Protein AF-A0A9F7RH00-F1 (afdb_monomer_lite)

Secondary structure (DSSP, 8-state):
--------------------PPP---EEEEEE-TTS-EEE--B---SS-EEEEETTEEEEEEEEE-SS-EEESSTTEE--HHHHTTTB-PEEESS--GGG-SEEEEEETTEEEEEEEEEEPPEEEEEEE-TTPPEEEE--SSS-EEEEEEETT-SS-EEEEEE-SS-EEE-HHHHTTEEEETTEEEE-S--GGG-EEEEEEETTTTEEEEEEEEEE--------------------PPPPP--EEEEEEE-TT--EEE--B---SS-EEEEETTT--EEEEE-SS-EEESSTTEE--HHHHTTTB--EEESS--GGG-EEEEEEETTEEEEEEEEEEPPEEEEEEE-TTPPEEEE---SS-EEEEEEETT-SS-EEEEEE-SS-EEE-HHHHTTEEEETTEEEE-S--GGG-EEEEEEETTTTEEEEEEEEEE---------------------PPPPPPPEEEEEE-TT--EEE--B---SS-EEEEETTT--EEEEE-SS-EEESSTTEE--HHHHTTTB-PEEESS--GGG-SEEEEEETTEEEEEEEEEEPPEEEEEEE-TTPPEEEE---SS-EEEEEEETT-SS-EEEEEE-SS-EEE-HHHHTTEEEETTEEEE-S--GGG-EEEEEEETTTTEEEEEEEEEE-------PPPP-------

InterPro domains:
  IPR003599 Immunoglobulin domain subtype [SM00409] (27-121)
  IPR003599 Immunoglobulin domain subtype [SM00409] (124-217)
  IPR003599 Immunoglobulin domain subtype [SM00409] (245-338)
  IPR003599 Immunoglobulin domain subtype [SM00409] (341-434)
  IPR003599 Immunoglobulin domain subtype [SM00409] (462-555)
  IPR003599 Immunoglobulin domain subtype [SM00409] (558-651)
  IPR013783 Immunoglobulin-like fold [G3DSA:2.60.40.10] (26-120)
  IPR013783 Immunoglobulin-like fold [G3DSA:2.60.40.10] (121-228)
  IPR013783 Immunoglobulin-like fold [G3DSA:2.60.40.10] (241-336)
  IPR013783 Immunoglobulin-like fold [G3DSA:2.60.40.10] (337-445)
  IPR013783 Immunoglobulin-like fold [G3DSA:2.60.40.10] (458-554)
  IPR013783 Immunoglobulin-like fold [G3DSA:2.60.40.10] (555-659)
  IPR015631 CD2/SLAM family receptor [PTHR12080] (28-326)

Radius of gyration: 33.52 Å; chains: 1; bounding box: 129×108×96 Å

Sequence (668 aa):
MQSCSVHHCVLLLLTLTFTTAPVAAAVCRVQAKLHQRVTLPCEHECPGEAKWTVQRNRDVVFARCDQTSCSSVVKGYEMSHDQYLKGDLSLTITAAEFSMRDTYACECRSIDYAVWRLRIDTVFSAVQKNPGEDLILDLTVPEPVEVIYTSSDSADGERICTVTQHSLQCKAEYTHRASLRYPELTLRDVTHSDSGLYTIRDTENKEDIRVYAVAVTAPVADAVLPVQAKLHQRVTLPAPVAVADCRVQAKLHQRVTLPCEHECSGEAMWTLQSTRSVFARCDETSCSSVVKGYEMSHDQYLKGDLSLTITAAEYSMRNTYVCECRSIDYAVWRLRIDTVISAVQKNPGEDLILDLSVPEPVEVIYTSSDSADGERICNVTQRSLQCKAEYTHRASLRYPELTLRDVTHSDSGLYTIRDTENNEDIRVYAVAVTAPVADAVLPVQAKLHQRVTLPAPVAVADCRVQAKLHQRVTLPCEHECSGEAMWTLKSTRSVFARCDQTSCSSVVKGYEMSHDQYLKGDLSLTITAAEFSMRDTYVCECHSNDYAVWRLRIDTVISAVQKNPGEDLILDLTVPEPVEVIYTSSDSADGERICTVTQHSLQCKAEYTHRASLRYPELTLRDVTHSDSGLYTIRDTENNEDIRVYAVAVTGCKCISSPVAGGDGEVL

Organism: Ictalurus punctatus (NCBI:txid7998)

pLDDT: mean 73.59, std 18.12, range [23.38, 94.25]

Structure (mmCIF, N/CA/C/O backbone):
data_AF-A0A9F7RH00-F1
#
_entry.id   AF-A0A9F7RH00-F1
#
loop_
_atom_site.group_PDB
_atom_site.id
_atom_site.type_symbol
_atom_site.label_atom_id
_atom_site.label_alt_id
_atom_site.label_comp_id
_atom_site.label_asym_id
_atom_site.label_entity_id
_atom_site.label_seq_id
_atom_site.pdbx_PDB_ins_code
_atom_site.Cartn_x
_atom_site.Cartn_y
_atom_site.Cartn_z
_atom_site.occupancy
_atom_site.B_iso_or_equiv
_atom_site.auth_seq_id
_atom_site.auth_comp_id
_atom_site.auth_asym_id
_atom_site.auth_atom_id
_atom_site.pdbx_PDB_model_num
ATOM 1 N N . MET A 1 1 ? 91.698 -31.059 -17.560 1.00 30.88 1 MET A N 1
ATOM 2 C CA . MET A 1 1 ? 91.713 -31.273 -16.099 1.00 30.88 1 MET A CA 1
ATOM 3 C C . MET A 1 1 ? 90.274 -31.495 -15.654 1.00 30.88 1 MET A C 1
ATOM 5 O O . MET A 1 1 ? 89.499 -30.585 -15.882 1.00 30.88 1 MET A O 1
ATOM 9 N N . GLN A 1 2 ? 89.992 -32.704 -15.132 1.00 31.09 2 GLN A N 1
ATOM 10 C CA . GLN A 1 2 ? 88.908 -33.164 -14.220 1.00 31.09 2 GLN A CA 1
ATOM 11 C C . GLN A 1 2 ? 87.432 -32.775 -14.493 1.00 31.09 2 GLN A C 1
ATOM 13 O O . GLN A 1 2 ? 87.163 -31.678 -14.942 1.00 31.09 2 GLN A O 1
ATOM 18 N N . SER A 1 3 ? 86.374 -33.506 -14.115 1.00 29.59 3 SER A N 1
ATOM 19 C CA . SER A 1 3 ? 86.025 -34.909 -13.791 1.00 29.59 3 SER A CA 1
ATOM 20 C C . SER A 1 3 ? 84.616 -34.847 -13.148 1.00 29.59 3 SER A C 1
ATOM 22 O O . SER A 1 3 ? 84.447 -34.008 -12.272 1.00 29.59 3 SER A O 1
ATOM 24 N N . CYS A 1 4 ? 83.690 -35.772 -13.475 1.00 29.91 4 CYS A N 1
ATOM 25 C CA . CYS A 1 4 ? 82.485 -36.174 -12.684 1.00 29.91 4 CYS A CA 1
ATOM 26 C C . CYS A 1 4 ? 81.372 -35.109 -12.429 1.00 29.91 4 CYS A C 1
ATOM 28 O O . CYS A 1 4 ? 81.627 -33.924 -12.531 1.00 29.91 4 CYS A O 1
ATOM 30 N N . SER A 1 5 ? 80.124 -35.366 -11.995 1.00 34.91 5 SER A N 1
ATOM 31 C CA . SER A 1 5 ? 79.148 -36.482 -11.971 1.00 34.91 5 SER A CA 1
ATOM 32 C C . SER A 1 5 ? 78.002 -36.070 -11.004 1.00 34.91 5 SER A C 1
ATOM 34 O O . SER A 1 5 ? 78.296 -35.770 -9.857 1.00 34.91 5 SER A O 1
ATOM 36 N N . VAL A 1 6 ? 76.734 -36.144 -11.448 1.00 35.28 6 VAL A N 1
ATOM 37 C CA . VAL A 1 6 ? 75.505 -36.577 -10.714 1.00 35.28 6 VAL A CA 1
ATOM 38 C C . VAL A 1 6 ? 74.893 -35.757 -9.532 1.00 35.28 6 VAL A C 1
ATOM 40 O O . VAL A 1 6 ? 75.511 -35.535 -8.503 1.00 35.28 6 VAL A O 1
ATOM 43 N N . HIS A 1 7 ? 73.584 -35.459 -9.694 1.00 31.50 7 HIS A N 1
ATOM 44 C CA . HIS A 1 7 ? 72.464 -35.231 -8.741 1.00 31.50 7 HIS A CA 1
ATOM 45 C C . HIS A 1 7 ? 72.616 -34.360 -7.473 1.00 31.50 7 HIS A C 1
ATOM 47 O O . HIS A 1 7 ? 73.174 -34.816 -6.482 1.00 31.50 7 HIS A O 1
ATOM 53 N N . HIS A 1 8 ? 71.824 -33.275 -7.389 1.00 29.86 8 HIS A N 1
ATOM 54 C CA . HIS A 1 8 ? 70.821 -33.119 -6.316 1.00 29.86 8 HIS A CA 1
ATOM 55 C C . HIS A 1 8 ? 69.762 -32.046 -6.625 1.00 29.86 8 HIS A C 1
ATOM 57 O O . HIS A 1 8 ? 70.064 -30.965 -7.123 1.00 29.86 8 HIS A O 1
ATOM 63 N N . CYS A 1 9 ? 68.511 -32.387 -6.317 1.00 40.19 9 CYS A N 1
ATOM 64 C CA . CYS A 1 9 ? 67.333 -31.532 -6.324 1.00 40.19 9 CYS A CA 1
ATOM 65 C C . CYS A 1 9 ? 67.545 -30.221 -5.557 1.00 40.19 9 CYS A C 1
ATOM 67 O O . CYS A 1 9 ? 67.761 -30.256 -4.350 1.00 40.19 9 CYS A O 1
ATOM 69 N N . VAL A 1 10 ? 67.312 -29.082 -6.209 1.00 34.38 10 VAL A N 1
ATOM 70 C CA . VAL A 1 10 ? 66.678 -27.932 -5.553 1.00 34.38 10 VAL A CA 1
ATOM 71 C C . VAL A 1 10 ? 65.591 -27.431 -6.492 1.00 34.38 10 VAL A C 1
ATOM 73 O O . VAL A 1 10 ? 65.837 -26.750 -7.484 1.00 34.38 10 VAL A O 1
ATOM 76 N N . LEU A 1 11 ? 64.375 -27.865 -6.183 1.00 35.69 11 LEU A N 1
ATOM 77 C CA . LEU A 1 11 ? 63.125 -27.364 -6.721 1.00 35.69 11 LEU A CA 1
ATOM 78 C C . LEU A 1 11 ? 63.000 -25.897 -6.275 1.00 35.69 11 LEU A C 1
ATOM 80 O O . LEU A 1 11 ? 62.616 -25.620 -5.141 1.00 35.69 11 LEU A O 1
ATOM 84 N N . LEU A 1 12 ? 63.394 -24.953 -7.127 1.00 35.88 12 LEU A N 1
ATOM 85 C CA . LEU A 1 12 ? 63.223 -23.527 -6.857 1.00 35.88 12 LEU A CA 1
ATOM 86 C C . LEU A 1 12 ? 61.778 -23.154 -7.224 1.00 35.88 12 LEU A C 1
ATOM 88 O O . LEU A 1 12 ? 61.479 -22.739 -8.341 1.00 35.88 12 LEU A O 1
ATOM 92 N N . LEU A 1 13 ? 60.866 -23.409 -6.280 1.00 35.84 13 LEU A N 1
ATOM 93 C CA . LEU A 1 13 ? 59.480 -22.942 -6.289 1.00 35.84 13 LEU A CA 1
ATOM 94 C C . LEU A 1 13 ? 59.476 -21.407 -6.286 1.00 35.84 13 LEU A C 1
ATOM 96 O O . LEU A 1 13 ? 59.604 -20.771 -5.242 1.00 35.84 13 LEU A O 1
ATOM 100 N N . LEU A 1 14 ? 59.326 -20.809 -7.466 1.00 34.53 14 LEU A N 1
ATOM 101 C CA . LEU A 1 14 ? 58.917 -19.416 -7.620 1.00 34.53 14 LEU A CA 1
ATOM 102 C C . LEU A 1 14 ? 57.437 -19.312 -7.219 1.00 34.53 14 LEU A C 1
ATOM 104 O O . LEU A 1 14 ? 56.536 -19.484 -8.037 1.00 34.53 14 LEU A O 1
ATOM 108 N N . THR A 1 15 ? 57.176 -19.066 -5.936 1.00 39.28 15 THR A N 1
ATOM 109 C CA . THR A 1 15 ? 55.853 -18.663 -5.453 1.00 39.28 15 THR A CA 1
ATOM 110 C C . THR A 1 15 ? 55.592 -17.228 -5.904 1.00 39.28 15 THR A C 1
ATOM 112 O O . THR A 1 15 ? 56.045 -16.274 -5.273 1.00 39.28 15 THR A O 1
ATOM 115 N N . LEU A 1 16 ? 54.876 -17.074 -7.018 1.00 36.59 16 LEU A N 1
ATOM 116 C CA . LEU A 1 16 ? 54.217 -15.827 -7.399 1.00 36.59 16 LEU A CA 1
ATOM 117 C C . LEU A 1 16 ? 53.147 -15.516 -6.346 1.00 36.59 16 LEU A C 1
ATOM 119 O O . LEU A 1 16 ? 52.027 -16.018 -6.408 1.00 36.59 16 LEU A O 1
ATOM 123 N N . THR A 1 17 ? 53.495 -14.705 -5.349 1.00 34.75 17 THR A N 1
ATOM 124 C CA . THR A 1 17 ? 52.511 -14.078 -4.468 1.00 34.75 17 THR A CA 1
ATOM 125 C C . THR A 1 17 ? 51.789 -13.011 -5.280 1.00 34.75 17 THR A C 1
ATOM 127 O O . THR A 1 17 ? 52.268 -11.885 -5.409 1.00 34.75 17 THR A O 1
ATOM 130 N N . PHE A 1 18 ? 50.649 -13.373 -5.866 1.00 36.19 18 PHE A N 1
ATOM 131 C CA . PHE A 1 18 ? 49.674 -12.396 -6.328 1.00 36.19 18 PHE A CA 1
ATOM 132 C C . PHE A 1 18 ? 49.145 -11.670 -5.091 1.00 36.19 18 PHE A C 1
ATOM 134 O O . PHE A 1 18 ? 48.304 -12.185 -4.361 1.00 36.19 18 PHE A O 1
ATOM 141 N N . THR A 1 19 ? 49.669 -10.477 -4.824 1.00 35.41 19 THR A N 1
ATOM 142 C CA . THR A 1 19 ? 49.028 -9.526 -3.920 1.00 35.41 19 THR A CA 1
ATOM 143 C C . THR A 1 19 ? 47.763 -9.038 -4.616 1.00 35.41 19 THR A C 1
ATOM 145 O O . THR A 1 19 ? 47.798 -8.083 -5.391 1.00 35.41 19 THR A O 1
ATOM 148 N N . THR A 1 20 ? 46.650 -9.733 -4.400 1.00 38.31 20 THR A N 1
ATOM 149 C CA . THR A 1 20 ? 45.323 -9.217 -4.730 1.00 38.31 20 THR A CA 1
ATOM 150 C C . THR A 1 20 ? 45.078 -8.009 -3.834 1.00 38.31 20 THR A C 1
ATOM 152 O O . THR A 1 20 ? 44.872 -8.154 -2.629 1.00 38.31 20 THR A O 1
ATOM 155 N N . ALA A 1 21 ? 45.166 -6.806 -4.401 1.00 32.75 21 ALA A N 1
ATOM 156 C CA . ALA A 1 21 ? 44.655 -5.615 -3.741 1.00 32.75 21 ALA A CA 1
ATOM 157 C C . ALA A 1 21 ? 43.157 -5.832 -3.443 1.00 32.75 21 ALA A C 1
ATOM 159 O O . ALA A 1 21 ? 42.456 -6.364 -4.310 1.00 32.75 21 ALA A O 1
ATOM 160 N N . PRO A 1 22 ? 42.655 -5.470 -2.249 1.00 38.00 22 PRO A N 1
ATOM 161 C CA . PRO A 1 22 ? 41.238 -5.596 -1.949 1.00 38.00 22 PRO A CA 1
ATOM 162 C C . PRO A 1 22 ? 40.465 -4.674 -2.895 1.00 38.00 22 PRO A C 1
ATOM 164 O O . PRO A 1 22 ? 40.673 -3.460 -2.914 1.00 38.00 22 PRO A O 1
ATOM 167 N N . VAL A 1 23 ? 39.603 -5.267 -3.717 1.00 39.16 23 VAL A N 1
ATOM 168 C CA . VAL A 1 23 ? 38.625 -4.531 -4.517 1.00 39.16 23 VAL A CA 1
ATOM 169 C C . VAL A 1 23 ? 37.698 -3.843 -3.520 1.00 39.16 23 VAL A C 1
ATOM 171 O O . VAL A 1 23 ? 37.047 -4.514 -2.723 1.00 39.16 23 VAL A O 1
ATOM 174 N N . ALA A 1 24 ? 37.679 -2.511 -3.506 1.00 43.06 24 ALA A N 1
ATOM 175 C CA . ALA A 1 24 ? 36.720 -1.769 -2.700 1.00 43.06 24 ALA A CA 1
ATOM 176 C C . ALA A 1 24 ? 35.308 -2.175 -3.149 1.00 43.06 24 ALA A C 1
ATOM 178 O O . ALA A 1 24 ? 34.948 -1.953 -4.307 1.00 43.06 24 ALA A O 1
ATOM 179 N N . ALA A 1 25 ? 34.538 -2.806 -2.258 1.00 52.09 25 ALA A N 1
ATOM 180 C CA . ALA A 1 25 ? 33.157 -3.178 -2.532 1.00 52.09 25 ALA A CA 1
ATOM 181 C C . ALA A 1 25 ? 32.374 -1.923 -2.948 1.00 52.09 25 ALA A C 1
ATOM 183 O O . ALA A 1 25 ? 32.409 -0.898 -2.259 1.00 52.09 25 ALA A O 1
ATOM 184 N N . ALA A 1 26 ? 31.714 -1.975 -4.105 1.00 58.25 26 ALA A N 1
ATOM 185 C CA . ALA A 1 26 ? 30.892 -0.872 -4.576 1.00 58.25 26 ALA A CA 1
ATOM 186 C C . ALA A 1 26 ? 29.752 -0.625 -3.575 1.00 58.25 26 ALA A C 1
ATOM 188 O O . ALA A 1 26 ? 29.063 -1.560 -3.172 1.00 58.25 26 ALA A O 1
ATOM 189 N N . VAL A 1 27 ? 29.558 0.633 -3.167 1.00 73.81 27 VAL A N 1
ATOM 190 C CA . VAL A 1 27 ? 28.436 1.008 -2.297 1.00 73.81 27 VAL A CA 1
ATOM 191 C C . VAL A 1 27 ? 27.184 1.128 -3.157 1.00 73.81 27 VAL A C 1
ATOM 193 O O . VAL A 1 27 ? 26.999 2.115 -3.874 1.00 73.81 27 VAL A O 1
ATOM 196 N N . CYS A 1 28 ? 26.321 0.124 -3.085 1.00 77.50 28 CYS A N 1
ATOM 197 C CA . CYS A 1 28 ? 25.025 0.121 -3.742 1.00 77.50 28 CYS A CA 1
ATOM 198 C C . CYS A 1 28 ? 24.027 0.977 -2.949 1.00 77.50 28 CYS A C 1
ATOM 200 O O . CYS A 1 28 ? 24.174 1.180 -1.744 1.00 77.50 28 CYS A O 1
ATOM 202 N N . ARG A 1 29 ? 23.018 1.534 -3.621 1.00 79.44 29 ARG A N 1
ATOM 203 C CA . ARG A 1 29 ? 21.982 2.364 -2.987 1.00 79.44 29 ARG A CA 1
ATOM 204 C C . ARG A 1 29 ? 20.632 1.695 -3.145 1.00 79.44 29 ARG A C 1
ATOM 206 O O . ARG A 1 29 ? 20.314 1.223 -4.231 1.00 79.44 29 ARG A O 1
ATOM 213 N N . VAL A 1 30 ? 19.836 1.727 -2.087 1.00 82.62 30 VAL A N 1
ATOM 214 C CA . VAL A 1 30 ? 18.436 1.308 -2.115 1.00 82.62 30 VAL A CA 1
ATOM 215 C C . VAL A 1 30 ? 17.572 2.417 -1.524 1.00 82.62 30 VAL A C 1
ATOM 217 O O . VAL A 1 30 ? 17.964 3.081 -0.562 1.00 82.62 30 VAL A O 1
ATOM 220 N N . GLN A 1 31 ? 16.419 2.645 -2.142 1.00 80.62 31 GLN A N 1
ATOM 221 C CA . GLN A 1 31 ? 15.394 3.562 -1.658 1.00 80.62 31 GLN A CA 1
ATOM 222 C C . GLN A 1 31 ? 14.204 2.750 -1.166 1.00 80.62 31 GLN A C 1
ATOM 224 O O . GLN A 1 31 ? 13.751 1.840 -1.860 1.00 80.62 31 GLN A O 1
ATOM 229 N N . ALA A 1 32 ? 13.728 3.074 0.029 1.00 79.94 32 ALA A N 1
ATOM 230 C CA . ALA A 1 32 ? 12.561 2.458 0.632 1.00 79.94 32 ALA A CA 1
ATOM 231 C C . ALA A 1 32 ? 11.502 3.518 0.933 1.00 79.94 32 ALA A C 1
ATOM 233 O O . ALA A 1 32 ? 11.815 4.621 1.382 1.00 79.94 32 ALA A O 1
ATOM 234 N N . LYS A 1 33 ? 10.233 3.160 0.749 1.00 77.56 33 LYS A N 1
ATOM 235 C CA . LYS A 1 33 ? 9.121 3.969 1.247 1.00 77.56 33 LYS A CA 1
ATOM 236 C C . LYS A 1 33 ? 9.030 3.818 2.770 1.00 77.56 33 LYS A C 1
ATOM 238 O O . LYS A 1 33 ? 9.250 2.730 3.305 1.00 77.56 33 LYS A O 1
ATOM 243 N N . LEU A 1 34 ? 8.698 4.905 3.465 1.00 79.00 34 LEU A N 1
ATOM 244 C CA . LEU A 1 34 ? 8.541 4.909 4.922 1.00 79.00 34 LEU A CA 1
ATOM 245 C C . LEU A 1 34 ? 7.524 3.839 5.370 1.00 79.00 34 LEU A C 1
ATOM 247 O O . LEU A 1 34 ? 6.466 3.692 4.763 1.00 79.00 34 LEU A O 1
ATOM 251 N N . HIS A 1 35 ? 7.859 3.103 6.429 1.00 80.94 35 HIS A N 1
ATOM 252 C CA . HIS A 1 35 ? 7.117 1.980 7.015 1.00 80.94 35 HIS A CA 1
ATOM 253 C C . HIS A 1 35 ? 6.935 0.745 6.119 1.00 80.94 35 HIS A C 1
ATOM 255 O O . HIS A 1 35 ? 6.274 -0.206 6.533 1.00 80.94 35 HIS A O 1
ATOM 261 N N . GLN A 1 36 ? 7.530 0.706 4.925 1.00 80.06 36 GLN A N 1
ATOM 262 C CA . GLN A 1 36 ? 7.487 -0.483 4.074 1.00 80.06 36 GLN A CA 1
ATOM 263 C C . GLN A 1 36 ? 8.644 -1.436 4.371 1.00 80.06 36 GLN A C 1
ATOM 265 O O . GLN A 1 36 ? 9.708 -1.031 4.840 1.00 80.06 36 GLN A O 1
ATOM 270 N N . ARG A 1 37 ? 8.436 -2.722 4.082 1.00 88.56 37 ARG A N 1
ATOM 271 C CA . ARG A 1 37 ? 9.492 -3.735 4.143 1.00 88.56 37 ARG A CA 1
ATOM 272 C C . ARG A 1 37 ? 10.514 -3.479 3.032 1.00 88.56 37 ARG A C 1
ATOM 274 O O . ARG A 1 37 ? 10.129 -3.245 1.890 1.00 88.56 37 ARG A O 1
ATOM 281 N N . VAL A 1 38 ? 11.804 -3.581 3.348 1.00 91.62 38 VAL A N 1
ATOM 282 C CA . VAL A 1 38 ? 12.895 -3.488 2.364 1.00 91.62 38 VAL A CA 1
ATOM 283 C C . VAL A 1 38 ? 13.900 -4.613 2.574 1.00 91.62 38 VAL A C 1
ATOM 285 O O . VAL A 1 38 ? 14.230 -4.952 3.708 1.00 91.62 38 VAL A O 1
ATOM 288 N N . THR A 1 39 ? 14.400 -5.185 1.481 1.00 92.50 39 THR A N 1
ATOM 289 C CA . THR A 1 39 ? 15.437 -6.221 1.512 1.00 92.50 39 THR A CA 1
ATOM 290 C C . THR A 1 39 ? 16.729 -5.671 0.914 1.00 92.50 39 THR A C 1
ATOM 292 O O . THR A 1 39 ? 16.721 -5.128 -0.190 1.00 92.50 39 THR A O 1
ATOM 295 N N . LEU A 1 40 ? 17.834 -5.793 1.650 1.00 91.50 40 LEU A N 1
ATOM 296 C CA . LEU A 1 40 ? 19.188 -5.487 1.196 1.00 91.50 40 LEU A CA 1
ATOM 297 C C . LEU A 1 40 ? 19.812 -6.783 0.666 1.00 91.50 40 LEU A C 1
ATOM 299 O O . LEU A 1 40 ? 20.098 -7.677 1.471 1.00 91.50 40 LEU A O 1
ATOM 303 N N . PRO A 1 41 ? 20.001 -6.925 -0.655 1.00 89.44 41 PRO A N 1
ATOM 304 C CA . PRO A 1 41 ? 20.409 -8.200 -1.216 1.00 89.44 41 PRO A CA 1
ATOM 305 C C . PRO A 1 41 ? 21.890 -8.494 -0.953 1.00 89.44 41 PRO A C 1
ATOM 307 O O . PRO A 1 41 ? 22.748 -7.615 -1.072 1.00 89.44 41 PRO A O 1
ATOM 310 N N . CYS A 1 42 ? 22.205 -9.740 -0.608 1.00 89.62 42 CYS A N 1
ATOM 311 C CA . CYS A 1 42 ? 23.581 -10.220 -0.477 1.00 89.62 42 CYS A CA 1
ATOM 312 C C . CYS A 1 42 ? 23.662 -11.698 -0.875 1.00 89.62 42 CYS A C 1
ATOM 314 O O . CYS A 1 42 ? 23.498 -12.585 -0.044 1.00 89.62 42 CYS A O 1
ATOM 316 N N . GLU A 1 43 ? 23.909 -11.964 -2.155 1.00 87.38 43 GLU A N 1
ATOM 317 C CA . GLU A 1 43 ? 24.046 -13.327 -2.677 1.00 87.38 43 GLU A CA 1
ATOM 318 C C . GLU A 1 43 ? 25.506 -13.782 -2.571 1.00 87.38 43 GLU A C 1
ATOM 320 O O . GLU A 1 43 ? 26.358 -13.394 -3.374 1.00 87.38 43 GLU A O 1
ATOM 325 N N . HIS A 1 44 ? 25.813 -14.576 -1.545 1.00 82.81 44 HIS A N 1
ATOM 326 C CA . HIS A 1 44 ? 27.116 -15.207 -1.384 1.00 82.81 44 HIS A CA 1
ATOM 327 C C . HIS A 1 44 ? 27.038 -16.451 -0.491 1.00 82.81 44 HIS A C 1
ATOM 329 O O . HIS A 1 44 ? 26.442 -16.442 0.584 1.00 82.81 44 HIS A O 1
ATOM 335 N N . GLU A 1 45 ? 27.741 -17.519 -0.866 1.00 84.25 45 GLU A N 1
ATOM 336 C CA . GLU A 1 45 ? 27.909 -18.669 0.022 1.00 84.25 45 GLU A CA 1
ATOM 337 C C . GLU A 1 45 ? 28.846 -18.303 1.183 1.00 84.25 45 GLU A C 1
ATOM 339 O O . GLU A 1 45 ? 30.023 -17.994 0.976 1.00 84.25 45 GLU A O 1
ATOM 344 N N . CYS A 1 46 ? 28.338 -18.324 2.418 1.00 85.12 46 CYS A N 1
ATOM 345 C CA . CYS A 1 46 ? 29.150 -18.099 3.610 1.00 85.12 46 CYS A CA 1
ATOM 346 C C . CYS A 1 46 ? 29.429 -19.426 4.337 1.00 85.12 46 CYS A C 1
ATOM 348 O O . CYS A 1 46 ? 28.536 -20.012 4.946 1.00 85.12 46 CYS A O 1
ATOM 350 N N . PRO A 1 47 ? 30.680 -19.918 4.354 1.00 79.12 47 PRO A N 1
ATOM 351 C CA . PRO A 1 47 ? 31.032 -21.139 5.080 1.00 79.12 47 PRO A CA 1
ATOM 352 C C . PRO A 1 47 ? 31.177 -20.922 6.603 1.00 79.12 47 PRO A C 1
ATOM 354 O O . PRO A 1 47 ? 31.790 -21.739 7.289 1.00 79.12 47 PRO A O 1
ATOM 357 N N . GLY A 1 48 ? 30.720 -19.795 7.154 1.00 83.81 48 GLY A N 1
ATOM 358 C CA . GLY A 1 48 ? 30.865 -19.415 8.565 1.00 83.81 48 GLY A CA 1
ATOM 359 C C . GLY A 1 48 ? 29.767 -18.445 8.997 1.00 83.81 48 GLY A C 1
ATOM 360 O O . GLY A 1 48 ? 28.735 -18.393 8.359 1.00 83.81 48 GLY A O 1
ATOM 361 N N . GLU A 1 49 ? 29.969 -17.667 10.058 1.00 89.50 49 GLU A N 1
ATOM 362 C CA . GLU A 1 49 ? 28.974 -16.662 10.463 1.00 89.50 49 GLU A CA 1
ATOM 363 C C . GLU A 1 49 ? 28.911 -15.515 9.435 1.00 89.50 49 GLU A C 1
ATOM 365 O O . GLU A 1 49 ? 29.932 -14.880 9.132 1.00 89.50 49 GLU A O 1
ATOM 370 N N . ALA A 1 50 ? 27.710 -15.258 8.916 1.00 92.00 50 ALA A N 1
ATOM 371 C CA . ALA A 1 50 ? 27.361 -14.051 8.182 1.00 92.00 50 ALA A CA 1
ATOM 372 C C . ALA A 1 50 ? 26.702 -13.058 9.138 1.00 92.00 50 ALA A C 1
ATOM 374 O O . ALA A 1 50 ? 25.845 -13.433 9.937 1.00 92.00 50 ALA A O 1
ATOM 375 N N . LYS A 1 51 ? 27.069 -11.784 9.059 1.00 93.50 51 LYS A N 1
ATOM 376 C CA . LYS A 1 51 ? 26.495 -10.731 9.894 1.00 93.50 51 LYS A CA 1
ATOM 377 C C . LYS A 1 51 ? 26.293 -9.451 9.102 1.00 93.50 51 LYS A C 1
ATOM 379 O O . LYS A 1 51 ? 27.095 -9.100 8.241 1.00 93.50 51 LYS A O 1
ATOM 384 N N . TRP A 1 52 ? 25.237 -8.733 9.452 1.00 94.25 52 TRP A N 1
ATOM 385 C CA . TRP A 1 52 ? 24.980 -7.389 8.963 1.00 94.25 52 TRP A CA 1
ATOM 386 C C . TRP A 1 52 ? 25.361 -6.368 10.018 1.00 94.25 52 TRP A C 1
ATOM 388 O O . TRP A 1 52 ? 24.887 -6.420 11.156 1.00 94.25 52 TRP A O 1
ATOM 398 N N . THR A 1 53 ? 26.220 -5.437 9.622 1.00 90.81 53 THR A N 1
ATOM 399 C CA . THR A 1 53 ? 26.724 -4.363 10.482 1.00 90.81 53 THR A CA 1
ATOM 400 C C . THR A 1 53 ? 26.533 -3.010 9.814 1.00 90.81 53 THR A C 1
ATOM 402 O O . THR A 1 53 ? 26.297 -2.934 8.608 1.00 90.81 53 THR A O 1
ATOM 405 N N . VAL A 1 54 ? 26.638 -1.930 10.585 1.00 87.50 54 VAL A N 1
ATOM 406 C CA . VAL A 1 54 ? 26.759 -0.583 10.017 1.00 87.50 54 VAL A CA 1
ATOM 407 C C . VAL A 1 54 ? 28.221 -0.298 9.693 1.00 87.50 54 VAL A C 1
ATOM 409 O O . VAL A 1 54 ? 29.119 -0.536 10.498 1.00 87.50 54 VAL A O 1
ATOM 412 N N . GLN A 1 55 ? 28.474 0.266 8.513 1.00 81.38 55 GLN A N 1
ATOM 413 C CA . GLN A 1 55 ? 29.822 0.479 7.991 1.00 81.38 55 GLN A CA 1
ATOM 414 C C . GLN A 1 55 ? 30.673 1.381 8.899 1.00 81.38 55 GLN A C 1
ATOM 416 O O . GLN A 1 55 ? 31.881 1.173 9.021 1.00 81.38 55 GLN A O 1
ATOM 421 N N . ARG A 1 56 ? 30.051 2.379 9.541 1.00 78.75 56 ARG A N 1
ATOM 422 C CA . ARG A 1 56 ? 30.728 3.326 10.445 1.00 78.75 56 ARG A CA 1
ATOM 423 C C . ARG A 1 56 ? 31.051 2.725 11.816 1.00 78.75 56 ARG A C 1
ATOM 425 O O . ARG A 1 56 ? 31.939 3.233 12.493 1.00 78.75 56 ARG A O 1
ATOM 432 N N . ASN A 1 57 ? 30.341 1.674 12.223 1.00 81.44 57 ASN A N 1
ATOM 433 C CA . ASN A 1 57 ? 30.499 1.023 13.517 1.00 81.44 57 ASN A CA 1
ATOM 434 C C . ASN A 1 57 ? 30.217 -0.481 13.397 1.00 81.44 57 ASN A C 1
ATOM 436 O O . ASN A 1 57 ? 29.085 -0.942 13.560 1.00 81.44 57 ASN A O 1
ATOM 440 N N . ARG A 1 58 ? 31.282 -1.242 13.129 1.00 80.56 58 ARG A N 1
ATOM 441 C CA . ARG A 1 58 ? 31.216 -2.692 12.899 1.00 80.56 58 ARG A CA 1
ATOM 442 C C . ARG A 1 58 ? 30.911 -3.511 14.154 1.00 80.56 58 ARG A C 1
ATOM 444 O O . ARG A 1 58 ? 30.620 -4.699 14.037 1.00 80.56 58 ARG A O 1
ATOM 451 N N . ASP A 1 59 ? 30.961 -2.893 15.331 1.00 81.12 59 ASP A N 1
ATOM 452 C CA . ASP A 1 59 ? 30.632 -3.558 16.593 1.00 81.12 59 ASP A CA 1
ATOM 453 C C . ASP A 1 59 ? 29.113 -3.730 16.761 1.00 81.12 59 ASP A C 1
ATOM 455 O O . ASP A 1 59 ? 28.656 -4.586 17.522 1.00 81.12 59 ASP A O 1
ATOM 459 N N . VAL A 1 60 ? 28.313 -2.948 16.023 1.00 84.50 60 VAL A N 1
ATOM 460 C CA . VAL A 1 60 ? 26.850 -3.038 16.033 1.00 84.50 60 VAL A CA 1
ATOM 461 C C . VAL A 1 60 ? 26.393 -4.047 14.984 1.00 84.50 60 VAL A C 1
ATOM 463 O O . VAL A 1 60 ? 26.375 -3.768 13.785 1.00 84.50 60 VAL A O 1
ATOM 466 N N . VAL A 1 61 ? 26.006 -5.231 15.459 1.00 88.75 61 VAL A N 1
ATOM 467 C CA . VAL A 1 61 ? 25.432 -6.305 14.641 1.00 88.75 61 VAL A CA 1
ATOM 468 C C . VAL A 1 61 ? 23.909 -6.230 14.703 1.00 88.75 61 VAL A C 1
ATOM 470 O O . VAL A 1 61 ? 23.338 -6.299 15.788 1.00 88.75 61 VAL A O 1
ATOM 473 N N . PHE A 1 62 ? 23.254 -6.126 13.547 1.00 90.38 62 PHE A N 1
ATOM 474 C CA . PHE A 1 62 ? 21.790 -6.043 13.445 1.00 90.38 62 PHE A CA 1
ATOM 475 C C . PHE A 1 62 ? 21.143 -7.415 13.296 1.00 90.38 62 PHE A C 1
ATOM 477 O O . PHE A 1 62 ? 20.171 -7.737 13.979 1.00 90.38 62 PHE A O 1
ATOM 484 N N . ALA A 1 63 ? 21.725 -8.244 12.438 1.00 91.56 63 ALA A N 1
ATOM 485 C CA . ALA A 1 63 ? 21.333 -9.627 12.245 1.00 91.56 63 ALA A CA 1
ATOM 486 C C . ALA A 1 63 ? 22.576 -10.464 11.959 1.00 91.56 63 ALA A C 1
ATOM 488 O O . ALA A 1 63 ? 23.558 -9.967 11.399 1.00 91.56 63 ALA A O 1
ATOM 489 N N . ARG A 1 64 ? 22.539 -11.730 12.362 1.00 92.81 64 ARG A N 1
ATOM 490 C CA . ARG A 1 64 ? 23.584 -12.699 12.036 1.00 92.81 64 ARG A CA 1
ATOM 491 C C . ARG A 1 64 ? 22.987 -14.061 11.771 1.00 92.81 64 ARG A C 1
ATOM 493 O O . ARG A 1 64 ? 21.953 -14.407 12.342 1.00 92.81 64 ARG A O 1
ATOM 500 N N . CYS A 1 65 ? 23.663 -14.835 10.946 1.00 91.88 65 CYS A N 1
ATOM 501 C CA . CYS A 1 65 ? 23.261 -16.181 10.624 1.00 91.88 65 CYS A CA 1
ATOM 502 C C . CYS A 1 65 ? 24.464 -17.103 10.473 1.00 91.88 65 CYS A C 1
ATOM 504 O O . CYS A 1 65 ? 25.514 -16.699 9.975 1.00 91.88 65 CYS A O 1
ATOM 506 N N . ASP A 1 66 ? 24.298 -18.342 10.916 1.00 90.94 66 ASP A N 1
ATOM 507 C CA . ASP A 1 66 ? 25.273 -19.407 10.759 1.00 90.94 66 ASP A CA 1
ATOM 508 C C . ASP A 1 66 ? 24.602 -20.696 10.261 1.00 90.94 66 ASP A C 1
ATOM 510 O O . ASP A 1 66 ? 23.415 -20.744 9.940 1.00 90.94 66 ASP A O 1
ATOM 514 N N . GLN A 1 67 ? 25.381 -21.775 10.184 1.00 86.56 67 GLN A N 1
ATOM 515 C CA . GLN A 1 67 ? 24.912 -23.077 9.698 1.00 86.56 67 GLN A CA 1
ATOM 516 C C . GLN A 1 67 ? 23.770 -23.678 10.535 1.00 86.56 67 GLN A C 1
ATOM 518 O O . GLN A 1 67 ? 23.063 -24.560 10.057 1.00 86.56 67 GLN A O 1
ATOM 523 N N . THR A 1 68 ? 23.569 -23.218 11.768 1.00 87.25 68 THR A N 1
ATOM 524 C CA . THR A 1 68 ? 22.585 -23.772 12.703 1.00 87.25 68 THR A CA 1
ATOM 525 C C . THR A 1 68 ? 21.346 -22.902 12.858 1.00 87.25 68 THR A C 1
ATOM 527 O O . THR A 1 68 ? 20.254 -23.449 12.991 1.00 87.25 68 THR A O 1
ATOM 530 N N . SER A 1 69 ? 21.490 -21.574 12.852 1.00 89.56 69 SER A N 1
ATOM 531 C CA . SER A 1 69 ? 20.368 -20.653 13.053 1.00 89.56 69 SER A CA 1
ATOM 532 C C . SER A 1 69 ? 20.672 -19.228 12.579 1.00 89.56 69 SER A C 1
ATOM 534 O O . SER A 1 69 ? 21.830 -18.832 12.445 1.00 89.56 69 SER A O 1
ATOM 536 N N . CYS A 1 70 ? 19.618 -18.429 12.382 1.00 90.50 70 CYS A N 1
ATOM 537 C CA . CYS A 1 70 ? 19.729 -16.973 12.293 1.00 90.50 70 CYS A CA 1
ATOM 538 C C . CYS A 1 70 ? 19.206 -16.312 13.571 1.00 90.50 70 CYS A C 1
ATOM 540 O O . CYS A 1 70 ? 18.242 -16.774 14.180 1.00 90.50 70 CYS A O 1
ATOM 542 N N . SER A 1 71 ? 19.800 -15.180 13.942 1.00 87.62 71 SER A N 1
ATOM 543 C CA . SER A 1 71 ? 19.324 -14.331 15.032 1.00 87.62 71 SER A CA 1
ATOM 544 C C . SER A 1 71 ? 19.170 -12.878 14.582 1.00 87.62 71 SER A C 1
ATOM 546 O O . SER A 1 71 ? 20.078 -12.277 14.002 1.00 87.62 71 SER A O 1
ATOM 548 N N . SER A 1 72 ? 18.000 -12.313 14.884 1.00 88.06 72 SER A N 1
ATOM 549 C CA . SER A 1 72 ? 17.726 -10.878 14.818 1.00 88.06 72 SER A CA 1
ATOM 550 C C . SER A 1 72 ? 18.239 -10.252 16.113 1.00 88.06 72 SER A C 1
ATOM 552 O O . SER A 1 72 ? 17.637 -10.409 17.174 1.00 88.06 72 SER A O 1
ATOM 554 N N . VAL A 1 73 ? 19.415 -9.626 16.057 1.00 84.94 73 VAL A N 1
ATOM 555 C CA . VAL A 1 73 ? 20.061 -9.036 17.243 1.00 84.94 73 VAL A CA 1
ATOM 556 C C . VAL A 1 73 ? 19.388 -7.712 17.605 1.00 84.94 73 VAL A C 1
ATOM 558 O O . VAL A 1 73 ? 19.235 -7.393 18.784 1.00 84.94 73 VAL A O 1
ATOM 561 N N . VAL A 1 74 ? 18.941 -6.965 16.595 1.00 84.19 74 VAL A N 1
ATOM 562 C CA . VAL A 1 74 ? 18.182 -5.724 16.741 1.00 84.19 74 VAL A CA 1
ATOM 563 C C . VAL A 1 74 ? 16.803 -5.925 16.125 1.00 84.19 74 VAL A C 1
ATOM 565 O O . VAL A 1 74 ? 16.678 -6.369 14.986 1.00 84.19 74 VAL A O 1
ATOM 568 N N . LYS A 1 75 ? 15.754 -5.574 16.876 1.00 84.00 75 LYS A N 1
ATOM 569 C CA . LYS A 1 75 ? 14.367 -5.694 16.413 1.00 84.00 75 LYS A CA 1
ATOM 570 C C . LYS A 1 75 ? 14.168 -4.943 15.091 1.00 84.00 75 LYS A C 1
ATOM 572 O O . LYS A 1 75 ? 14.596 -3.800 14.964 1.00 84.00 75 LYS A O 1
ATOM 577 N N . GLY A 1 76 ? 13.465 -5.575 14.154 1.00 85.50 76 GLY A N 1
ATOM 578 C CA . GLY A 1 76 ? 13.160 -5.001 12.841 1.00 85.50 76 GLY A CA 1
ATOM 579 C C . GLY A 1 76 ? 14.151 -5.380 11.741 1.00 85.50 76 GLY A C 1
ATOM 580 O O . GLY A 1 76 ? 13.943 -4.986 10.599 1.00 85.50 76 GLY A O 1
ATOM 581 N N . TYR A 1 77 ? 15.185 -6.161 12.070 1.00 91.94 77 TYR A N 1
ATOM 582 C CA . TYR A 1 77 ? 16.204 -6.646 11.140 1.00 91.94 77 TYR A CA 1
ATOM 583 C C . TYR A 1 77 ? 16.229 -8.173 11.130 1.00 91.94 77 TYR A C 1
ATOM 585 O O . TYR A 1 77 ? 16.544 -8.794 12.143 1.00 91.94 77 TYR A O 1
ATOM 593 N N . GLU A 1 78 ? 15.919 -8.796 10.003 1.00 92.94 78 GLU A N 1
ATOM 594 C CA . GLU A 1 78 ? 15.725 -10.238 9.900 1.00 92.94 78 GLU A CA 1
ATOM 595 C C . GLU A 1 78 ? 16.574 -10.837 8.779 1.00 92.94 78 GLU A C 1
ATOM 597 O O . GLU A 1 78 ? 16.750 -10.248 7.715 1.00 92.94 78 GLU A O 1
ATOM 602 N N . MET A 1 79 ? 17.086 -12.040 9.023 1.00 91.75 79 MET A N 1
ATOM 603 C CA . MET A 1 79 ? 17.707 -12.901 8.019 1.00 91.75 79 MET A CA 1
ATOM 604 C C . MET A 1 79 ? 16.998 -14.251 8.059 1.00 91.75 79 MET A C 1
ATOM 606 O O . MET A 1 79 ? 16.656 -14.735 9.141 1.00 91.75 79 MET A O 1
ATOM 610 N N . SER A 1 80 ? 16.797 -14.867 6.898 1.00 91.31 80 SER A N 1
ATOM 611 C CA . SER A 1 80 ? 16.188 -16.192 6.801 1.00 91.31 80 SER A CA 1
ATOM 612 C C . SER A 1 80 ? 17.259 -17.278 6.814 1.00 91.31 80 SER A C 1
ATOM 614 O O . SER A 1 80 ? 18.190 -17.251 6.010 1.00 91.31 80 SER A O 1
ATOM 616 N N . HIS A 1 81 ? 17.113 -18.258 7.709 1.00 91.69 81 HIS A N 1
ATOM 617 C CA . HIS A 1 81 ? 18.047 -19.387 7.799 1.00 91.69 81 HIS A CA 1
ATOM 618 C C . HIS A 1 81 ? 17.970 -20.270 6.554 1.00 91.69 81 HIS A C 1
ATOM 620 O O . HIS A 1 81 ? 18.999 -20.657 6.004 1.00 91.69 81 HIS A O 1
ATOM 626 N N . ASP A 1 82 ? 16.762 -20.467 6.024 1.00 89.81 82 ASP A N 1
ATOM 627 C CA . ASP A 1 82 ? 16.537 -21.205 4.781 1.00 89.81 82 ASP A CA 1
ATOM 628 C C . ASP A 1 82 ? 17.174 -20.521 3.563 1.00 89.81 82 ASP A C 1
ATOM 630 O O . ASP A 1 82 ? 17.610 -21.206 2.635 1.00 89.81 82 ASP A O 1
ATOM 634 N N . GLN A 1 83 ? 17.216 -19.183 3.538 1.00 89.06 83 GLN A N 1
ATOM 635 C CA . GLN A 1 83 ? 17.897 -18.423 2.480 1.00 89.06 83 GLN A CA 1
ATOM 636 C C . GLN A 1 83 ? 19.413 -18.465 2.662 1.00 89.06 83 GLN A C 1
ATOM 638 O O . GLN A 1 83 ? 20.133 -18.753 1.707 1.00 89.06 83 GLN A O 1
ATOM 643 N N . TYR A 1 84 ? 19.891 -18.306 3.896 1.00 88.75 84 TYR A N 1
ATOM 644 C CA . TYR A 1 84 ? 21.310 -18.399 4.226 1.00 88.75 84 TYR A CA 1
ATOM 645 C C . TYR A 1 84 ? 21.914 -19.741 3.772 1.00 88.75 84 TYR A C 1
ATOM 647 O O . TYR A 1 84 ? 22.966 -19.764 3.132 1.00 88.75 84 TYR A O 1
ATOM 655 N N . LEU A 1 85 ? 21.218 -20.861 4.014 1.00 86.62 85 LEU A N 1
ATOM 656 C CA . LEU A 1 85 ? 21.652 -22.197 3.577 1.00 86.62 85 LEU A CA 1
ATOM 657 C C . LEU A 1 85 ? 21.702 -22.360 2.046 1.00 86.62 85 LEU A C 1
ATOM 659 O O . LEU A 1 85 ? 22.372 -23.264 1.552 1.00 86.62 85 LEU A O 1
ATOM 663 N N . LYS A 1 86 ? 21.014 -21.491 1.296 1.00 89.81 86 LYS A N 1
ATOM 664 C CA . LYS A 1 86 ? 21.020 -21.438 -0.175 1.00 89.81 86 LYS A CA 1
ATOM 665 C C . LYS A 1 86 ? 22.017 -20.412 -0.734 1.00 89.81 86 LYS A C 1
ATOM 667 O O . LYS A 1 86 ? 22.030 -20.196 -1.940 1.00 89.81 86 LYS A O 1
ATOM 672 N N . GLY A 1 87 ? 22.836 -19.792 0.121 1.00 86.31 87 GLY A N 1
ATOM 673 C CA . GLY A 1 87 ? 23.792 -18.752 -0.272 1.00 86.31 87 GLY A CA 1
ATOM 674 C C . GLY A 1 87 ? 23.181 -17.353 -0.403 1.00 86.31 87 GLY A C 1
ATOM 675 O O . GLY A 1 87 ? 23.804 -16.471 -0.986 1.00 86.31 87 GLY A O 1
ATOM 676 N N . ASP A 1 88 ? 21.980 -17.134 0.130 1.00 89.81 88 ASP A N 1
ATOM 677 C CA . ASP A 1 88 ? 21.325 -15.828 0.168 1.00 89.81 88 ASP A CA 1
ATOM 678 C C . ASP A 1 88 ? 21.384 -15.257 1.593 1.00 89.81 88 ASP A C 1
ATOM 680 O O . ASP A 1 88 ? 20.660 -15.666 2.502 1.00 89.81 88 ASP A O 1
ATOM 684 N N . LEU A 1 89 ? 22.292 -14.304 1.789 1.00 90.19 89 LEU A N 1
ATOM 685 C CA . LEU A 1 89 ? 22.575 -13.638 3.058 1.00 90.19 89 LEU A CA 1
ATOM 686 C C . LEU A 1 89 ? 21.790 -12.328 3.200 1.00 90.19 89 LEU A C 1
ATOM 688 O O . LEU A 1 89 ? 22.191 -11.465 3.982 1.00 90.19 89 LEU A O 1
ATOM 692 N N . SER A 1 90 ? 20.727 -12.122 2.423 1.00 92.88 90 SER A N 1
ATOM 693 C CA . SER A 1 90 ? 20.012 -10.847 2.375 1.00 92.88 90 SER A CA 1
ATOM 694 C C . SER A 1 90 ? 19.435 -10.427 3.731 1.00 92.88 90 SER A C 1
ATOM 696 O O . SER A 1 90 ? 18.918 -11.243 4.498 1.00 92.88 90 SER A O 1
ATOM 698 N N . LEU A 1 91 ? 19.498 -9.124 4.019 1.00 93.94 91 LEU A N 1
ATOM 699 C CA . LEU A 1 91 ? 18.891 -8.529 5.210 1.00 93.94 91 LEU A CA 1
ATOM 700 C C . LEU A 1 91 ? 17.504 -8.009 4.879 1.00 93.94 91 LEU A C 1
ATOM 702 O O . LEU A 1 91 ? 17.356 -7.170 3.998 1.00 93.94 91 LEU A O 1
ATOM 706 N N . THR A 1 92 ? 16.498 -8.434 5.626 1.00 93.88 92 THR A N 1
ATOM 707 C CA . THR A 1 92 ? 15.151 -7.872 5.552 1.00 93.88 92 THR A CA 1
ATOM 708 C C . THR A 1 92 ? 14.939 -6.899 6.701 1.00 93.88 92 THR A C 1
ATOM 710 O O . THR A 1 92 ? 15.000 -7.275 7.866 1.00 93.88 92 THR A O 1
ATOM 713 N N . ILE A 1 93 ? 14.662 -5.643 6.375 1.00 92.75 93 ILE A N 1
ATOM 714 C CA . ILE A 1 93 ? 14.203 -4.633 7.325 1.00 92.75 93 ILE A CA 1
ATOM 715 C C . ILE A 1 93 ? 12.676 -4.623 7.264 1.00 92.75 93 ILE A C 1
ATOM 717 O O . ILE A 1 93 ? 12.087 -4.357 6.214 1.00 92.75 93 ILE A O 1
ATOM 721 N N . THR A 1 94 ? 12.020 -4.964 8.372 1.00 88.25 94 THR A N 1
ATOM 722 C CA . THR A 1 94 ? 10.582 -5.287 8.384 1.00 88.25 94 THR A CA 1
ATOM 723 C C . THR A 1 94 ? 9.680 -4.071 8.189 1.00 88.25 94 THR A C 1
ATOM 725 O O . THR A 1 94 ? 8.582 -4.217 7.658 1.00 88.25 94 THR A O 1
ATOM 728 N N . ALA A 1 95 ? 10.134 -2.894 8.623 1.00 86.44 95 ALA A N 1
ATOM 729 C CA . ALA A 1 95 ? 9.455 -1.613 8.455 1.00 86.44 95 ALA A CA 1
ATOM 730 C C . ALA A 1 95 ? 10.508 -0.501 8.406 1.00 86.44 95 ALA A C 1
ATOM 732 O O . ALA A 1 95 ? 11.155 -0.217 9.409 1.00 86.44 95 ALA A O 1
ATOM 733 N N . ALA A 1 96 ? 10.715 0.093 7.234 1.00 86.56 96 ALA A N 1
ATOM 734 C CA . ALA A 1 96 ? 11.781 1.056 7.017 1.00 86.56 96 ALA A CA 1
ATOM 735 C C . ALA A 1 96 ? 11.451 2.410 7.668 1.00 86.56 96 ALA A C 1
ATOM 737 O O . ALA A 1 96 ? 10.469 3.058 7.312 1.00 86.56 96 ALA A O 1
ATOM 738 N N . GLU A 1 97 ? 12.281 2.858 8.604 1.00 84.12 97 GLU A N 1
ATOM 739 C CA . GLU A 1 97 ? 12.125 4.137 9.308 1.00 84.12 97 GLU A CA 1
ATOM 740 C C . GLU A 1 97 ? 13.319 5.066 9.050 1.00 84.12 97 GLU A C 1
ATOM 742 O O . GLU A 1 97 ? 14.394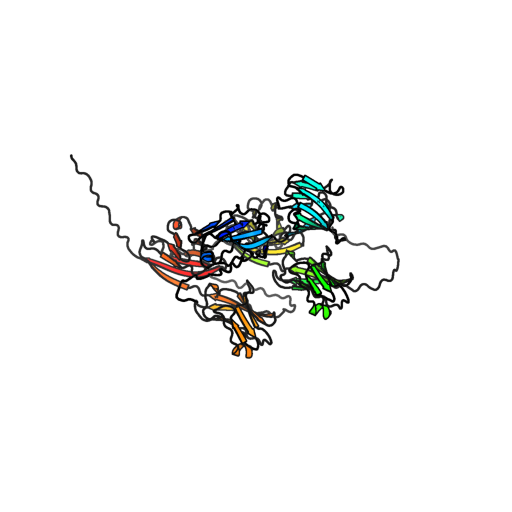 4.623 8.648 1.00 84.12 97 GLU A O 1
ATOM 747 N N . PHE A 1 98 ? 13.157 6.369 9.309 1.00 81.00 98 PHE A N 1
ATOM 748 C CA . PHE A 1 98 ? 14.253 7.343 9.192 1.00 81.00 98 PHE A CA 1
ATOM 749 C C . PHE A 1 98 ? 15.462 6.985 10.068 1.00 81.00 98 PHE A C 1
ATOM 751 O O . PHE A 1 98 ? 16.595 7.143 9.631 1.00 81.00 98 PHE A O 1
ATOM 758 N N . SER A 1 99 ? 15.213 6.425 11.254 1.00 82.25 99 SER A N 1
ATOM 759 C CA . SER A 1 99 ? 16.230 5.931 12.192 1.00 82.25 99 SER A CA 1
ATOM 760 C C . SER A 1 99 ? 17.029 4.729 11.670 1.00 82.25 99 SER A C 1
ATOM 762 O O . SER A 1 99 ? 18.086 4.412 12.205 1.00 82.25 99 SER A O 1
ATOM 764 N N . MET A 1 100 ? 16.525 4.048 10.636 1.00 86.56 100 MET A N 1
ATOM 765 C CA . MET A 1 100 ? 17.171 2.907 9.984 1.00 86.56 100 MET A CA 1
ATOM 766 C C . MET A 1 100 ? 17.934 3.332 8.721 1.00 86.56 100 MET A C 1
ATOM 768 O O . MET A 1 100 ? 18.385 2.496 7.946 1.00 86.56 100 MET A O 1
ATOM 772 N N . ARG A 1 101 ? 18.073 4.634 8.451 1.00 85.56 101 ARG A N 1
ATOM 773 C CA . ARG A 1 101 ? 18.916 5.119 7.354 1.00 85.56 101 ARG A CA 1
ATOM 774 C C . ARG A 1 101 ? 20.377 4.966 7.748 1.00 85.56 101 ARG A C 1
ATOM 776 O O . ARG A 1 101 ? 20.866 5.694 8.602 1.00 85.56 101 ARG A O 1
ATOM 783 N N . ASP A 1 102 ? 21.096 4.073 7.084 1.00 87.75 102 ASP A N 1
ATOM 784 C CA . ASP A 1 102 ? 22.549 4.003 7.216 1.00 87.75 102 ASP A CA 1
ATOM 785 C C . ASP A 1 102 ? 23.171 3.271 6.018 1.00 87.75 102 ASP A C 1
ATOM 787 O O . ASP A 1 102 ? 22.505 2.891 5.048 1.00 87.75 102 ASP A O 1
ATOM 791 N N . THR A 1 103 ? 24.487 3.098 6.066 1.00 88.94 103 THR A N 1
ATOM 792 C CA . THR A 1 103 ? 25.242 2.232 5.177 1.00 88.94 103 THR A CA 1
ATOM 793 C C . THR A 1 103 ? 25.528 0.915 5.880 1.00 88.94 103 THR A C 1
ATOM 795 O O . THR A 1 103 ? 26.315 0.848 6.821 1.00 88.94 103 THR A O 1
ATOM 798 N N . TYR A 1 104 ? 24.882 -0.135 5.401 1.00 91.00 104 TYR A N 1
ATOM 799 C CA . TYR A 1 104 ? 24.958 -1.489 5.912 1.00 91.00 104 TYR A CA 1
ATOM 800 C C . TYR A 1 104 ? 26.004 -2.296 5.148 1.00 91.00 104 TYR A C 1
ATOM 802 O O . TYR A 1 104 ? 26.122 -2.169 3.931 1.00 91.00 104 TYR A O 1
ATOM 810 N N . ALA A 1 105 ? 26.743 -3.146 5.850 1.00 91.00 105 ALA A N 1
ATOM 811 C CA . ALA A 1 105 ? 27.708 -4.067 5.274 1.00 91.00 105 ALA A CA 1
ATOM 812 C C . ALA A 1 105 ? 27.303 -5.512 5.581 1.00 91.00 105 ALA A C 1
ATOM 814 O O . ALA A 1 105 ? 27.093 -5.873 6.742 1.00 91.00 105 ALA A O 1
ATOM 815 N N . CYS A 1 106 ? 27.217 -6.320 4.526 1.00 91.00 106 CYS A N 1
ATOM 816 C CA . CYS A 1 106 ? 27.103 -7.769 4.596 1.00 91.00 106 CYS A CA 1
ATOM 817 C C . CYS A 1 106 ? 28.510 -8.346 4.778 1.00 91.00 106 CYS A C 1
ATOM 819 O O . CYS A 1 106 ? 29.320 -8.320 3.847 1.00 91.00 106 CYS A O 1
ATOM 821 N N . GLU A 1 107 ? 28.815 -8.831 5.979 1.00 89.88 107 GLU A N 1
ATOM 822 C CA . GLU A 1 107 ? 30.122 -9.376 6.340 1.00 89.88 107 GLU A CA 1
ATOM 823 C C . GLU A 1 107 ? 30.028 -10.894 6.507 1.00 89.88 107 GLU A C 1
ATOM 825 O O . GLU A 1 107 ? 29.164 -11.402 7.218 1.00 89.88 107 GLU A O 1
ATOM 830 N N . CYS A 1 108 ? 30.966 -11.629 5.917 1.00 88.50 108 CYS A N 1
ATOM 831 C CA . CYS A 1 108 ? 31.173 -13.042 6.220 1.00 88.50 108 CYS A CA 1
ATOM 832 C C . CYS A 1 108 ? 32.666 -13.289 6.472 1.00 88.50 108 CYS A C 1
ATOM 834 O O . CYS A 1 108 ? 33.518 -12.942 5.654 1.00 88.50 108 CYS A O 1
ATOM 836 N N . ARG A 1 109 ? 33.003 -13.860 7.639 1.00 81.50 109 ARG A N 1
ATOM 837 C CA . ARG A 1 109 ? 34.399 -14.067 8.095 1.00 81.50 109 ARG A CA 1
ATOM 838 C C . ARG A 1 109 ? 35.292 -12.817 7.974 1.00 81.50 109 ARG A C 1
ATOM 840 O O . ARG A 1 109 ? 36.457 -12.924 7.596 1.00 81.50 109 ARG A O 1
ATOM 847 N N . SER A 1 110 ? 34.754 -11.638 8.287 1.00 74.56 110 SER A N 1
ATOM 848 C CA . SER A 1 110 ? 35.497 -10.366 8.220 1.00 74.56 110 SER A CA 1
ATOM 849 C C . SER A 1 110 ? 35.885 -9.885 6.829 1.00 74.56 110 SER A C 1
ATOM 851 O O . SER A 1 110 ? 36.776 -9.050 6.687 1.00 74.56 110 SER A O 1
ATOM 853 N N . ILE A 1 111 ? 35.161 -10.359 5.816 1.00 81.81 111 ILE A N 1
ATOM 854 C CA . ILE A 1 111 ? 35.187 -9.829 4.456 1.00 81.81 111 ILE A CA 1
ATOM 855 C C . ILE A 1 111 ? 33.809 -9.232 4.154 1.00 81.81 111 ILE A C 1
ATOM 857 O O . ILE A 1 111 ? 32.792 -9.892 4.377 1.00 81.81 111 ILE A O 1
ATOM 861 N N . ASP A 1 112 ? 33.789 -7.997 3.650 1.00 81.06 112 ASP A N 1
ATOM 862 C CA . ASP A 1 112 ? 32.567 -7.321 3.206 1.00 81.06 112 ASP A CA 1
ATOM 863 C C . ASP A 1 112 ? 32.240 -7.772 1.775 1.00 81.06 112 ASP A C 1
ATOM 865 O O . ASP A 1 112 ? 33.022 -7.529 0.853 1.00 81.06 112 ASP A O 1
ATOM 869 N N . TYR A 1 113 ? 31.090 -8.413 1.582 1.00 81.25 113 TYR A N 1
ATOM 870 C CA . TYR A 1 113 ? 30.651 -8.908 0.270 1.00 81.25 113 TYR A CA 1
ATOM 871 C C . TYR A 1 113 ? 29.715 -7.934 -0.442 1.00 81.25 113 TYR A C 1
ATOM 873 O O . TYR A 1 113 ? 29.742 -7.825 -1.665 1.00 81.25 113 TYR A O 1
ATOM 881 N N . ALA A 1 114 ? 28.917 -7.192 0.324 1.00 84.06 114 ALA A N 1
ATOM 882 C CA . ALA A 1 114 ? 28.037 -6.159 -0.196 1.00 84.06 114 ALA A CA 1
ATOM 883 C C . ALA A 1 114 ? 27.955 -4.993 0.788 1.00 84.06 114 ALA A C 1
ATOM 885 O O . ALA A 1 114 ? 27.904 -5.196 2.002 1.00 84.06 114 ALA A O 1
ATOM 886 N N . VAL A 1 115 ? 27.916 -3.770 0.259 1.00 84.25 115 VAL A N 1
ATOM 887 C CA . VAL A 1 115 ? 27.717 -2.554 1.050 1.00 84.25 115 VAL A CA 1
ATOM 888 C C . VAL A 1 115 ? 26.533 -1.791 0.467 1.00 84.25 115 VAL A C 1
ATOM 890 O O . VAL A 1 115 ? 26.551 -1.413 -0.702 1.00 84.25 115 VAL A O 1
ATOM 893 N N . TRP A 1 116 ? 25.506 -1.561 1.281 1.00 87.62 116 TRP A N 1
ATOM 894 C CA . TRP A 1 116 ? 24.238 -0.957 0.882 1.00 87.62 116 TRP A CA 1
ATOM 895 C C . TRP A 1 116 ? 23.950 0.300 1.681 1.00 87.62 116 TRP A C 1
ATOM 897 O O . TRP A 1 116 ? 23.809 0.250 2.897 1.00 87.62 116 TRP A O 1
ATOM 907 N N . ARG A 1 117 ? 23.789 1.432 1.001 1.00 86.75 117 ARG A N 1
ATOM 908 C CA . ARG A 1 117 ? 23.254 2.655 1.596 1.00 86.75 117 ARG A CA 1
ATOM 909 C C . ARG A 1 117 ? 21.735 2.670 1.459 1.00 86.75 117 ARG A C 1
ATOM 911 O O . ARG A 1 117 ? 21.224 2.814 0.344 1.00 86.75 117 ARG A O 1
ATOM 918 N N . LEU A 1 118 ? 21.041 2.557 2.587 1.00 87.06 118 LEU A N 1
ATOM 919 C CA . LEU A 1 118 ? 19.591 2.687 2.669 1.00 87.06 118 LEU A CA 1
ATOM 920 C C . LEU A 1 118 ? 19.203 4.163 2.775 1.00 87.06 118 LEU A C 1
ATOM 922 O O . LEU A 1 118 ? 19.724 4.905 3.606 1.00 87.06 118 LEU A O 1
ATOM 926 N N . ARG A 1 119 ? 18.269 4.579 1.923 1.00 84.12 119 ARG A N 1
ATOM 927 C CA . ARG A 1 119 ? 17.599 5.880 1.974 1.00 84.12 119 ARG A CA 1
ATOM 928 C C . ARG A 1 119 ? 16.103 5.666 2.109 1.00 84.12 119 ARG A C 1
ATOM 930 O O . ARG A 1 119 ? 15.569 4.756 1.480 1.00 84.12 119 ARG A O 1
ATOM 937 N N . ILE A 1 120 ? 15.434 6.518 2.879 1.00 83.31 120 ILE A N 1
ATOM 938 C CA . ILE A 1 120 ? 13.968 6.543 2.901 1.00 83.31 120 ILE A CA 1
ATOM 939 C C . ILE A 1 120 ? 13.479 7.680 2.001 1.00 83.31 120 ILE A C 1
ATOM 941 O O . ILE A 1 120 ? 14.068 8.766 1.993 1.00 83.31 120 ILE A O 1
ATOM 945 N N . ASP A 1 121 ? 12.427 7.418 1.233 1.00 79.50 121 ASP A N 1
ATOM 946 C CA . ASP A 1 121 ? 11.817 8.397 0.337 1.00 79.50 121 ASP A CA 1
ATOM 947 C C . ASP A 1 121 ? 11.286 9.615 1.109 1.00 79.50 121 ASP A C 1
ATOM 949 O O . ASP A 1 121 ? 10.818 9.507 2.247 1.00 79.50 121 ASP A O 1
ATOM 953 N N . THR A 1 122 ? 11.376 10.789 0.483 1.00 75.69 122 THR A N 1
ATOM 954 C CA . THR A 1 122 ? 10.849 12.044 1.028 1.00 75.69 122 THR A CA 1
ATOM 955 C C . THR A 1 122 ? 9.328 11.983 1.096 1.00 75.69 122 THR A C 1
ATOM 957 O O . THR A 1 122 ? 8.667 11.602 0.130 1.00 75.69 122 THR A O 1
ATOM 960 N N . VAL A 1 123 ? 8.760 12.383 2.232 1.00 73.81 123 VAL A N 1
ATOM 961 C CA . VAL A 1 123 ? 7.305 12.396 2.420 1.00 73.81 123 VAL A CA 1
ATOM 962 C C . VAL A 1 123 ? 6.731 13.726 1.940 1.00 73.81 123 VAL A C 1
ATOM 964 O O . VAL A 1 123 ? 7.226 14.782 2.318 1.00 73.81 123 VAL A O 1
ATOM 967 N N . PHE A 1 124 ? 5.664 13.698 1.149 1.00 65.62 124 PHE A N 1
ATOM 968 C CA . PHE A 1 124 ? 4.956 14.906 0.718 1.00 65.62 124 PHE A CA 1
ATOM 969 C C . PHE A 1 124 ? 3.641 15.046 1.484 1.00 65.62 124 PHE A C 1
ATOM 971 O O . PHE A 1 124 ? 2.987 14.054 1.810 1.00 65.62 124 PHE A O 1
ATOM 978 N N . SER A 1 125 ? 3.274 16.270 1.844 1.00 66.25 125 SER A N 1
ATOM 979 C CA . SER A 1 125 ? 2.034 16.557 2.567 1.00 66.25 125 SER A CA 1
ATOM 980 C C . SER A 1 125 ? 1.458 17.875 2.066 1.00 66.25 125 SER A C 1
ATOM 982 O O . SER A 1 125 ? 2.140 18.894 2.132 1.00 66.25 125 SER A O 1
ATOM 984 N N . ALA A 1 126 ? 0.234 17.866 1.549 1.00 60.78 126 ALA A N 1
ATOM 985 C CA . ALA A 1 126 ? -0.503 19.093 1.272 1.00 60.78 126 ALA A CA 1
ATOM 986 C C . ALA A 1 126 ? -1.180 19.582 2.565 1.00 60.78 126 ALA A C 1
ATOM 988 O O . ALA A 1 126 ? -1.514 18.773 3.437 1.00 60.78 126 ALA A O 1
ATOM 989 N N . VAL A 1 127 ? -1.235 20.900 2.758 1.00 68.94 127 VAL A N 1
ATOM 990 C CA . VAL A 1 127 ? -1.876 21.527 3.914 1.00 68.94 127 VAL A CA 1
ATOM 991 C C . VAL A 1 127 ? -2.589 22.801 3.473 1.00 68.94 127 VAL A C 1
ATOM 993 O O . VAL A 1 127 ? -1.943 23.799 3.141 1.00 68.94 127 VAL A O 1
ATOM 996 N N . GLN A 1 128 ? -3.914 22.825 3.598 1.00 70.88 128 GLN A N 1
ATOM 997 C CA . GLN A 1 128 ? -4.687 24.064 3.514 1.00 70.88 128 GLN A CA 1
ATOM 998 C C . GLN A 1 128 ? -4.882 24.716 4.880 1.00 70.88 128 GLN A C 1
ATOM 1000 O O . GLN A 1 128 ? -5.149 24.053 5.888 1.00 70.88 128 GLN A O 1
ATOM 1005 N N . LYS A 1 129 ? -4.749 26.044 4.905 1.00 78.69 129 LYS A N 1
ATOM 1006 C CA . LYS A 1 129 ? -4.966 26.877 6.089 1.00 78.69 129 LYS A CA 1
ATOM 1007 C C . LYS A 1 129 ? -5.797 28.101 5.759 1.00 78.69 129 LYS A C 1
ATOM 1009 O O . LYS A 1 129 ? -5.656 28.702 4.695 1.00 78.69 129 LYS A O 1
ATOM 1014 N N . ASN A 1 130 ? -6.621 28.513 6.711 1.00 79.38 130 ASN A N 1
ATOM 1015 C CA . ASN A 1 130 ? -7.219 29.838 6.656 1.00 79.38 130 ASN A CA 1
ATOM 1016 C C . ASN A 1 130 ? -6.208 30.886 7.151 1.00 79.38 130 ASN A C 1
ATOM 1018 O O . ASN A 1 130 ? -5.382 30.585 8.020 1.00 79.38 130 ASN A O 1
ATOM 1022 N N . PRO A 1 131 ? -6.274 32.135 6.653 1.00 85.44 131 PRO A N 1
ATOM 1023 C CA . PRO A 1 131 ? -5.490 33.223 7.219 1.00 85.44 131 PRO A CA 1
ATOM 1024 C C . PRO A 1 131 ? -5.733 33.359 8.731 1.00 85.44 131 PRO A C 1
ATOM 1026 O O . PRO A 1 131 ? -6.879 33.410 9.176 1.00 85.44 131 PRO A O 1
ATOM 1029 N N . GLY A 1 132 ? -4.656 33.441 9.510 1.00 82.56 132 GLY A N 1
ATOM 1030 C CA . GLY A 1 132 ? -4.676 33.515 10.972 1.00 82.56 132 GLY A CA 1
ATOM 1031 C C . GLY A 1 132 ? -4.641 32.163 11.694 1.00 82.56 132 GLY A C 1
ATOM 1032 O O . GLY A 1 132 ? -4.615 32.149 12.918 1.00 82.56 132 GLY A O 1
ATOM 1033 N N . GLU A 1 133 ? -4.625 31.031 10.984 1.00 86.62 133 GLU A N 1
ATOM 1034 C CA . GLU A 1 133 ? -4.435 29.714 11.607 1.00 86.62 133 GLU A CA 1
ATOM 1035 C C . GLU A 1 133 ? -2.954 29.380 11.843 1.00 86.62 133 GLU A C 1
ATOM 1037 O O . GLU A 1 133 ? -2.051 29.971 11.254 1.00 86.62 133 GLU A O 1
ATOM 1042 N N . ASP A 1 134 ? -2.693 28.377 12.680 1.00 90.69 134 ASP A N 1
ATOM 1043 C CA . ASP A 1 134 ? -1.342 27.870 12.912 1.00 90.69 134 ASP A CA 1
ATOM 1044 C C . ASP A 1 134 ? -1.008 26.727 11.934 1.00 90.69 134 ASP A C 1
ATOM 1046 O O . ASP A 1 134 ? -1.771 25.761 11.772 1.00 90.69 134 ASP A O 1
ATOM 1050 N N . LEU A 1 135 ? 0.167 26.808 11.310 1.00 88.62 135 LEU A N 1
ATOM 1051 C CA . LEU A 1 135 ? 0.779 25.743 10.516 1.00 88.62 135 LEU A CA 1
ATOM 1052 C C . LEU A 1 135 ? 1.703 24.910 11.406 1.00 88.62 135 LEU A C 1
ATOM 1054 O O . LEU A 1 135 ? 2.552 25.452 12.107 1.00 88.62 135 LEU A O 1
ATOM 1058 N N . ILE A 1 136 ? 1.563 23.586 11.360 1.00 89.38 136 ILE A N 1
ATOM 1059 C CA . ILE A 1 136 ? 2.378 22.655 12.148 1.00 89.38 136 ILE A CA 1
ATOM 1060 C C . ILE A 1 136 ? 3.216 21.813 11.189 1.00 89.38 136 ILE A C 1
ATOM 1062 O O . ILE A 1 136 ? 2.673 21.081 10.367 1.00 89.38 136 ILE A O 1
ATOM 1066 N N . LEU A 1 137 ? 4.536 21.916 11.317 1.00 88.44 137 LEU A N 1
ATOM 1067 C CA . LEU A 1 137 ? 5.527 21.165 10.559 1.00 88.44 137 LEU A CA 1
ATOM 1068 C C . LEU A 1 137 ? 6.126 20.084 11.466 1.00 88.44 137 LEU A C 1
ATOM 1070 O O . LEU A 1 137 ? 6.874 20.375 12.399 1.00 88.44 137 LEU A O 1
ATOM 1074 N N . ASP A 1 138 ? 5.787 18.828 11.206 1.00 85.31 138 ASP A N 1
ATOM 1075 C CA . ASP A 1 138 ? 6.432 17.669 11.819 1.00 85.31 138 ASP A CA 1
ATOM 1076 C C . ASP A 1 138 ? 7.834 17.455 11.246 1.00 85.31 138 ASP A C 1
ATOM 1078 O O . ASP A 1 138 ? 8.003 17.354 10.025 1.00 85.31 138 ASP A O 1
ATOM 1082 N N . LEU A 1 139 ? 8.814 17.377 12.145 1.00 82.44 139 LEU A N 1
ATOM 1083 C CA . LEU A 1 139 ? 10.224 17.194 11.822 1.00 82.44 139 LEU A CA 1
ATOM 1084 C C . LEU A 1 139 ? 10.620 15.708 11.773 1.00 82.44 139 LEU A C 1
ATOM 1086 O O . LEU A 1 139 ? 11.596 15.380 11.112 1.00 82.44 139 LEU A O 1
ATOM 1090 N N . THR A 1 140 ? 9.853 14.831 12.440 1.00 72.94 140 THR A N 1
ATOM 1091 C CA . THR A 1 140 ? 9.908 13.346 12.454 1.00 72.94 140 THR A CA 1
ATOM 1092 C C . THR A 1 140 ? 11.280 12.665 12.679 1.00 72.94 140 THR A C 1
ATOM 1094 O O . THR A 1 140 ? 11.320 11.441 12.778 1.00 72.94 140 THR A O 1
ATOM 1097 N N . VAL A 1 141 ? 12.395 13.391 12.818 1.00 79.00 141 VAL A N 1
ATOM 1098 C CA . VAL A 1 141 ? 13.744 12.813 12.955 1.00 79.00 141 VAL A CA 1
ATOM 1099 C C . VAL A 1 141 ? 14.543 13.464 14.096 1.00 79.00 141 VAL A C 1
ATOM 1101 O O . VAL A 1 141 ? 14.406 14.672 14.294 1.00 79.00 141 VAL A O 1
ATOM 1104 N N . PRO A 1 142 ? 15.347 12.691 14.859 1.00 70.94 142 PRO A N 1
ATOM 1105 C CA . PRO A 1 142 ? 16.175 13.186 15.969 1.00 70.94 142 PRO A CA 1
ATOM 1106 C C . PRO A 1 142 ? 17.350 14.080 15.551 1.00 70.94 142 PRO A C 1
ATOM 1108 O O . PRO A 1 142 ? 17.872 14.824 16.386 1.00 70.94 142 PRO A O 1
ATOM 1111 N N . GLU A 1 143 ? 17.780 14.007 14.295 1.00 83.75 143 GLU A N 1
ATOM 1112 C CA . GLU A 1 143 ? 18.896 14.771 13.751 1.00 83.75 143 GLU A CA 1
ATOM 1113 C C . GLU A 1 143 ? 18.568 16.273 13.636 1.00 83.75 143 GLU A C 1
ATOM 1115 O O . GLU A 1 143 ? 17.405 16.671 13.520 1.00 83.75 143 GLU A O 1
ATOM 1120 N N . PRO A 1 144 ? 19.582 17.158 13.646 1.00 88.56 144 PRO A N 1
ATOM 1121 C CA . PRO A 1 144 ? 19.380 18.573 13.361 1.00 88.56 144 PRO A CA 1
ATOM 1122 C C . PRO A 1 144 ? 18.829 18.797 11.946 1.00 88.56 144 PRO A C 1
ATOM 1124 O O . PRO A 1 144 ? 19.427 18.368 10.954 1.00 88.56 144 PRO A O 1
ATOM 1127 N N . VAL A 1 145 ? 17.736 19.551 11.839 1.00 92.81 145 VAL A N 1
ATOM 1128 C CA . VAL A 1 145 ? 17.059 19.833 10.568 1.00 92.81 145 VAL A CA 1
ATOM 1129 C C . VAL A 1 145 ? 17.083 21.315 10.221 1.00 92.81 145 VAL A C 1
ATOM 1131 O O . VAL A 1 145 ? 17.126 22.196 11.082 1.00 92.81 145 VAL A O 1
ATOM 1134 N N . GLU A 1 146 ? 17.030 21.612 8.932 1.00 93.44 146 GLU A N 1
ATOM 1135 C CA . GLU A 1 146 ? 16.750 22.943 8.419 1.00 93.44 146 GLU A CA 1
ATOM 1136 C C . GLU A 1 146 ? 15.391 22.962 7.727 1.00 93.44 146 GLU A C 1
ATOM 1138 O O . GLU A 1 146 ? 14.997 22.009 7.059 1.00 93.44 146 GLU A O 1
ATOM 1143 N N . VAL A 1 147 ? 14.670 24.062 7.917 1.00 91.75 147 VAL A N 1
ATOM 1144 C CA . VAL A 1 147 ? 13.403 24.334 7.246 1.00 91.75 147 VAL A CA 1
ATOM 1145 C C . VAL A 1 147 ? 13.690 25.320 6.133 1.00 91.75 147 VAL A C 1
ATOM 1147 O O . VAL A 1 147 ? 14.148 26.441 6.380 1.00 91.75 147 VAL A O 1
ATOM 1150 N N . ILE A 1 148 ? 13.454 24.874 4.909 1.00 86.12 148 ILE A N 1
ATOM 1151 C CA . ILE A 1 148 ? 13.663 25.635 3.686 1.00 86.12 148 ILE A CA 1
ATOM 1152 C C . ILE A 1 148 ? 12.290 25.991 3.139 1.00 86.12 148 ILE A C 1
ATOM 1154 O O . ILE A 1 148 ? 11.487 25.105 2.866 1.00 86.12 148 ILE A O 1
ATOM 1158 N N . TYR A 1 149 ? 12.027 27.282 3.004 1.00 87.00 149 TYR A N 1
ATOM 1159 C CA . TYR A 1 149 ? 10.823 27.806 2.389 1.00 87.00 149 TYR A CA 1
ATOM 1160 C C . TYR A 1 149 ? 11.096 28.153 0.930 1.00 87.00 149 TYR A C 1
ATOM 1162 O O . TYR A 1 149 ? 12.023 28.901 0.628 1.00 87.00 149 TYR A O 1
ATOM 1170 N N . THR A 1 150 ? 10.274 27.635 0.031 1.00 79.19 150 THR A N 1
ATOM 1171 C CA . THR A 1 150 ? 10.297 27.977 -1.389 1.00 79.19 150 THR A CA 1
ATOM 1172 C C . THR A 1 150 ? 8.951 28.594 -1.739 1.00 79.19 150 THR A C 1
ATOM 1174 O O . THR A 1 150 ? 7.924 27.913 -1.728 1.00 79.19 150 THR A O 1
ATOM 1177 N N . SER A 1 151 ? 8.960 29.898 -2.012 1.00 71.06 151 SER A N 1
ATOM 1178 C CA . SER A 1 151 ? 7.780 30.634 -2.471 1.00 71.06 151 SER A CA 1
ATOM 1179 C C . SER A 1 151 ? 7.390 30.202 -3.890 1.00 71.06 151 SER A C 1
ATOM 1181 O O . SER A 1 151 ? 8.251 29.818 -4.677 1.00 71.06 151 SER A O 1
ATOM 1183 N N . SER A 1 152 ? 6.108 30.319 -4.247 1.00 55.34 152 SER A N 1
ATOM 1184 C CA . SER A 1 152 ? 5.605 30.093 -5.614 1.00 55.34 152 SER A CA 1
ATOM 1185 C C . SER A 1 152 ? 6.305 30.941 -6.681 1.00 55.34 152 SER A C 1
ATOM 1187 O O . SER A 1 152 ? 6.347 30.555 -7.847 1.00 55.34 152 SER A O 1
ATOM 1189 N N . ASP A 1 153 ? 6.860 32.086 -6.277 1.00 51.41 153 ASP A N 1
ATOM 1190 C CA . ASP A 1 153 ? 7.420 33.094 -7.178 1.00 51.41 153 ASP A CA 1
ATOM 1191 C C . ASP A 1 153 ? 8.953 32.981 -7.312 1.00 51.41 153 ASP A C 1
ATOM 1193 O O . ASP A 1 153 ? 9.577 33.760 -8.034 1.00 51.41 153 ASP A O 1
ATOM 1197 N N . SER A 1 154 ? 9.580 32.023 -6.614 1.00 55.62 154 SER A N 1
ATOM 1198 C CA . SER A 1 154 ? 11.033 31.820 -6.593 1.00 55.62 154 SER A CA 1
ATOM 1199 C C . SER A 1 154 ? 11.389 30.336 -6.632 1.00 55.62 154 SER A C 1
ATOM 1201 O O . SER A 1 154 ? 10.973 29.566 -5.773 1.00 55.62 154 SER A O 1
ATOM 1203 N N . ALA A 1 155 ? 12.235 29.936 -7.584 1.00 53.81 155 ALA A N 1
ATOM 1204 C CA . ALA A 1 155 ? 12.801 28.584 -7.621 1.00 53.81 155 ALA A CA 1
ATOM 1205 C C . ALA A 1 155 ? 13.904 28.371 -6.564 1.00 53.81 155 ALA A C 1
ATOM 1207 O O . ALA A 1 155 ? 14.231 27.230 -6.227 1.00 53.81 155 ALA A O 1
ATOM 1208 N N . ASP A 1 156 ? 14.463 29.457 -6.023 1.00 67.50 156 ASP A N 1
ATOM 1209 C CA . ASP A 1 156 ? 15.497 29.399 -4.998 1.00 67.50 156 ASP A CA 1
ATOM 1210 C C . ASP A 1 156 ? 14.843 29.255 -3.621 1.00 67.50 156 ASP A C 1
ATOM 1212 O O . ASP A 1 156 ? 14.175 30.166 -3.126 1.00 67.50 156 ASP A O 1
ATOM 1216 N N . GLY A 1 157 ? 15.026 28.079 -3.015 1.00 75.50 157 GLY A N 1
ATOM 1217 C CA . GLY A 1 157 ? 14.581 27.794 -1.656 1.00 75.50 157 GLY A CA 1
ATOM 1218 C C . GLY A 1 157 ? 15.419 28.544 -0.626 1.00 75.50 157 GLY A C 1
ATOM 1219 O O . GLY A 1 157 ? 16.648 28.455 -0.597 1.00 75.50 157 GLY A O 1
ATOM 1220 N N . GLU A 1 158 ? 14.748 29.261 0.263 1.00 86.31 158 GLU A N 1
ATOM 1221 C CA . GLU A 1 158 ? 15.364 30.044 1.314 1.00 86.31 158 GLU A CA 1
ATOM 1222 C C . GLU A 1 158 ? 15.315 29.290 2.643 1.00 86.31 158 GLU A C 1
ATOM 1224 O O . GLU A 1 158 ? 14.257 28.934 3.151 1.00 86.31 158 GLU A O 1
ATOM 1229 N N . ARG A 1 159 ? 16.471 29.073 3.276 1.00 91.19 159 ARG A N 1
ATOM 1230 C CA . ARG A 1 159 ? 16.497 28.534 4.640 1.00 91.19 159 ARG A CA 1
ATOM 1231 C C . ARG A 1 159 ? 15.916 29.558 5.616 1.00 91.19 159 ARG A C 1
ATOM 1233 O O . ARG A 1 159 ? 16.528 30.609 5.832 1.00 91.19 159 ARG A O 1
ATOM 1240 N N . ILE A 1 160 ? 14.780 29.228 6.225 1.00 92.38 160 ILE A N 1
ATOM 1241 C CA . ILE A 1 160 ? 14.047 30.109 7.145 1.00 92.38 160 ILE A CA 1
ATOM 1242 C C . ILE A 1 160 ? 14.307 29.782 8.610 1.00 92.38 160 ILE A C 1
ATOM 1244 O O . ILE A 1 160 ? 14.383 30.700 9.426 1.00 92.38 160 ILE A O 1
ATOM 1248 N N . CYS A 1 161 ? 14.513 28.505 8.941 1.00 91.75 161 CYS A N 1
ATOM 1249 C CA . CYS A 1 161 ? 14.817 28.063 10.296 1.00 91.75 161 CYS A CA 1
ATOM 1250 C C . CYS A 1 161 ? 15.855 26.937 10.302 1.00 91.75 161 CYS A C 1
ATOM 1252 O O . CYS A 1 161 ? 15.924 26.117 9.391 1.00 91.75 161 CYS A O 1
ATOM 1254 N N . THR A 1 162 ? 16.644 26.883 11.366 1.00 92.00 162 THR A N 1
ATOM 1255 C CA . THR A 1 162 ? 17.473 25.742 11.748 1.00 92.00 162 THR A CA 1
ATOM 1256 C C . THR A 1 162 ? 16.987 25.260 13.104 1.00 92.00 162 THR A C 1
ATOM 1258 O O . THR A 1 162 ? 16.803 26.060 14.027 1.00 92.00 162 THR A O 1
ATOM 1261 N N . VAL A 1 163 ? 16.736 23.962 13.205 1.00 89.88 163 VAL A N 1
ATOM 1262 C CA . VAL A 1 163 ? 16.062 23.342 14.338 1.00 89.88 163 VAL A CA 1
ATOM 1263 C C . VAL A 1 163 ? 16.909 22.191 14.857 1.00 89.88 163 VAL A C 1
ATOM 1265 O O . VAL A 1 163 ? 17.357 21.331 14.106 1.00 89.88 163 VAL A O 1
ATOM 1268 N N . THR A 1 164 ? 17.116 22.170 16.164 1.00 87.38 164 THR A N 1
ATOM 1269 C CA . THR A 1 164 ? 17.638 21.010 16.890 1.00 87.38 164 THR A CA 1
ATOM 1270 C C . THR A 1 164 ? 16.613 20.592 17.937 1.00 87.38 164 THR A C 1
ATOM 1272 O O . THR A 1 164 ? 15.650 21.316 18.188 1.00 87.38 164 THR A O 1
ATOM 1275 N N . GLN A 1 165 ? 16.840 19.472 18.622 1.00 80.44 165 GLN A N 1
ATOM 1276 C CA . GLN A 1 165 ? 15.972 19.022 19.714 1.00 80.44 165 GLN A CA 1
ATOM 1277 C C . GLN A 1 165 ? 15.725 20.098 20.796 1.00 80.44 165 GLN A C 1
ATOM 1279 O O . GLN A 1 165 ? 14.694 20.080 21.470 1.00 80.44 165 GLN A O 1
ATOM 1284 N N . HIS A 1 166 ? 16.656 21.043 20.970 1.00 80.31 166 HIS A N 1
ATOM 1285 C CA . HIS A 1 166 ? 16.616 22.040 22.045 1.00 80.31 166 HIS A CA 1
ATOM 1286 C C . HIS A 1 166 ? 16.700 23.492 21.572 1.00 80.31 166 HIS A C 1
ATOM 1288 O O . HIS A 1 166 ? 16.644 24.402 22.399 1.00 80.31 166 HIS A O 1
ATOM 1294 N N . SER A 1 167 ? 16.860 23.742 20.273 1.00 87.44 167 SER A N 1
ATOM 1295 C CA . SER A 1 167 ? 17.030 25.098 19.756 1.00 87.44 167 SER A CA 1
ATOM 1296 C C . SER A 1 167 ? 16.252 25.323 18.469 1.00 87.44 167 SER A C 1
ATOM 1298 O O . SER A 1 167 ? 16.189 24.463 17.595 1.00 87.44 167 SER A O 1
ATOM 1300 N N . LEU A 1 168 ? 15.681 26.520 18.361 1.00 90.75 168 LEU A N 1
ATOM 1301 C CA . LEU A 1 168 ? 15.035 27.031 17.163 1.00 90.75 168 LEU A CA 1
ATOM 1302 C C . LEU A 1 168 ? 15.704 28.352 16.796 1.00 90.75 168 LEU A C 1
ATOM 1304 O O . LEU A 1 168 ? 15.643 29.316 17.558 1.00 90.75 168 LEU A O 1
ATOM 1308 N N . GLN A 1 169 ? 16.356 28.390 15.641 1.00 91.62 169 GLN A N 1
ATOM 1309 C CA . GLN A 1 169 ? 16.986 29.590 15.103 1.00 91.62 169 GLN A CA 1
ATOM 1310 C C . GLN A 1 169 ? 16.346 29.927 13.766 1.00 91.62 169 GLN A C 1
ATOM 1312 O O . GLN A 1 169 ? 16.654 29.302 12.755 1.00 91.62 169 GLN A O 1
ATOM 1317 N N . CYS A 1 170 ? 15.459 30.915 13.762 1.00 91.44 170 CYS A N 1
ATOM 1318 C CA . CYS A 1 170 ? 14.786 31.380 12.555 1.00 91.44 170 CYS A CA 1
ATOM 1319 C C . CYS A 1 170 ? 15.281 32.759 12.126 1.00 91.44 170 CYS A C 1
ATOM 1321 O O . CYS A 1 170 ? 15.769 33.536 12.951 1.00 91.44 170 CYS A O 1
ATOM 1323 N N . LYS A 1 171 ? 15.105 33.079 10.842 1.00 88.62 171 LYS A N 1
ATOM 1324 C CA . LYS A 1 171 ? 15.245 34.446 10.327 1.00 88.62 171 LYS A CA 1
ATOM 1325 C C . LYS A 1 171 ? 14.294 35.394 11.051 1.00 88.62 171 LYS A C 1
ATOM 1327 O O . LYS A 1 171 ? 13.231 34.975 11.502 1.00 88.62 171 LYS A O 1
ATOM 1332 N N . ALA A 1 172 ? 14.679 36.669 11.136 1.00 82.50 172 ALA A N 1
ATOM 1333 C CA . ALA A 1 172 ? 13.991 37.685 11.939 1.00 82.50 172 ALA A CA 1
ATOM 1334 C C . ALA A 1 172 ? 12.480 37.782 11.648 1.00 82.50 172 ALA A C 1
ATOM 1336 O O . ALA A 1 172 ? 11.674 37.974 12.561 1.00 82.50 172 ALA A O 1
ATOM 1337 N N . GLU A 1 173 ? 12.097 37.594 10.386 1.00 81.31 173 GLU A N 1
ATOM 1338 C CA . GLU A 1 173 ? 10.704 37.605 9.926 1.00 81.31 173 GLU A CA 1
ATOM 1339 C C . GLU A 1 173 ? 9.870 36.412 10.433 1.00 81.31 173 GLU A C 1
ATOM 1341 O O . GLU A 1 173 ? 8.658 36.530 10.560 1.00 81.31 173 GLU A O 1
ATOM 1346 N N . TYR A 1 174 ? 10.505 35.300 10.814 1.00 85.44 174 TYR A N 1
ATOM 1347 C CA . TYR A 1 174 ? 9.846 34.110 11.364 1.00 85.44 174 TYR A CA 1
ATOM 1348 C C . TYR A 1 174 ? 10.054 33.964 12.877 1.00 85.44 174 TYR A C 1
ATOM 1350 O O . TYR A 1 174 ? 9.257 33.308 13.542 1.00 85.44 174 TYR A O 1
ATOM 1358 N N . THR A 1 175 ? 11.080 34.594 13.466 1.00 85.12 175 THR A N 1
ATOM 1359 C CA . THR A 1 175 ? 11.442 34.435 14.892 1.00 85.12 175 THR A CA 1
ATOM 1360 C C . THR A 1 175 ? 10.287 34.713 15.859 1.00 85.12 175 THR A C 1
ATOM 1362 O O . THR A 1 175 ? 10.215 34.097 16.916 1.00 85.12 175 THR A O 1
ATOM 1365 N N . HIS A 1 176 ? 9.388 35.637 15.519 1.00 84.81 176 HIS A N 1
ATOM 1366 C CA . HIS A 1 176 ? 8.294 36.063 16.395 1.00 84.81 176 HIS A CA 1
ATOM 1367 C C . HIS A 1 176 ? 7.016 35.218 16.253 1.00 84.81 176 HIS A C 1
ATOM 1369 O O . HIS A 1 176 ? 6.139 35.302 17.109 1.00 84.81 176 HIS A O 1
ATOM 1375 N N . ARG A 1 177 ? 6.915 34.399 15.197 1.00 89.06 177 ARG A N 1
ATOM 1376 C CA . ARG A 1 177 ? 5.749 33.549 14.893 1.00 89.06 177 ARG A CA 1
ATOM 1377 C C . ARG A 1 177 ? 6.077 32.056 14.902 1.00 89.06 177 ARG A C 1
ATOM 1379 O O . ARG A 1 177 ? 5.163 31.244 14.950 1.00 89.06 177 ARG A O 1
ATOM 1386 N N . ALA A 1 178 ? 7.352 31.678 14.893 1.00 90.81 178 ALA A N 1
ATOM 1387 C CA . ALA A 1 178 ? 7.786 30.289 14.963 1.00 90.81 178 ALA A CA 1
ATOM 1388 C C . ALA A 1 178 ? 7.994 29.837 16.420 1.00 90.81 178 ALA A C 1
ATOM 1390 O O . ALA A 1 178 ? 8.682 30.494 17.200 1.00 90.81 178 ALA A O 1
ATOM 1391 N N . SER A 1 179 ? 7.440 28.682 16.788 1.00 90.50 179 SER A N 1
ATOM 1392 C CA . SER A 1 179 ? 7.650 28.057 18.097 1.00 90.50 179 SER A CA 1
ATOM 1393 C C . SER A 1 179 ? 7.917 26.564 17.963 1.00 90.50 179 SER A C 1
ATOM 1395 O O . SER A 1 179 ? 7.199 25.870 17.251 1.00 90.50 179 SER A O 1
ATOM 1397 N N . LEU A 1 180 ? 8.930 26.067 18.674 1.00 89.44 180 LEU A N 1
ATOM 1398 C CA . LEU A 1 180 ? 9.308 24.656 18.664 1.00 89.44 180 LEU A CA 1
ATOM 1399 C C . LEU A 1 180 ? 8.717 23.934 19.874 1.00 89.44 180 LEU A C 1
ATOM 1401 O O . LEU A 1 180 ? 9.046 24.248 21.019 1.00 89.44 180 LEU A O 1
ATOM 1405 N N . ARG A 1 181 ? 7.911 22.910 19.604 1.00 86.69 181 ARG A N 1
ATOM 1406 C CA . ARG A 1 181 ? 7.523 21.872 20.558 1.00 86.69 181 ARG A CA 1
ATOM 1407 C C . ARG A 1 181 ? 7.924 20.531 19.960 1.00 86.69 181 ARG A C 1
ATOM 1409 O O . ARG A 1 181 ? 7.104 19.822 19.391 1.00 86.69 181 ARG A O 1
ATOM 1416 N N . TYR A 1 182 ? 9.213 20.222 20.059 1.00 78.31 182 TYR A N 1
ATOM 1417 C CA . TYR A 1 182 ? 9.818 19.074 19.392 1.00 78.31 182 TYR A CA 1
ATOM 1418 C C . TYR A 1 182 ? 8.990 17.776 19.578 1.00 78.31 182 TYR A C 1
ATOM 1420 O O . TYR A 1 182 ? 8.633 17.462 20.720 1.00 78.31 182 TYR A O 1
ATOM 1428 N N . PRO A 1 183 ? 8.683 17.023 18.497 1.00 84.00 183 PRO A N 1
ATOM 1429 C CA . PRO A 1 183 ? 9.207 17.147 17.126 1.00 84.00 183 PRO A CA 1
ATOM 1430 C C . PRO A 1 183 ? 8.410 18.088 16.199 1.00 84.00 183 PRO A C 1
ATOM 1432 O O . PRO A 1 183 ? 8.580 18.031 14.988 1.00 84.00 183 PRO A O 1
ATOM 1435 N N . GLU A 1 184 ? 7.532 18.941 16.725 1.00 88.81 184 GLU A N 1
ATOM 1436 C CA . GLU A 1 184 ? 6.700 19.856 15.933 1.00 88.81 184 GLU A CA 1
ATOM 1437 C C . GLU A 1 184 ? 7.260 21.283 15.942 1.00 88.81 184 GLU A C 1
ATOM 1439 O O . GLU A 1 184 ? 7.520 21.867 16.999 1.00 88.81 184 GLU A O 1
ATOM 1444 N N . LEU A 1 185 ? 7.390 21.876 14.758 1.00 89.88 185 LEU A N 1
ATOM 1445 C CA . LEU A 1 185 ? 7.594 23.307 14.582 1.00 89.88 185 LEU A CA 1
ATOM 1446 C C . LEU A 1 185 ? 6.267 23.955 14.185 1.00 89.88 185 LEU A C 1
ATOM 1448 O O . LEU A 1 185 ? 5.713 23.650 13.135 1.00 89.88 185 LEU A O 1
ATOM 1452 N N . THR A 1 186 ? 5.772 24.879 14.998 1.00 92.00 186 THR A N 1
ATOM 1453 C CA . THR A 1 186 ? 4.555 25.640 14.699 1.00 92.00 186 THR A CA 1
ATOM 1454 C C . THR A 1 186 ? 4.916 27.014 14.153 1.00 92.00 186 THR A C 1
ATOM 1456 O O . THR A 1 186 ? 5.666 27.742 14.803 1.00 92.00 186 THR A O 1
ATOM 1459 N N . LEU A 1 187 ? 4.357 27.385 13.004 1.00 92.12 187 LEU A N 1
ATOM 1460 C CA . LEU A 1 187 ? 4.346 28.746 12.479 1.00 92.12 187 LEU A CA 1
ATOM 1461 C C . LEU A 1 187 ? 2.956 29.348 12.706 1.00 92.12 187 LEU A C 1
ATOM 1463 O O . LEU A 1 187 ? 1.967 28.847 12.174 1.00 92.12 187 LEU A O 1
ATOM 1467 N N . ARG A 1 188 ? 2.887 30.394 13.528 1.00 91.44 188 ARG A N 1
ATOM 1468 C CA . ARG A 1 188 ? 1.630 30.987 13.988 1.00 91.44 188 ARG A CA 1
ATOM 1469 C C . ARG A 1 188 ? 1.075 32.034 13.045 1.00 91.44 188 ARG A C 1
ATOM 1471 O O . ARG A 1 188 ? 1.835 32.754 12.387 1.00 91.44 188 ARG A O 1
ATOM 1478 N N . ASP A 1 189 ? -0.246 32.166 13.085 1.00 87.56 189 ASP A N 1
ATOM 1479 C CA . ASP A 1 189 ? -0.994 33.223 12.409 1.00 87.56 189 ASP A CA 1
ATOM 1480 C C . ASP A 1 189 ? -0.644 33.312 10.913 1.00 87.56 189 ASP A C 1
ATOM 1482 O O . ASP A 1 189 ? -0.228 34.369 10.435 1.00 87.56 189 ASP A O 1
ATOM 1486 N N . VAL A 1 190 ? -0.698 32.200 10.171 1.00 88.19 190 VAL A N 1
ATOM 1487 C CA . VAL A 1 190 ? -0.270 32.165 8.761 1.00 88.19 190 VAL A CA 1
ATOM 1488 C C . VAL A 1 190 ? -1.074 33.126 7.891 1.00 88.19 190 VAL A C 1
ATOM 1490 O O . VAL A 1 190 ? -2.262 33.358 8.093 1.00 88.19 190 VAL A O 1
ATOM 1493 N N . THR A 1 191 ? -0.415 33.703 6.898 1.00 85.06 191 THR A N 1
ATOM 1494 C CA . THR A 1 191 ? -0.973 34.691 5.974 1.00 85.06 191 THR A CA 1
ATOM 1495 C C . THR A 1 191 ? -0.870 34.190 4.537 1.00 85.06 191 THR A C 1
ATOM 1497 O O . THR A 1 191 ? -0.195 33.202 4.266 1.00 85.06 191 THR A O 1
ATOM 1500 N N . HIS A 1 192 ? -1.499 34.879 3.582 1.00 78.38 192 HIS A N 1
ATOM 1501 C CA . HIS A 1 192 ? -1.425 34.481 2.172 1.00 78.38 192 HIS A CA 1
ATOM 1502 C C . HIS A 1 192 ? 0.013 34.356 1.638 1.00 78.38 192 HIS A C 1
ATOM 1504 O O . HIS A 1 192 ? 0.265 33.484 0.810 1.00 78.38 192 HIS A O 1
ATOM 1510 N N . SER A 1 193 ? 0.957 35.167 2.138 1.00 80.38 193 SER A N 1
ATOM 1511 C CA . SER A 1 193 ? 2.368 35.119 1.727 1.00 80.38 193 SER A CA 1
ATOM 1512 C C . SER A 1 193 ? 3.144 33.923 2.279 1.00 80.38 193 SER A C 1
ATOM 1514 O O . SER A 1 193 ? 4.267 33.692 1.841 1.00 80.38 193 SER A O 1
ATOM 1516 N N . ASP A 1 194 ? 2.568 33.189 3.234 1.00 84.06 194 ASP A N 1
ATOM 1517 C CA . ASP A 1 194 ? 3.126 31.950 3.784 1.00 84.06 194 ASP A CA 1
ATOM 1518 C C . ASP A 1 194 ? 2.721 30.721 2.931 1.00 84.06 194 ASP A C 1
ATOM 1520 O O . ASP A 1 194 ? 3.027 29.584 3.281 1.00 84.06 194 ASP A O 1
ATOM 1524 N N . SER A 1 195 ? 2.023 30.926 1.803 1.00 78.31 195 SER A N 1
ATOM 1525 C CA . SER A 1 195 ? 1.728 29.855 0.841 1.00 78.31 195 SER A CA 1
ATOM 1526 C C . SER A 1 195 ? 2.978 29.499 0.036 1.00 78.31 195 SER A C 1
ATOM 1528 O O . SER A 1 195 ? 3.563 30.354 -0.626 1.00 78.31 195 SER A O 1
ATOM 1530 N N . GLY A 1 196 ? 3.367 28.229 0.046 1.00 75.38 196 GLY A N 1
ATOM 1531 C CA . GLY A 1 196 ? 4.581 27.760 -0.615 1.00 75.38 196 GLY A CA 1
ATOM 1532 C C . GLY A 1 196 ? 5.009 26.384 -0.121 1.00 75.38 196 GLY A C 1
ATOM 1533 O O . GLY A 1 196 ? 4.254 25.682 0.555 1.00 75.38 196 GLY A O 1
ATOM 1534 N N . LEU A 1 197 ? 6.227 25.980 -0.472 1.00 77.56 197 LEU A N 1
ATOM 1535 C CA . LEU A 1 197 ? 6.787 24.699 -0.053 1.00 77.56 197 LEU A CA 1
ATOM 1536 C C . LEU A 1 197 ? 7.674 24.873 1.176 1.00 77.56 197 LEU A C 1
ATOM 1538 O O . LEU A 1 197 ? 8.630 25.642 1.146 1.00 77.56 197 LEU A O 1
ATOM 1542 N N . TYR A 1 198 ? 7.416 24.100 2.227 1.00 84.50 198 TYR A N 1
ATOM 1543 C CA . TYR A 1 198 ? 8.300 23.986 3.385 1.00 84.50 198 TYR A CA 1
ATOM 1544 C C . TYR A 1 198 ? 8.986 22.625 3.353 1.00 84.50 198 TYR A C 1
ATOM 1546 O O . TYR A 1 198 ? 8.378 21.597 3.650 1.00 84.50 198 TYR A O 1
ATOM 1554 N N . THR A 1 199 ? 10.263 22.615 2.990 1.00 84.38 199 THR A N 1
ATOM 1555 C CA . THR A 1 199 ? 11.102 21.417 2.979 1.00 84.38 199 THR A CA 1
ATOM 1556 C C . THR A 1 199 ? 11.829 21.290 4.309 1.00 84.38 199 THR A C 1
ATOM 1558 O O . THR A 1 199 ? 12.598 22.170 4.695 1.00 84.38 199 THR A O 1
ATOM 1561 N N . ILE A 1 200 ? 11.599 20.181 5.001 1.00 90.06 200 ILE A N 1
ATOM 1562 C CA . ILE A 1 200 ? 12.358 19.764 6.174 1.00 90.06 200 ILE A CA 1
ATOM 1563 C C . ILE A 1 200 ? 13.515 18.908 5.680 1.00 90.06 200 ILE A C 1
ATOM 1565 O O . ILE A 1 200 ? 13.307 17.812 5.156 1.00 90.06 200 ILE A O 1
ATOM 1569 N N . ARG A 1 201 ? 14.733 19.417 5.833 1.00 87.69 201 ARG A N 1
ATOM 1570 C CA . ARG A 1 201 ? 15.955 18.764 5.371 1.00 87.69 201 ARG A CA 1
ATOM 1571 C C . ARG A 1 201 ? 16.839 18.404 6.549 1.00 87.69 201 ARG A C 1
ATOM 1573 O O . ARG A 1 201 ? 17.143 19.251 7.385 1.00 87.69 201 ARG A O 1
ATOM 1580 N N . ASP A 1 202 ? 17.300 17.163 6.572 1.00 85.25 202 ASP A N 1
ATOM 1581 C CA . ASP A 1 202 ? 18.348 16.721 7.483 1.00 85.25 202 ASP A CA 1
ATOM 1582 C C . ASP A 1 202 ? 19.660 17.438 7.136 1.00 85.25 202 ASP A C 1
ATOM 1584 O O . ASP A 1 202 ? 20.167 17.353 6.009 1.00 85.25 202 ASP A O 1
ATOM 1588 N N . THR A 1 203 ? 20.230 18.151 8.105 1.00 85.44 203 THR A N 1
ATOM 1589 C CA . THR A 1 203 ? 21.475 18.892 7.890 1.00 85.44 203 THR A CA 1
ATOM 1590 C C . THR A 1 203 ? 22.719 18.011 7.908 1.00 85.44 203 THR A C 1
ATOM 1592 O O . THR A 1 203 ? 23.708 18.394 7.271 1.00 85.44 203 THR A O 1
ATOM 1595 N N . GLU A 1 204 ? 22.677 16.863 8.583 1.00 83.94 204 GLU A N 1
ATOM 1596 C CA . GLU A 1 204 ? 23.773 15.902 8.682 1.00 83.94 204 GLU A CA 1
ATOM 1597 C C . GLU A 1 204 ? 23.853 15.053 7.412 1.00 83.94 204 GLU A C 1
ATOM 1599 O O . GLU A 1 204 ? 24.899 15.006 6.760 1.00 83.94 204 GLU A O 1
ATOM 1604 N N . ASN A 1 205 ? 22.735 14.447 7.002 1.00 77.31 205 ASN A N 1
ATOM 1605 C CA . ASN A 1 205 ? 22.716 13.553 5.840 1.00 77.31 205 ASN A CA 1
ATOM 1606 C C . ASN A 1 205 ? 22.463 14.264 4.503 1.00 77.31 205 ASN A C 1
ATOM 1608 O O . ASN A 1 205 ? 22.706 13.664 3.451 1.00 77.31 205 ASN A O 1
ATOM 1612 N N . LYS A 1 206 ? 22.041 15.539 4.530 1.00 81.06 206 LYS A N 1
ATOM 1613 C CA . LYS A 1 206 ? 21.650 16.332 3.347 1.00 81.06 206 LYS A CA 1
ATOM 1614 C C . LYS A 1 206 ? 20.524 15.672 2.550 1.00 81.06 206 LYS A C 1
ATOM 1616 O O . LYS A 1 206 ? 20.567 15.623 1.322 1.00 81.06 206 LYS A O 1
ATOM 1621 N N . GLU A 1 207 ? 19.534 15.144 3.260 1.00 78.75 207 GLU A N 1
ATOM 1622 C CA . GLU A 1 207 ? 18.386 14.448 2.681 1.00 78.75 207 GLU A CA 1
ATOM 1623 C C . GLU A 1 207 ? 17.085 15.165 3.055 1.00 78.75 207 GLU A C 1
ATOM 1625 O O . GLU A 1 207 ? 16.909 15.604 4.192 1.00 78.75 207 GLU A O 1
ATOM 1630 N N . ASP A 1 208 ? 16.174 15.284 2.089 1.00 82.25 208 ASP A N 1
ATOM 1631 C CA . ASP A 1 208 ? 14.851 15.859 2.321 1.00 82.25 208 ASP A CA 1
ATOM 1632 C C . ASP A 1 208 ? 13.978 14.825 3.025 1.00 82.25 208 ASP A C 1
ATOM 1634 O O . ASP A 1 208 ? 13.738 13.726 2.516 1.00 82.25 208 ASP A O 1
ATOM 1638 N N . ILE A 1 209 ? 13.534 15.171 4.228 1.00 81.25 209 ILE A N 1
ATOM 1639 C CA . ILE A 1 209 ? 12.738 14.300 5.089 1.00 81.25 209 ILE A CA 1
ATOM 1640 C C . ILE A 1 209 ? 11.281 14.396 4.677 1.00 81.25 209 ILE A C 1
ATOM 1642 O O . ILE A 1 209 ? 10.613 13.388 4.433 1.00 81.25 209 ILE A O 1
ATOM 1646 N N . ARG A 1 210 ? 10.796 15.634 4.593 1.00 81.31 210 ARG A N 1
ATOM 1647 C CA . ARG A 1 210 ? 9.401 15.928 4.316 1.00 81.31 210 ARG A CA 1
ATOM 1648 C C . ARG A 1 210 ? 9.253 17.267 3.620 1.00 81.31 210 ARG A C 1
ATOM 1650 O O . ARG A 1 210 ? 9.983 18.204 3.925 1.00 81.31 210 ARG A O 1
ATOM 1657 N N . VAL A 1 211 ? 8.278 17.362 2.731 1.00 76.69 211 VAL A N 1
ATOM 1658 C CA . VAL A 1 211 ? 7.893 18.599 2.057 1.00 76.69 211 VAL A CA 1
ATOM 1659 C C . VAL A 1 211 ? 6.421 18.865 2.334 1.00 76.69 211 VAL A C 1
ATOM 1661 O O . VAL A 1 211 ? 5.572 18.020 2.052 1.00 76.69 211 VAL A O 1
ATOM 1664 N N . TYR A 1 212 ? 6.128 20.045 2.872 1.00 77.06 212 TYR A N 1
ATOM 1665 C CA . TYR A 1 212 ? 4.769 20.540 3.043 1.00 77.06 212 TYR A CA 1
ATOM 1666 C C . TYR A 1 212 ? 4.426 21.508 1.921 1.00 77.06 212 TYR A C 1
ATOM 1668 O O . TYR A 1 212 ? 5.097 22.527 1.778 1.00 77.06 212 TYR A O 1
ATOM 1676 N N . ALA A 1 213 ? 3.384 21.211 1.155 1.00 72.19 213 ALA A N 1
ATOM 1677 C CA . ALA A 1 213 ? 2.784 22.144 0.215 1.00 72.19 213 ALA A CA 1
ATOM 1678 C C . ALA A 1 213 ? 1.665 22.904 0.927 1.00 72.19 213 ALA A C 1
ATOM 1680 O O . ALA A 1 213 ? 0.590 22.359 1.155 1.00 72.19 213 ALA A O 1
ATOM 1681 N N . VAL A 1 214 ? 1.942 24.144 1.326 1.00 76.31 214 VAL A N 1
ATOM 1682 C CA . VAL A 1 214 ? 1.029 24.949 2.141 1.00 76.31 214 VAL A CA 1
ATOM 1683 C C . VAL A 1 214 ? 0.266 25.922 1.255 1.00 76.31 214 VAL A C 1
ATOM 1685 O O . VAL A 1 214 ? 0.875 26.721 0.543 1.00 76.31 214 VAL A O 1
ATOM 1688 N N . ALA A 1 215 ? -1.062 25.890 1.330 1.00 73.50 215 ALA A N 1
ATOM 1689 C CA . ALA A 1 215 ? -1.946 26.837 0.661 1.00 73.50 215 ALA A CA 1
ATOM 1690 C C . ALA A 1 215 ? -2.779 27.606 1.693 1.00 73.50 215 ALA A C 1
ATOM 1692 O O . ALA A 1 215 ? -3.554 27.014 2.444 1.00 73.50 215 ALA A O 1
ATOM 1693 N N . VAL A 1 216 ? -2.636 28.934 1.728 1.00 78.38 216 VAL A N 1
ATOM 1694 C CA . VAL A 1 216 ? -3.406 29.795 2.632 1.00 78.38 216 VAL A CA 1
ATOM 1695 C C . VAL A 1 216 ? -4.495 30.526 1.845 1.00 78.38 216 VAL A C 1
ATOM 1697 O O . VAL A 1 216 ? -4.214 31.492 1.131 1.00 78.38 216 VAL A O 1
ATOM 1700 N N . THR A 1 217 ? -5.752 30.088 1.961 1.00 73.75 217 THR A N 1
ATOM 1701 C CA . THR A 1 217 ? -6.900 30.634 1.205 1.00 73.75 217 THR A CA 1
ATOM 1702 C C . THR A 1 217 ? -8.034 31.066 2.128 1.00 73.75 217 THR A C 1
ATOM 1704 O O . THR A 1 217 ? -8.321 30.400 3.115 1.00 73.75 217 THR A O 1
ATOM 1707 N N . ALA A 1 218 ? -8.699 32.182 1.814 1.00 48.97 218 ALA A N 1
ATOM 1708 C CA . ALA A 1 218 ? -9.875 32.625 2.561 1.00 48.97 218 ALA A CA 1
ATOM 1709 C C . ALA A 1 218 ? -11.136 31.865 2.097 1.00 48.97 218 ALA A C 1
ATOM 1711 O O . ALA A 1 218 ? -11.267 31.606 0.897 1.00 48.97 218 ALA A O 1
ATOM 1712 N N . PRO A 1 219 ? -12.093 31.555 2.992 1.00 40.94 219 PRO A N 1
ATOM 1713 C CA . PRO A 1 219 ? -13.365 30.970 2.590 1.00 40.94 219 PRO A CA 1
ATOM 1714 C C . PRO A 1 219 ? -14.159 31.978 1.749 1.00 40.94 219 PRO A C 1
ATOM 1716 O O . PRO A 1 219 ? -14.444 33.095 2.187 1.00 40.94 219 PRO A O 1
ATOM 1719 N N . VAL A 1 220 ? -14.518 31.588 0.526 1.00 36.72 220 VAL A N 1
ATOM 1720 C CA . VAL A 1 220 ? -15.385 32.388 -0.346 1.00 36.72 220 VAL A CA 1
ATOM 1721 C C . VAL A 1 220 ? -16.806 32.317 0.211 1.00 36.72 220 VAL A C 1
ATOM 1723 O O . VAL A 1 220 ? -17.499 31.318 0.043 1.00 36.72 220 VAL A O 1
ATOM 1726 N N . ALA A 1 221 ? -17.238 33.374 0.897 1.00 35.84 221 ALA A N 1
ATOM 1727 C CA . ALA A 1 221 ? -18.649 33.594 1.185 1.00 35.84 221 ALA A CA 1
ATOM 1728 C C . ALA A 1 221 ? -19.368 33.994 -0.113 1.00 35.84 221 ALA A C 1
ATOM 1730 O O . ALA A 1 221 ? -18.904 34.891 -0.822 1.00 35.84 221 ALA A O 1
ATOM 1731 N N . ASP A 1 222 ? -20.493 33.335 -0.404 1.00 35.94 222 ASP A N 1
ATOM 1732 C CA . ASP A 1 222 ? -21.423 33.670 -1.485 1.00 35.94 222 ASP A CA 1
ATOM 1733 C C . ASP A 1 222 ? -21.655 35.185 -1.577 1.00 35.94 222 ASP A C 1
ATOM 1735 O O . ASP A 1 222 ? -22.298 35.793 -0.717 1.00 35.94 222 ASP A O 1
ATOM 1739 N N . ALA A 1 223 ? -21.150 35.807 -2.643 1.00 29.28 223 ALA A N 1
ATOM 1740 C CA . ALA A 1 223 ? -21.379 37.215 -2.922 1.00 29.28 223 ALA A CA 1
ATOM 1741 C C . ALA A 1 223 ? -21.714 37.423 -4.401 1.00 29.28 223 ALA A C 1
ATOM 1743 O O . ALA A 1 223 ? -20.869 37.416 -5.295 1.00 29.28 223 ALA A O 1
ATOM 1744 N N . VAL A 1 224 ? -23.012 37.628 -4.604 1.00 31.95 224 VAL A N 1
ATOM 1745 C CA . VAL A 1 224 ? -23.667 38.272 -5.741 1.00 31.95 224 VAL A CA 1
ATOM 1746 C C . VAL A 1 224 ? -22.832 39.444 -6.277 1.00 31.95 224 VAL A C 1
ATOM 1748 O O . VAL A 1 224 ? -22.506 40.378 -5.546 1.00 31.95 224 VAL A O 1
ATOM 1751 N N . LEU A 1 225 ? -22.539 39.421 -7.578 1.00 29.67 225 LEU A N 1
ATOM 1752 C CA . LEU A 1 225 ? -21.950 40.547 -8.308 1.00 29.67 225 LEU A CA 1
ATOM 1753 C C . LEU A 1 225 ? -22.898 41.757 -8.355 1.00 29.67 225 LEU A C 1
ATOM 1755 O O . LEU A 1 225 ? -24.073 41.606 -8.703 1.00 29.67 225 LEU A O 1
ATOM 1759 N N . PRO A 1 226 ? -22.343 42.974 -8.218 1.00 29.38 226 PRO A N 1
ATOM 1760 C CA . PRO A 1 226 ? -22.717 44.052 -9.130 1.00 29.38 226 PRO A CA 1
ATOM 1761 C C . PRO A 1 226 ? -21.493 44.789 -9.727 1.00 29.38 226 PRO A C 1
ATOM 1763 O O . PRO A 1 226 ? -20.685 45.384 -9.026 1.00 29.38 226 PRO A O 1
ATOM 1766 N N . VAL A 1 227 ? -21.355 44.725 -11.061 1.00 29.56 227 VAL A N 1
ATOM 1767 C CA . VAL A 1 227 ? -21.366 45.846 -12.047 1.00 29.56 227 VAL A CA 1
ATOM 1768 C C . VAL A 1 227 ? -21.223 47.259 -11.401 1.00 29.56 227 VAL A C 1
ATOM 1770 O O . VAL A 1 227 ? -22.078 47.602 -10.598 1.00 29.56 227 VAL A O 1
ATOM 1773 N N . GLN A 1 228 ? -20.283 48.195 -11.663 1.00 32.31 228 GLN A N 1
ATOM 1774 C CA . GLN A 1 228 ? -19.271 48.518 -12.700 1.00 32.31 228 GLN A CA 1
ATOM 1775 C C . GLN A 1 228 ? -18.139 49.386 -12.091 1.00 32.31 228 GLN A C 1
ATOM 1777 O O . GLN A 1 228 ? -18.401 50.097 -11.127 1.00 32.31 228 GLN A O 1
ATOM 1782 N N . ALA A 1 229 ? -16.982 49.513 -12.766 1.00 25.86 229 ALA A N 1
ATOM 1783 C CA . ALA A 1 229 ? -16.522 50.794 -13.352 1.00 25.86 229 ALA A CA 1
ATOM 1784 C C . ALA A 1 229 ? -15.193 50.661 -14.132 1.00 25.86 229 ALA A C 1
ATOM 1786 O O . ALA A 1 229 ? -14.264 49.973 -13.729 1.00 25.86 229 ALA A O 1
ATOM 1787 N N . LYS A 1 230 ? -15.141 51.362 -15.271 1.00 31.64 230 LYS A N 1
ATOM 1788 C CA . LYS A 1 230 ? -14.035 51.509 -16.234 1.00 31.64 230 LYS A CA 1
ATOM 1789 C C . LYS A 1 230 ? -12.805 52.225 -15.653 1.00 31.64 230 LYS A C 1
ATOM 1791 O O . LYS A 1 230 ? -12.962 53.308 -15.102 1.00 31.64 230 LYS A O 1
ATOM 1796 N N . LEU A 1 231 ? -11.608 51.802 -16.077 1.00 26.16 231 LEU A N 1
ATOM 1797 C CA . LEU A 1 231 ? -10.621 52.734 -16.642 1.00 26.16 231 LEU A CA 1
ATOM 1798 C C . LEU A 1 231 ? -9.775 52.053 -17.731 1.00 26.16 231 LEU A C 1
ATOM 1800 O O . LEU A 1 231 ? -9.304 50.934 -17.577 1.00 26.16 231 LEU A O 1
ATOM 1804 N N . HIS A 1 232 ? -9.661 52.732 -18.872 1.00 28.36 232 HIS A N 1
ATOM 1805 C CA . HIS A 1 232 ? -8.863 52.341 -20.030 1.00 28.36 232 HIS A CA 1
ATOM 1806 C C . HIS A 1 232 ? -7.361 52.438 -19.747 1.00 28.36 232 HIS A C 1
ATOM 1808 O O . HIS A 1 232 ? -6.902 53.510 -19.371 1.00 28.36 232 HIS A O 1
ATOM 1814 N N . GLN A 1 233 ? -6.597 51.430 -20.173 1.00 26.83 233 GLN A N 1
ATOM 1815 C CA . GLN A 1 233 ? -5.430 51.684 -21.020 1.00 26.83 233 GLN A CA 1
ATOM 1816 C C . GLN A 1 233 ? -5.175 50.482 -21.936 1.00 26.83 233 GLN A C 1
ATOM 1818 O O . GLN A 1 233 ? -4.917 49.370 -21.487 1.00 26.83 233 GLN A O 1
ATOM 1823 N N . ARG A 1 234 ? -5.313 50.709 -23.247 1.00 29.23 234 ARG A N 1
ATOM 1824 C CA . ARG A 1 234 ? -4.969 49.743 -24.294 1.00 29.23 234 ARG A CA 1
ATOM 1825 C C . ARG A 1 234 ? -3.450 49.600 -24.341 1.00 29.23 234 ARG A C 1
ATOM 1827 O O . ARG A 1 234 ? -2.776 50.485 -24.859 1.00 29.23 234 ARG A O 1
ATOM 1834 N N . VAL A 1 235 ? -2.947 48.470 -23.863 1.00 26.27 235 VAL A N 1
ATOM 1835 C CA . VAL A 1 235 ? -1.740 47.851 -24.413 1.00 26.27 235 VAL A CA 1
ATOM 1836 C C . VAL A 1 235 ? -2.237 46.695 -25.267 1.00 26.27 235 VAL A C 1
ATOM 1838 O O . VAL A 1 235 ? -2.882 45.777 -24.766 1.00 26.27 235 VAL A O 1
ATOM 1841 N N . THR A 1 236 ? -2.030 46.784 -26.577 1.00 29.05 236 THR A N 1
ATOM 1842 C CA . THR A 1 236 ? -2.349 45.710 -27.518 1.00 29.05 236 THR A CA 1
ATOM 1843 C C . THR A 1 236 ? -1.319 44.597 -27.322 1.00 29.05 236 THR A C 1
ATOM 1845 O O . THR A 1 236 ? -0.288 44.573 -27.986 1.00 29.05 236 THR A O 1
ATOM 1848 N N . LEU A 1 237 ? -1.560 43.717 -26.351 1.00 28.47 237 LEU A N 1
ATOM 1849 C CA . LEU A 1 237 ? -0.919 42.407 -26.286 1.00 28.47 237 LEU A CA 1
ATOM 1850 C C . LEU A 1 237 ? -1.615 41.477 -27.296 1.00 28.47 237 LEU A C 1
ATOM 1852 O O . LEU A 1 237 ? -2.816 41.649 -27.540 1.00 28.47 237 LEU A O 1
ATOM 1856 N N . PRO A 1 238 ? -0.891 40.527 -27.918 1.00 27.17 238 PRO A N 1
ATOM 1857 C CA . PRO A 1 238 ? -1.516 39.506 -28.749 1.00 27.17 238 PRO A CA 1
ATOM 1858 C C . PRO A 1 238 ? -2.587 38.779 -27.927 1.00 27.17 238 PRO A C 1
ATOM 1860 O O . PRO A 1 238 ? -2.423 38.580 -26.724 1.00 27.17 238 PRO A O 1
ATOM 1863 N N . ALA A 1 239 ? -3.711 38.463 -28.572 1.00 26.14 239 ALA A N 1
ATOM 1864 C CA . ALA A 1 239 ? -4.847 37.812 -27.932 1.00 26.14 239 ALA A CA 1
ATOM 1865 C C . ALA A 1 239 ? -4.374 36.589 -27.120 1.00 26.14 239 ALA A C 1
ATOM 1867 O O . ALA A 1 239 ? -3.600 35.795 -27.661 1.00 26.14 239 ALA A O 1
ATOM 1868 N N . PRO A 1 240 ? -4.803 36.431 -25.852 1.00 32.44 240 PRO A N 1
ATOM 1869 C CA . PRO A 1 240 ? -4.477 35.239 -25.088 1.00 32.44 240 PRO A CA 1
ATOM 1870 C C . PRO A 1 240 ? -5.036 34.033 -25.839 1.00 32.44 240 PRO A C 1
ATOM 1872 O O . PRO A 1 240 ? -6.224 33.990 -26.170 1.00 32.44 240 PRO A O 1
ATOM 1875 N N . VAL A 1 241 ? -4.156 33.081 -26.146 1.00 37.50 241 VAL A N 1
ATOM 1876 C CA . VAL A 1 241 ? -4.559 31.740 -26.563 1.00 37.50 241 VAL A CA 1
ATOM 1877 C C . VAL A 1 241 ? -5.508 31.236 -25.480 1.00 37.50 241 VAL A C 1
ATOM 1879 O O . VAL A 1 241 ? -5.194 31.316 -24.293 1.00 37.50 241 VAL A O 1
ATOM 1882 N N . ALA A 1 242 ? -6.713 30.829 -25.869 1.00 36.16 242 ALA A N 1
ATOM 1883 C CA . ALA A 1 242 ? -7.674 30.269 -24.935 1.00 36.16 242 ALA A CA 1
ATOM 1884 C C . ALA A 1 242 ? -7.090 28.959 -24.392 1.00 36.16 242 ALA A C 1
ATOM 1886 O O . ALA A 1 242 ? -7.106 27.945 -25.083 1.00 36.16 242 ALA A O 1
ATOM 1887 N N . VAL A 1 243 ? -6.526 29.005 -23.187 1.00 45.81 243 VAL A N 1
ATOM 1888 C CA . VAL A 1 243 ? -6.001 27.826 -22.501 1.00 45.81 243 VAL A CA 1
ATOM 1889 C C . VAL A 1 243 ? -7.192 26.945 -22.141 1.00 45.81 243 VAL A C 1
ATOM 1891 O O . VAL A 1 243 ? -8.098 27.378 -21.427 1.00 45.81 243 VAL A O 1
ATOM 1894 N N . ALA A 1 244 ? -7.237 25.736 -22.693 1.00 43.69 244 ALA A N 1
ATOM 1895 C CA . ALA A 1 244 ? -8.297 24.785 -22.394 1.00 43.69 244 ALA A CA 1
ATOM 1896 C C . ALA A 1 244 ? -8.153 24.305 -20.936 1.00 43.69 244 ALA A C 1
ATOM 1898 O O . ALA A 1 244 ? -7.115 23.757 -20.569 1.00 43.69 244 ALA A O 1
ATOM 1899 N N . ASP A 1 245 ? -9.181 24.547 -20.111 1.00 49.22 245 ASP A N 1
ATOM 1900 C CA . ASP A 1 245 ? -9.332 23.966 -18.769 1.00 49.22 245 ASP A CA 1
ATOM 1901 C C . ASP A 1 245 ? -9.980 22.586 -18.920 1.00 49.22 245 ASP A C 1
ATOM 1903 O O . ASP A 1 245 ? -11.195 22.453 -19.107 1.00 49.22 245 ASP A O 1
ATOM 1907 N N . CYS A 1 246 ? -9.140 21.559 -18.924 1.00 55.47 246 CYS A N 1
ATOM 1908 C CA . CYS A 1 246 ? -9.527 20.184 -19.172 1.00 55.47 246 CYS A CA 1
ATOM 1909 C C . CYS A 1 246 ? -9.500 19.369 -17.874 1.00 55.47 246 CYS A C 1
ATOM 1911 O O . CYS A 1 246 ? -8.684 19.582 -16.978 1.00 55.47 246 CYS A O 1
ATOM 1913 N N . ARG A 1 247 ? -10.405 18.394 -17.758 1.00 64.62 247 ARG A N 1
ATOM 1914 C CA . ARG A 1 247 ? -10.475 17.486 -16.605 1.00 64.62 247 ARG A CA 1
ATOM 1915 C C . ARG A 1 247 ? -10.219 16.067 -17.066 1.00 64.62 247 ARG A C 1
ATOM 1917 O O . ARG A 1 247 ? -10.792 15.640 -18.066 1.00 64.62 247 ARG A O 1
ATOM 1924 N N . VAL A 1 248 ? -9.419 15.336 -16.304 1.00 68.19 248 VAL A N 1
ATOM 1925 C CA . VAL A 1 248 ? -9.194 13.909 -16.517 1.00 68.19 248 VAL A CA 1
ATOM 1926 C C . VAL A 1 248 ? -9.499 13.155 -15.228 1.00 68.19 248 VAL A C 1
ATOM 1928 O O . VAL A 1 248 ? -9.146 13.595 -14.134 1.00 68.19 248 VAL A O 1
ATOM 1931 N N . GLN A 1 249 ? -10.206 12.039 -15.363 1.00 68.62 249 GLN A N 1
ATOM 1932 C CA . GLN A 1 249 ? -10.467 11.102 -14.277 1.00 68.62 249 GLN A CA 1
ATOM 1933 C C . GLN A 1 249 ? -9.615 9.858 -14.499 1.00 68.62 249 GLN A C 1
ATOM 1935 O O . GLN A 1 249 ? -9.573 9.330 -15.610 1.00 68.62 249 GLN A O 1
ATOM 1940 N N . ALA A 1 250 ? -8.929 9.412 -13.453 1.00 67.75 250 ALA A N 1
ATOM 1941 C CA . ALA A 1 250 ? -8.119 8.205 -13.467 1.00 67.75 250 ALA A CA 1
ATOM 1942 C C . ALA A 1 250 ? -8.527 7.281 -12.321 1.00 67.75 250 ALA A C 1
ATOM 1944 O O . ALA A 1 250 ? -8.926 7.732 -11.248 1.00 67.75 250 ALA A O 1
ATOM 1945 N N . LYS A 1 251 ? -8.388 5.972 -12.521 1.00 68.25 251 LYS A N 1
ATOM 1946 C CA . LYS A 1 251 ? -8.535 5.015 -11.423 1.00 68.25 251 LYS A CA 1
ATOM 1947 C C . LYS A 1 251 ? -7.232 4.937 -10.637 1.00 68.25 251 LYS A C 1
ATOM 1949 O O . LYS A 1 251 ? -6.148 5.068 -11.205 1.00 68.25 251 LYS A O 1
ATOM 1954 N N . LEU A 1 252 ? -7.345 4.707 -9.332 1.00 59.78 252 LEU A N 1
ATOM 1955 C CA . LEU A 1 252 ? -6.194 4.577 -8.440 1.00 59.78 252 LEU A CA 1
ATOM 1956 C C . LEU A 1 252 ? -5.200 3.517 -8.964 1.00 59.78 252 LEU A C 1
ATOM 1958 O O . LEU A 1 252 ? -5.607 2.424 -9.357 1.00 59.78 252 LEU A O 1
ATOM 1962 N N . HIS A 1 253 ? -3.908 3.855 -8.962 1.00 63.41 253 HIS A N 1
ATOM 1963 C CA . HIS A 1 253 ? -2.768 3.090 -9.493 1.00 63.41 253 HIS A CA 1
ATOM 1964 C C . HIS A 1 253 ? -2.764 2.843 -11.013 1.00 63.41 253 HIS A C 1
ATOM 1966 O O . HIS A 1 253 ? -1.930 2.088 -11.510 1.00 63.41 253 HIS A O 1
ATOM 1972 N N . GLN A 1 254 ? -3.657 3.476 -11.776 1.00 66.88 254 GLN A N 1
ATOM 1973 C CA . GLN A 1 254 ? -3.668 3.378 -13.236 1.00 66.88 254 GLN A CA 1
ATOM 1974 C C . GLN A 1 254 ? -2.722 4.413 -13.861 1.00 66.88 254 GLN A C 1
ATOM 1976 O O . GLN A 1 254 ? -2.580 5.519 -13.347 1.00 66.88 254 GLN A O 1
ATOM 1981 N N . ARG A 1 255 ? -2.099 4.091 -14.998 1.00 73.06 255 ARG A N 1
ATOM 1982 C CA . ARG A 1 255 ? -1.374 5.086 -15.799 1.00 73.06 255 ARG A CA 1
ATOM 1983 C C . ARG A 1 255 ? -2.369 6.081 -16.409 1.00 73.06 255 ARG A C 1
ATOM 1985 O O . ARG A 1 255 ? -3.382 5.663 -16.967 1.00 73.06 255 ARG A O 1
ATOM 1992 N N . VAL A 1 256 ? -2.072 7.376 -16.334 1.00 82.69 256 VAL A N 1
ATOM 1993 C CA . VAL A 1 256 ? -2.872 8.443 -16.955 1.00 82.69 256 VAL A CA 1
ATOM 1994 C C . VAL A 1 256 ? -1.971 9.371 -17.757 1.00 82.69 256 VAL A C 1
ATOM 1996 O O . VAL A 1 256 ? -0.891 9.738 -17.304 1.00 82.69 256 VAL A O 1
ATOM 1999 N N . THR A 1 257 ? -2.412 9.754 -18.952 1.00 83.19 257 THR A N 1
ATOM 2000 C CA . THR A 1 257 ? -1.695 10.707 -19.802 1.00 83.19 257 THR A CA 1
ATOM 2001 C C . THR A 1 257 ? -2.487 12.007 -19.873 1.00 83.19 257 THR A C 1
ATOM 2003 O O . THR A 1 257 ? -3.684 11.989 -20.155 1.00 83.19 257 THR A O 1
ATOM 2006 N N . LEU A 1 258 ? -1.824 13.128 -19.593 1.00 83.44 258 LEU A N 1
ATOM 2007 C CA . LEU A 1 258 ? -2.350 14.481 -19.736 1.00 83.44 258 LEU A CA 1
ATOM 2008 C C . LEU A 1 258 ? -1.910 15.008 -21.106 1.00 83.44 258 LEU A C 1
ATOM 2010 O O . LEU A 1 258 ? -0.714 15.260 -21.291 1.00 83.44 258 LEU A O 1
ATOM 2014 N N . PRO A 1 259 ? -2.822 15.136 -22.083 1.00 80.38 259 PRO A N 1
ATOM 2015 C CA . PRO A 1 259 ? -2.413 15.471 -23.432 1.00 80.38 259 PRO A CA 1
ATOM 2016 C C . PRO A 1 259 ? -2.056 16.952 -23.582 1.00 80.38 259 PRO A C 1
ATOM 2018 O O . PRO A 1 259 ? -2.750 17.834 -23.072 1.00 80.38 259 PRO A O 1
ATOM 2021 N N . CYS A 1 260 ? -0.977 17.232 -24.310 1.00 80.62 260 CYS A N 1
ATOM 2022 C CA . CYS A 1 260 ? -0.583 18.590 -24.685 1.00 80.62 260 CYS A CA 1
ATOM 2023 C C . CYS A 1 260 ? 0.014 18.583 -26.098 1.00 80.62 260 CYS A C 1
ATOM 2025 O O . CYS A 1 260 ? 1.220 18.455 -26.282 1.00 80.62 260 CYS A O 1
ATOM 2027 N N . GLU A 1 261 ? -0.850 18.690 -27.106 1.00 78.31 261 GLU A N 1
ATOM 2028 C CA . GLU A 1 261 ? -0.445 18.712 -28.515 1.00 78.31 261 GLU A CA 1
ATOM 2029 C C . GLU A 1 261 ? -0.082 20.140 -28.935 1.00 78.31 261 GLU A C 1
ATOM 2031 O O . GLU A 1 261 ? -0.947 20.928 -29.320 1.00 78.31 261 GLU A O 1
ATOM 2036 N N . HIS A 1 262 ? 1.199 20.492 -28.836 1.00 74.62 262 HIS A N 1
ATOM 2037 C CA . HIS A 1 262 ? 1.708 21.780 -29.290 1.00 74.62 262 HIS A CA 1
ATOM 2038 C C . HIS A 1 262 ? 3.170 21.688 -29.731 1.00 74.62 262 HIS A C 1
ATOM 2040 O O . HIS A 1 262 ? 4.030 21.161 -29.030 1.00 74.62 262 HIS A O 1
ATOM 2046 N N . GLU A 1 263 ? 3.477 22.295 -30.877 1.00 75.25 263 GLU A N 1
ATOM 2047 C CA . GLU A 1 263 ? 4.858 22.471 -31.318 1.00 75.25 263 GLU A CA 1
ATOM 2048 C C . GLU A 1 263 ? 5.564 23.503 -30.425 1.00 75.25 263 GLU A C 1
ATOM 2050 O O . GLU A 1 263 ? 5.302 24.707 -30.500 1.00 75.25 263 GLU A O 1
ATOM 2055 N N . CYS A 1 264 ? 6.472 23.027 -29.572 1.00 77.62 264 CYS A N 1
ATOM 2056 C CA . CYS A 1 264 ? 7.344 23.869 -28.764 1.00 77.62 264 CYS A CA 1
ATOM 2057 C C . CYS A 1 264 ? 8.737 23.929 -29.391 1.00 77.62 264 CYS A C 1
ATOM 2059 O O . CYS A 1 264 ? 9.434 22.925 -29.483 1.00 77.62 264 CYS A O 1
ATOM 2061 N N . SER A 1 265 ? 9.181 25.119 -29.795 1.00 68.56 265 SER A N 1
ATOM 2062 C CA . SER A 1 265 ? 10.568 25.331 -30.213 1.00 68.56 265 SER A CA 1
ATOM 2063 C C . SER A 1 265 ? 11.423 25.707 -28.993 1.00 68.56 265 SER A C 1
ATOM 2065 O O . SER A 1 265 ? 11.866 26.844 -28.918 1.00 68.56 265 SER A O 1
ATOM 2067 N N . GLY A 1 266 ? 11.572 24.876 -27.961 1.00 75.94 266 GLY A N 1
ATOM 2068 C CA . GLY A 1 266 ? 12.330 25.237 -26.748 1.00 75.94 266 GLY A CA 1
ATOM 2069 C C . GLY A 1 266 ? 12.000 24.371 -25.534 1.00 75.94 266 GLY A C 1
ATOM 2070 O O . GLY A 1 266 ? 11.404 23.321 -25.680 1.00 75.94 266 GLY A O 1
ATOM 2071 N N . GLU A 1 267 ? 12.366 24.800 -24.324 1.00 82.75 267 GLU A N 1
ATOM 2072 C CA . GLU A 1 267 ? 12.054 24.015 -23.120 1.00 82.75 267 GLU A CA 1
ATOM 2073 C C . GLU A 1 267 ? 10.533 23.960 -22.882 1.00 82.75 267 GLU A C 1
ATOM 2075 O O . GLU A 1 267 ? 9.873 24.997 -22.718 1.00 82.75 267 GLU A O 1
ATOM 2080 N N . ALA A 1 268 ? 9.999 22.738 -22.877 1.00 84.62 268 ALA A N 1
ATOM 2081 C CA . ALA A 1 268 ? 8.646 22.402 -22.464 1.00 84.62 268 ALA A CA 1
ATOM 2082 C C . ALA A 1 268 ? 8.675 21.841 -21.041 1.00 84.62 268 ALA A C 1
ATOM 2084 O O . ALA A 1 268 ? 9.531 21.023 -20.703 1.00 84.62 268 ALA A O 1
ATOM 2085 N N . MET A 1 269 ? 7.735 22.257 -20.202 1.00 87.06 269 MET A N 1
ATOM 2086 C CA . MET A 1 269 ? 7.655 21.840 -18.809 1.00 87.06 269 MET A CA 1
ATOM 2087 C C . MET A 1 269 ? 6.220 21.520 -18.421 1.00 87.06 269 MET A C 1
ATOM 2089 O O . MET A 1 269 ? 5.284 22.180 -18.858 1.00 87.06 269 MET A O 1
ATOM 2093 N N . TRP A 1 270 ? 6.060 20.546 -17.534 1.00 86.25 270 TRP A N 1
ATOM 2094 C CA . TRP A 1 270 ? 4.817 20.344 -16.809 1.00 86.25 270 TRP A CA 1
ATOM 2095 C C . TRP A 1 270 ? 4.958 20.818 -15.381 1.00 86.25 270 TRP A C 1
ATOM 2097 O O . TRP A 1 270 ? 5.834 20.347 -14.643 1.00 86.25 270 TRP A O 1
ATOM 2107 N N . THR A 1 271 ? 4.071 21.727 -15.000 1.00 78.00 271 THR A N 1
ATOM 2108 C CA . THR A 1 271 ? 4.050 22.339 -13.681 1.00 78.00 271 THR A CA 1
ATOM 2109 C C . THR A 1 271 ? 2.724 22.108 -12.970 1.00 78.00 271 THR A C 1
ATOM 2111 O O . THR A 1 271 ? 1.747 21.673 -13.574 1.00 78.00 271 THR A O 1
ATOM 2114 N N . LEU A 1 272 ? 2.667 22.369 -11.667 1.00 71.81 272 LEU A N 1
ATOM 2115 C CA . LEU A 1 272 ? 1.393 22.495 -10.958 1.00 71.81 272 LEU A CA 1
ATOM 2116 C C . LEU A 1 272 ? 0.860 23.919 -11.054 1.00 71.81 272 LEU A C 1
ATOM 2118 O O . LEU A 1 272 ? 1.603 24.874 -10.860 1.00 71.81 272 LEU A O 1
ATOM 2122 N N . GLN A 1 273 ? -0.445 24.078 -11.259 1.00 68.44 273 GLN A N 1
ATOM 2123 C CA . GLN A 1 273 ? -1.081 25.390 -11.370 1.00 68.44 273 GLN A CA 1
ATOM 2124 C C . GLN A 1 273 ? -0.945 26.209 -10.080 1.00 68.44 273 GLN A C 1
ATOM 2126 O O . GLN A 1 273 ? -0.791 27.425 -10.138 1.00 68.44 273 GLN A O 1
ATOM 2131 N N . SER A 1 274 ? -1.007 25.549 -8.921 1.00 52.25 274 SER A N 1
ATOM 2132 C CA . SER A 1 274 ? -0.970 26.198 -7.608 1.00 52.25 274 SER A CA 1
ATOM 2133 C C . SER A 1 274 ? 0.435 26.612 -7.167 1.00 52.25 274 SER A C 1
ATOM 2135 O O . SER A 1 274 ? 0.573 27.627 -6.491 1.00 52.25 274 SER A O 1
ATOM 2137 N N . THR A 1 275 ? 1.474 25.856 -7.539 1.00 54.81 275 THR A N 1
ATOM 2138 C CA . THR A 1 275 ? 2.844 26.043 -7.019 1.00 54.81 275 THR A CA 1
ATOM 2139 C C . THR A 1 275 ? 3.906 26.270 -8.094 1.00 54.81 275 THR A C 1
ATOM 2141 O O . THR A 1 275 ? 5.064 26.493 -7.750 1.00 54.81 275 THR A O 1
ATOM 2144 N N . ARG A 1 276 ? 3.555 26.145 -9.382 1.00 65.25 276 ARG A N 1
ATOM 2145 C CA . ARG A 1 276 ? 4.468 26.149 -10.546 1.00 65.25 276 ARG A CA 1
ATOM 2146 C C . ARG A 1 276 ? 5.641 25.154 -10.430 1.00 65.25 276 ARG A C 1
ATOM 2148 O O . ARG A 1 276 ? 6.626 25.255 -11.154 1.00 65.25 276 ARG A O 1
ATOM 2155 N N . SER A 1 277 ? 5.546 24.154 -9.546 1.00 67.75 277 SER A N 1
ATOM 2156 C CA . SER A 1 277 ? 6.593 23.141 -9.351 1.00 67.75 277 SER A CA 1
ATOM 2157 C C . SER A 1 277 ? 6.738 22.266 -10.593 1.00 67.75 277 SER A C 1
ATOM 2159 O O . SER A 1 277 ? 5.729 21.797 -11.101 1.00 67.75 277 SER A O 1
ATOM 2161 N N . VAL A 1 278 ? 7.967 22.027 -11.062 1.00 75.69 278 VAL A N 1
ATOM 2162 C CA . VAL A 1 278 ? 8.240 21.272 -12.300 1.00 75.69 278 VAL A CA 1
ATOM 2163 C C . VAL A 1 278 ? 8.329 19.771 -12.018 1.00 75.69 278 VAL A C 1
ATOM 2165 O O . VAL A 1 278 ? 9.159 19.346 -11.217 1.00 75.69 278 VAL A O 1
ATOM 2168 N N . PHE A 1 279 ? 7.526 18.964 -12.714 1.00 75.81 279 PHE A N 1
ATOM 2169 C CA . PHE A 1 279 ? 7.486 17.499 -12.554 1.00 75.81 279 PHE A CA 1
ATOM 2170 C C . PHE A 1 279 ? 8.201 16.769 -13.681 1.00 75.81 279 PHE A C 1
ATOM 2172 O O . PHE A 1 279 ? 8.884 15.768 -13.454 1.00 75.81 279 PHE A O 1
ATOM 2179 N N . ALA A 1 280 ? 8.091 17.308 -14.887 1.00 82.38 280 ALA A N 1
ATOM 2180 C CA . ALA A 1 280 ? 8.811 16.840 -16.051 1.00 82.38 280 ALA A CA 1
ATOM 2181 C C . ALA A 1 280 ? 9.171 18.037 -16.926 1.00 82.38 280 ALA A C 1
ATOM 2183 O O . ALA A 1 280 ? 8.420 19.011 -17.004 1.00 82.38 280 ALA A O 1
ATOM 2184 N N . ARG A 1 281 ? 10.339 17.965 -17.554 1.00 87.31 281 ARG A N 1
ATOM 2185 C CA . ARG A 1 281 ? 10.800 18.946 -18.531 1.00 87.31 281 ARG A CA 1
ATOM 2186 C C . ARG A 1 281 ? 11.370 18.227 -19.740 1.00 87.31 281 ARG A C 1
ATOM 2188 O O . ARG A 1 281 ? 11.938 17.141 -19.602 1.00 87.31 281 ARG A O 1
ATOM 2195 N N . CYS A 1 282 ? 11.259 18.841 -20.901 1.00 83.31 282 CYS A N 1
ATOM 2196 C CA . CYS A 1 282 ? 11.859 18.334 -22.114 1.00 83.31 282 CYS A CA 1
ATOM 2197 C C . CYS A 1 282 ? 12.388 19.466 -22.990 1.00 83.31 282 CYS A C 1
ATOM 2199 O O . CYS A 1 282 ? 11.777 20.530 -23.076 1.00 83.31 282 CYS A O 1
ATOM 2201 N N . ASP A 1 283 ? 13.529 19.224 -23.625 1.00 85.00 283 ASP A N 1
ATOM 2202 C CA . ASP A 1 283 ? 14.150 20.117 -24.594 1.00 85.00 283 ASP A CA 1
ATOM 2203 C C . ASP A 1 283 ? 14.559 19.356 -25.867 1.00 85.00 283 ASP A C 1
ATOM 2205 O O . ASP A 1 283 ? 14.323 18.156 -26.024 1.00 85.00 283 ASP A O 1
ATOM 2209 N N . GLU A 1 284 ? 15.193 20.063 -26.803 1.00 81.19 284 GLU A N 1
ATOM 2210 C CA . GLU A 1 284 ? 15.641 19.510 -28.088 1.00 81.19 284 GLU A CA 1
ATOM 2211 C C . GLU A 1 284 ? 16.622 18.333 -27.947 1.00 81.19 284 GLU A C 1
ATOM 2213 O O . GLU A 1 284 ? 16.760 17.531 -28.869 1.00 81.19 284 GLU A O 1
ATOM 2218 N N . THR A 1 285 ? 17.281 18.191 -26.797 1.00 80.69 285 THR A N 1
ATOM 2219 C CA . THR A 1 285 ? 18.328 17.195 -26.558 1.00 80.69 285 THR A CA 1
ATOM 2220 C C . THR A 1 285 ? 17.874 16.022 -25.698 1.00 80.69 285 THR A C 1
ATOM 2222 O O . THR A 1 285 ? 18.361 14.911 -25.907 1.00 80.69 285 THR A O 1
ATOM 2225 N N . SER A 1 286 ? 16.968 16.238 -24.739 1.00 83.88 286 SER A N 1
ATOM 2226 C CA . SER A 1 286 ? 16.498 15.188 -23.832 1.00 83.88 286 SER A CA 1
ATOM 2227 C C . SER A 1 286 ? 15.224 15.572 -23.070 1.00 83.88 286 SER A C 1
ATOM 2229 O O . SER A 1 286 ? 14.919 16.749 -22.890 1.00 83.88 286 SER A O 1
ATOM 2231 N N . CYS A 1 287 ? 14.510 14.568 -22.549 1.00 82.19 287 CYS A N 1
ATOM 2232 C CA . CYS A 1 287 ? 13.512 14.768 -21.496 1.00 82.19 287 CYS A CA 1
ATOM 2233 C C . CYS A 1 287 ? 14.056 14.303 -20.141 1.00 82.19 287 CYS A C 1
ATOM 2235 O O . CYS A 1 287 ? 14.769 13.303 -20.054 1.00 82.19 287 CYS A O 1
ATOM 2237 N N . SER A 1 288 ? 13.662 14.986 -19.068 1.00 78.06 288 SER A N 1
ATOM 2238 C CA . SER A 1 288 ? 13.934 14.564 -17.696 1.00 78.06 288 SER A CA 1
ATOM 2239 C C . SER A 1 288 ? 12.682 14.648 -16.826 1.00 78.06 288 SER A C 1
ATOM 2241 O O . SER A 1 288 ? 11.970 15.654 -16.791 1.00 78.06 288 SER A O 1
ATOM 2243 N N . SER A 1 289 ? 12.428 13.569 -16.093 1.00 77.56 289 SER A N 1
ATOM 2244 C CA . SER A 1 289 ? 11.457 13.527 -15.005 1.00 77.56 289 SER A CA 1
ATOM 2245 C C . SER A 1 289 ? 12.119 14.064 -13.737 1.00 77.56 289 SER A C 1
ATOM 2247 O O . SER A 1 289 ? 13.029 13.431 -13.197 1.00 77.56 289 SER A O 1
ATOM 2249 N N . VAL A 1 290 ? 11.685 15.229 -13.261 1.00 69.81 290 VAL A N 1
ATOM 2250 C CA . VAL A 1 290 ? 12.187 15.820 -12.008 1.00 69.81 290 VAL A CA 1
ATOM 2251 C C . VAL A 1 290 ? 11.661 15.030 -10.806 1.00 69.81 290 VAL A C 1
ATOM 2253 O O . VAL A 1 290 ? 12.362 14.872 -9.809 1.00 69.81 290 VAL A O 1
ATOM 2256 N N . VAL A 1 291 ? 10.452 14.475 -10.929 1.00 64.31 291 VAL A N 1
ATOM 2257 C CA . VAL A 1 291 ? 9.802 13.650 -9.908 1.00 64.31 291 VAL A CA 1
ATOM 2258 C C . VAL A 1 291 ? 9.520 12.261 -10.481 1.00 64.31 291 VAL A C 1
ATOM 2260 O O . VAL A 1 291 ? 8.955 12.127 -11.567 1.00 64.31 291 VAL A O 1
ATOM 2263 N N . LYS A 1 292 ? 9.906 11.208 -9.750 1.00 65.00 292 LYS A N 1
ATOM 2264 C CA . LYS A 1 292 ? 9.624 9.821 -10.146 1.00 65.00 292 LYS A CA 1
ATOM 2265 C C . LYS A 1 292 ? 8.111 9.602 -10.184 1.00 65.00 292 LYS A C 1
ATOM 2267 O O . LYS A 1 292 ? 7.410 9.975 -9.250 1.00 65.00 292 LYS A O 1
ATOM 2272 N N . GLY A 1 293 ? 7.631 8.981 -11.254 1.00 68.94 293 GLY A N 1
ATOM 2273 C CA . GLY A 1 293 ? 6.206 8.754 -11.480 1.00 68.94 293 GLY A CA 1
ATOM 2274 C C . GLY A 1 293 ? 5.621 9.587 -12.621 1.00 68.94 293 GLY A C 1
ATOM 2275 O O . GLY A 1 293 ? 4.541 9.249 -13.097 1.00 68.94 293 GLY A O 1
ATOM 2276 N N . TYR A 1 294 ? 6.356 10.598 -13.091 1.00 80.56 294 TYR A N 1
ATOM 2277 C CA . TYR A 1 294 ? 5.992 11.498 -14.183 1.00 80.56 294 TYR A CA 1
ATOM 2278 C C . TYR A 1 294 ? 6.967 11.320 -15.346 1.00 80.56 294 TYR A C 1
ATOM 2280 O O . TYR A 1 294 ? 8.171 11.434 -15.158 1.00 80.56 294 TYR A O 1
ATOM 2288 N N . GLU A 1 295 ? 6.469 11.047 -16.543 1.00 85.50 295 GLU A N 1
ATOM 2289 C CA . GLU A 1 295 ? 7.277 10.728 -17.717 1.00 85.50 295 GLU A CA 1
ATOM 2290 C C . GLU A 1 295 ? 6.866 11.604 -18.902 1.00 85.50 295 GLU A C 1
ATOM 2292 O O . GLU A 1 295 ? 5.682 11.789 -19.177 1.00 85.50 295 GLU A O 1
ATOM 2297 N N . MET A 1 296 ? 7.860 12.114 -19.625 1.00 83.31 296 MET A N 1
ATOM 2298 C CA . MET A 1 296 ? 7.697 12.724 -20.944 1.00 83.31 296 MET A CA 1
ATOM 2299 C C . MET A 1 296 ? 8.597 11.978 -21.924 1.00 83.31 296 MET A C 1
ATOM 2301 O O . MET A 1 296 ? 9.732 11.634 -21.587 1.00 83.31 296 MET A O 1
ATOM 2305 N N . SER A 1 297 ? 8.097 11.728 -23.130 1.00 85.12 297 SER A N 1
ATOM 2306 C CA . SER A 1 297 ? 8.856 11.042 -24.173 1.00 85.12 297 SER A CA 1
ATOM 2307 C C . SER A 1 297 ? 9.559 12.047 -25.076 1.00 85.12 297 SER A C 1
ATOM 2309 O O . SER A 1 297 ? 8.919 12.922 -25.658 1.00 85.12 297 SER A O 1
ATOM 2311 N N . HIS A 1 298 ? 10.876 11.892 -25.234 1.00 84.12 298 HIS A N 1
ATOM 2312 C CA . HIS A 1 298 ? 11.665 12.752 -26.123 1.00 84.12 298 HIS A CA 1
ATOM 2313 C C . HIS A 1 298 ? 11.261 12.559 -27.587 1.00 84.12 298 HIS A C 1
ATOM 2315 O O . HIS A 1 298 ? 11.093 13.532 -28.317 1.00 84.12 298 HIS A O 1
ATOM 2321 N N . ASP A 1 299 ? 10.956 11.322 -27.983 1.00 83.25 299 ASP A N 1
ATOM 2322 C CA . ASP A 1 299 ? 10.463 11.004 -29.326 1.00 83.25 299 ASP A CA 1
ATOM 2323 C C . ASP A 1 299 ? 9.090 11.627 -29.624 1.00 83.25 299 ASP A C 1
ATOM 2325 O O . ASP A 1 299 ? 8.794 11.924 -30.784 1.00 83.25 299 ASP A O 1
ATOM 2329 N N . GLN A 1 300 ? 8.233 11.795 -28.608 1.00 80.62 300 GLN A N 1
ATOM 2330 C CA . GLN A 1 300 ? 6.939 12.482 -28.748 1.00 80.62 300 GLN A CA 1
ATOM 2331 C C . GLN A 1 300 ? 7.123 13.998 -28.778 1.00 80.62 300 GLN A C 1
ATOM 2333 O O . GLN A 1 300 ? 6.564 14.657 -29.654 1.00 80.62 300 GLN A O 1
ATOM 2338 N N . TYR A 1 301 ? 7.994 14.532 -27.918 1.00 82.19 301 TYR A N 1
ATOM 2339 C CA . TYR A 1 301 ? 8.352 15.948 -27.907 1.00 82.19 301 TYR A CA 1
ATOM 2340 C C . TYR A 1 301 ? 8.851 16.413 -29.286 1.00 82.19 301 TYR A C 1
ATOM 2342 O O . TYR A 1 301 ? 8.359 17.405 -29.822 1.00 82.19 301 TYR A O 1
ATOM 2350 N N . LEU A 1 302 ? 9.744 15.646 -29.928 1.00 77.38 302 LEU A N 1
ATOM 2351 C CA . LEU A 1 302 ? 10.249 15.947 -31.277 1.00 77.38 302 LEU A CA 1
ATOM 2352 C C . LEU A 1 302 ? 9.161 15.915 -32.368 1.00 77.38 302 LEU A C 1
ATOM 2354 O O . LEU A 1 302 ? 9.365 16.457 -33.455 1.00 77.38 302 LEU A O 1
ATOM 2358 N N . LYS A 1 303 ? 8.012 15.287 -32.096 1.00 82.56 303 LYS A N 1
ATOM 2359 C CA . LYS A 1 303 ? 6.838 15.229 -32.981 1.00 82.56 303 LYS A CA 1
ATOM 2360 C C . LYS A 1 303 ? 5.774 16.282 -32.636 1.00 82.56 303 LYS A C 1
ATOM 2362 O O . LYS A 1 303 ? 4.712 16.261 -33.249 1.00 82.56 303 LYS A O 1
ATOM 2367 N N . GLY A 1 304 ? 6.046 17.187 -31.689 1.00 75.75 304 GLY A N 1
ATOM 2368 C CA . GLY A 1 304 ? 5.102 18.218 -31.237 1.00 75.75 304 GLY A CA 1
ATOM 2369 C C . GLY A 1 304 ? 4.074 17.731 -30.209 1.00 75.75 304 GLY A C 1
ATOM 2370 O O . GLY A 1 304 ? 3.071 18.404 -29.981 1.00 75.75 304 GLY A O 1
ATOM 2371 N N . ASP A 1 305 ? 4.304 16.568 -29.598 1.00 82.06 305 ASP A N 1
ATOM 2372 C CA . ASP A 1 305 ? 3.475 16.016 -28.529 1.00 82.06 305 ASP A CA 1
ATOM 2373 C C . ASP A 1 305 ? 4.198 16.172 -27.184 1.00 82.06 305 ASP A C 1
ATOM 2375 O O . ASP A 1 305 ? 5.162 15.471 -26.874 1.00 82.06 305 ASP A O 1
ATOM 2379 N N . LEU A 1 306 ? 3.725 17.127 -26.385 1.00 83.44 306 LEU A N 1
ATOM 2380 C CA . LEU A 1 306 ? 4.276 17.474 -25.080 1.00 83.44 306 LEU A CA 1
ATOM 2381 C C . LEU A 1 306 ? 3.553 16.740 -23.946 1.00 83.44 306 LEU A C 1
ATOM 2383 O O . LEU A 1 306 ? 3.619 17.192 -22.809 1.00 83.44 306 LEU A O 1
ATOM 2387 N N . SER A 1 307 ? 2.818 15.661 -24.214 1.00 85.88 307 SER A N 1
ATOM 2388 C CA . SER A 1 307 ? 1.980 14.999 -23.210 1.00 85.88 307 SER A CA 1
ATOM 2389 C C . SER A 1 307 ? 2.761 14.496 -21.989 1.00 85.88 307 SER A C 1
ATOM 2391 O O . SER A 1 307 ? 3.853 13.934 -22.105 1.00 85.88 307 SER A O 1
ATOM 2393 N N . LEU A 1 308 ? 2.167 14.650 -20.803 1.00 86.62 308 LEU A N 1
ATOM 2394 C CA . LEU A 1 308 ? 2.703 14.115 -19.550 1.00 86.62 308 LEU A CA 1
ATOM 2395 C C . LEU A 1 308 ? 2.084 12.761 -19.251 1.00 86.62 308 LEU A C 1
ATOM 2397 O O . LEU A 1 308 ? 0.866 12.643 -19.189 1.00 86.62 308 LEU A O 1
ATOM 2401 N N . THR A 1 309 ? 2.902 11.756 -18.976 1.00 87.12 309 THR A N 1
ATOM 2402 C CA . THR A 1 309 ? 2.434 10.446 -18.523 1.00 87.12 309 THR A CA 1
ATOM 2403 C C . THR A 1 309 ? 2.696 10.278 -17.035 1.00 87.12 309 THR A C 1
ATOM 2405 O O . THR A 1 309 ? 3.836 10.233 -16.590 1.00 87.12 309 THR A O 1
ATOM 2408 N N . ILE A 1 310 ? 1.634 10.138 -16.254 1.00 81.81 310 ILE A N 1
ATOM 2409 C CA . ILE A 1 310 ? 1.693 9.745 -14.850 1.00 81.81 310 ILE A CA 1
ATOM 2410 C C . ILE A 1 310 ? 1.593 8.221 -14.807 1.00 81.81 310 ILE A C 1
ATOM 2412 O O . ILE A 1 310 ? 0.586 7.637 -15.199 1.00 81.81 310 ILE A O 1
ATOM 2416 N N . THR A 1 311 ? 2.665 7.568 -14.375 1.00 78.81 311 THR A N 1
ATOM 2417 C CA . THR A 1 311 ? 2.852 6.107 -14.459 1.00 78.81 311 THR A CA 1
ATOM 2418 C C . THR A 1 311 ? 1.920 5.301 -13.556 1.00 78.81 311 THR A C 1
ATOM 2420 O O . THR A 1 311 ? 1.527 4.201 -13.936 1.00 78.81 311 THR A O 1
ATOM 2423 N N . ALA A 1 312 ? 1.539 5.851 -12.403 1.00 74.62 312 ALA A N 1
ATOM 2424 C CA . ALA A 1 312 ? 0.569 5.273 -11.482 1.00 74.62 312 ALA A CA 1
ATOM 2425 C C . ALA A 1 312 ? -0.149 6.406 -10.742 1.00 74.62 312 ALA A C 1
ATOM 2427 O O . ALA A 1 312 ? 0.451 7.085 -9.917 1.00 74.62 312 ALA A O 1
ATOM 2428 N N . ALA A 1 313 ? -1.419 6.634 -11.063 1.00 71.31 313 ALA A N 1
ATOM 2429 C CA . ALA A 1 313 ? -2.204 7.727 -10.515 1.00 71.31 313 ALA A CA 1
ATOM 2430 C C . ALA A 1 313 ? -2.563 7.447 -9.047 1.00 71.31 313 ALA A C 1
ATOM 2432 O O . ALA A 1 313 ? -3.362 6.561 -8.748 1.00 71.31 313 ALA A O 1
ATOM 2433 N N . GLU A 1 314 ? -1.965 8.189 -8.124 1.00 68.94 314 GLU A N 1
ATOM 2434 C CA . GLU A 1 314 ? -2.239 8.087 -6.688 1.00 68.94 314 GLU A CA 1
ATOM 2435 C C . GLU A 1 314 ? -3.073 9.282 -6.204 1.00 68.94 314 GLU A C 1
ATOM 2437 O O . GLU A 1 314 ? -3.082 10.346 -6.826 1.00 68.94 314 GLU A O 1
ATOM 2442 N N . TYR A 1 315 ? -3.754 9.143 -5.062 1.00 63.62 315 TYR A N 1
ATOM 2443 C CA . TYR A 1 315 ? -4.498 10.255 -4.456 1.00 63.62 315 TYR A CA 1
ATOM 2444 C C . TYR A 1 315 ? -3.597 11.461 -4.124 1.00 63.62 315 TYR A C 1
ATOM 2446 O O . TYR A 1 315 ? -4.062 12.595 -4.192 1.00 63.62 315 TYR A O 1
ATOM 2454 N N . SER A 1 316 ? -2.311 11.236 -3.851 1.00 65.19 316 SER A N 1
ATOM 2455 C CA . SER A 1 316 ? -1.291 12.279 -3.650 1.00 65.19 316 SER A CA 1
ATOM 2456 C C . SER A 1 316 ? -0.924 13.044 -4.932 1.00 65.19 316 SER A C 1
ATOM 2458 O O . SER A 1 316 ? -0.339 14.121 -4.869 1.00 65.19 316 SER A O 1
ATOM 2460 N N . MET A 1 317 ? -1.257 12.496 -6.105 1.00 73.25 317 MET A N 1
ATOM 2461 C CA . MET A 1 317 ? -1.023 13.112 -7.416 1.00 73.25 317 MET A CA 1
ATOM 2462 C C . MET A 1 317 ? -2.245 13.903 -7.899 1.00 73.25 317 MET A C 1
ATOM 2464 O O . MET A 1 317 ? -2.258 14.432 -9.004 1.00 73.25 317 MET A O 1
ATOM 2468 N N . ARG A 1 318 ? -3.308 14.008 -7.095 1.00 73.00 318 ARG A N 1
ATOM 2469 C CA . ARG A 1 318 ? -4.454 14.859 -7.430 1.00 73.00 318 ARG A CA 1
ATOM 2470 C C . ARG A 1 318 ? -4.030 16.313 -7.411 1.00 73.00 318 ARG A C 1
ATOM 2472 O O . ARG A 1 318 ? -3.595 16.827 -6.384 1.00 73.00 318 ARG A O 1
ATOM 2479 N N . ASN A 1 319 ? -4.153 16.976 -8.553 1.00 72.25 319 ASN A N 1
ATOM 2480 C CA . ASN A 1 319 ? -3.892 18.400 -8.647 1.00 72.25 319 ASN A CA 1
ATOM 2481 C C . ASN A 1 319 ? -4.327 18.966 -10.003 1.00 72.25 319 ASN A C 1
ATOM 2483 O O . ASN A 1 319 ? -4.858 18.256 -10.861 1.00 72.25 319 ASN A O 1
ATOM 2487 N N . THR A 1 320 ? -4.068 20.256 -10.205 1.00 74.94 320 THR A N 1
ATOM 2488 C CA . THR A 1 320 ? -4.152 20.883 -11.520 1.00 74.94 320 THR A CA 1
ATOM 2489 C C . THR A 1 320 ? -2.753 21.070 -12.099 1.00 74.94 320 THR A C 1
ATOM 2491 O O . THR A 1 320 ? -1.914 21.738 -11.506 1.00 74.94 320 THR A O 1
ATOM 2494 N N . TYR A 1 321 ? -2.514 20.468 -13.255 1.00 81.12 321 TYR A N 1
ATOM 2495 C CA . TYR A 1 321 ? -1.259 20.451 -13.988 1.00 81.12 321 TYR A CA 1
ATOM 2496 C C . TYR A 1 321 ? -1.310 21.434 -15.154 1.00 81.12 321 TYR A C 1
ATOM 2498 O O . TYR A 1 321 ? -2.339 21.556 -15.811 1.00 81.12 321 TYR A O 1
ATOM 2506 N N . VAL A 1 322 ? -0.210 22.116 -15.436 1.00 80.94 322 VAL A N 1
ATOM 2507 C CA . VAL A 1 322 ? -0.086 23.084 -16.523 1.00 80.94 322 VAL A CA 1
ATOM 2508 C C . VAL A 1 322 ? 1.034 22.635 -17.447 1.00 80.94 322 VAL A C 1
ATOM 2510 O O . VAL A 1 322 ? 2.151 22.383 -17.004 1.00 80.94 322 VAL A O 1
ATOM 2513 N N . CYS A 1 323 ? 0.718 22.518 -18.730 1.00 82.44 323 CYS A N 1
ATOM 2514 C CA . CYS A 1 323 ? 1.701 22.351 -19.787 1.00 82.44 323 CYS A CA 1
ATOM 2515 C C . CYS A 1 323 ? 2.200 23.735 -20.197 1.00 82.44 323 CYS A C 1
ATOM 2517 O O . CYS A 1 323 ? 1.416 24.571 -20.655 1.00 82.44 323 CYS A O 1
ATOM 2519 N N . GLU A 1 324 ? 3.495 23.968 -20.041 1.00 82.25 324 GLU A N 1
ATOM 2520 C CA . GLU A 1 324 ? 4.161 25.224 -20.349 1.00 82.25 324 GLU A CA 1
ATOM 2521 C C . GLU A 1 324 ? 5.220 25.014 -21.429 1.00 82.25 324 GLU A C 1
ATOM 2523 O O . GLU A 1 324 ? 5.943 24.021 -21.432 1.00 82.25 324 GLU A O 1
ATOM 2528 N N . CYS A 1 325 ? 5.376 25.986 -22.320 1.00 79.62 325 CYS A N 1
ATOM 2529 C CA . CYS A 1 325 ? 6.533 26.061 -23.207 1.00 79.62 325 CYS A CA 1
ATOM 2530 C C . CYS A 1 325 ? 7.025 27.506 -23.261 1.00 79.62 325 CYS A C 1
ATOM 2532 O O . CYS A 1 325 ? 6.249 28.426 -23.519 1.00 79.62 325 CYS A O 1
ATOM 2534 N N . ARG A 1 326 ? 8.317 27.728 -22.972 1.00 73.44 326 ARG A N 1
ATOM 2535 C CA . ARG A 1 326 ? 8.922 29.076 -22.879 1.00 73.44 326 ARG A CA 1
ATOM 2536 C C . ARG A 1 326 ? 8.099 30.069 -22.031 1.00 73.44 326 ARG A C 1
ATOM 2538 O O . ARG A 1 326 ? 7.945 31.230 -22.410 1.00 73.44 326 ARG A O 1
ATOM 2545 N N . SER A 1 327 ? 7.564 29.601 -20.901 1.00 65.88 327 SER A N 1
ATOM 2546 C CA . SER A 1 327 ? 6.736 30.396 -19.975 1.00 65.88 327 SER A CA 1
ATOM 2547 C C . SER A 1 327 ? 5.387 30.864 -20.543 1.00 65.88 327 SER A C 1
ATOM 2549 O O . SER A 1 327 ? 4.802 31.824 -20.042 1.00 65.88 327 SER A O 1
ATOM 2551 N N . ILE A 1 328 ? 4.893 30.206 -21.594 1.00 71.50 328 ILE A N 1
ATOM 2552 C CA . ILE A 1 328 ? 3.520 30.343 -22.086 1.00 71.50 328 ILE A CA 1
ATOM 2553 C C . ILE A 1 328 ? 2.754 29.078 -21.686 1.00 71.50 328 ILE A C 1
ATOM 2555 O O . ILE A 1 328 ? 3.218 27.972 -21.958 1.00 71.50 328 ILE A O 1
ATOM 2559 N N . ASP A 1 329 ? 1.591 29.251 -21.059 1.00 74.94 329 ASP A N 1
ATOM 2560 C CA . ASP A 1 329 ? 0.699 28.160 -20.654 1.00 74.94 329 ASP A CA 1
ATOM 2561 C C . ASP A 1 329 ? -0.127 27.706 -21.869 1.00 74.94 329 ASP A C 1
ATOM 2563 O O . ASP A 1 329 ? -0.825 28.514 -22.487 1.00 74.94 329 ASP A O 1
ATOM 2567 N N . TYR A 1 330 ? -0.062 26.421 -22.215 1.00 68.88 330 TYR A N 1
ATOM 2568 C CA . TYR A 1 330 ? -0.736 25.857 -23.392 1.00 68.88 330 TYR A CA 1
ATOM 2569 C C . TYR A 1 330 ? -1.938 24.983 -23.031 1.00 68.88 330 TYR A C 1
ATOM 2571 O O . TYR A 1 330 ? -2.959 25.025 -23.716 1.00 68.88 330 TYR A O 1
ATOM 2579 N N . ALA A 1 331 ? -1.851 24.219 -21.942 1.00 71.69 331 ALA A N 1
ATOM 2580 C CA . ALA A 1 331 ? -2.946 23.372 -21.475 1.00 71.69 331 ALA A CA 1
ATOM 2581 C C . ALA A 1 331 ? -2.989 23.327 -19.949 1.00 71.69 331 ALA A C 1
ATOM 2583 O O . ALA A 1 331 ? -1.943 23.295 -19.305 1.00 71.69 331 ALA A O 1
ATOM 2584 N N . VAL A 1 332 ? -4.194 23.290 -19.378 1.00 72.88 332 VAL A N 1
ATOM 2585 C CA . VAL A 1 332 ? -4.413 23.131 -17.937 1.00 72.88 332 VAL A CA 1
ATOM 2586 C C . VAL A 1 332 ? -5.272 21.888 -17.723 1.00 72.88 332 VAL A C 1
ATOM 2588 O O . VAL A 1 332 ? -6.363 21.777 -18.274 1.00 72.88 332 VAL A O 1
ATOM 2591 N N . TRP A 1 333 ? -4.772 20.942 -16.934 1.00 78.50 333 TRP A N 1
ATOM 2592 C CA . TRP A 1 333 ? -5.384 19.642 -16.689 1.00 78.50 333 TRP A CA 1
ATOM 2593 C C . TRP A 1 333 ? -5.616 19.406 -15.209 1.00 78.50 333 TRP A C 1
ATOM 2595 O O . TRP A 1 333 ? -4.670 19.257 -14.443 1.00 78.50 333 TRP A O 1
ATOM 2605 N N . ARG A 1 334 ? -6.874 19.283 -14.794 1.00 73.81 334 ARG A N 1
ATOM 2606 C CA . ARG A 1 334 ? -7.207 18.828 -13.443 1.00 73.81 334 ARG A CA 1
ATOM 2607 C C . ARG A 1 334 ? -7.318 17.307 -13.411 1.00 73.81 334 ARG A C 1
ATOM 2609 O O . ARG A 1 334 ? -8.241 16.753 -14.013 1.00 73.81 334 ARG A O 1
ATOM 2616 N N . LEU A 1 335 ? -6.405 16.655 -12.693 1.00 75.88 335 LEU A N 1
ATOM 2617 C CA . LEU A 1 335 ? -6.449 15.218 -12.436 1.00 75.88 335 LEU A CA 1
ATOM 2618 C C . LEU A 1 335 ? -7.326 14.931 -11.219 1.00 75.88 335 LEU A C 1
ATOM 2620 O O . LEU A 1 335 ? -7.064 15.424 -10.122 1.00 75.88 335 LEU A O 1
ATOM 2624 N N . ARG A 1 336 ? -8.335 14.088 -11.423 1.00 69.75 336 ARG A N 1
ATOM 2625 C CA . ARG A 1 336 ? -9.167 13.507 -10.371 1.00 69.75 336 ARG A CA 1
ATOM 2626 C C . ARG A 1 336 ? -8.959 12.008 -10.315 1.00 69.75 336 ARG A C 1
ATOM 2628 O O . ARG A 1 336 ? -8.825 11.372 -11.359 1.00 69.75 336 ARG A O 1
ATOM 2635 N N . ILE A 1 337 ? -8.978 11.452 -9.111 1.00 70.25 337 ILE A N 1
ATOM 2636 C CA . ILE A 1 337 ? -8.931 10.004 -8.915 1.00 70.25 337 ILE A CA 1
ATOM 2637 C C . ILE A 1 337 ? -10.320 9.517 -8.529 1.00 70.25 337 ILE A C 1
ATOM 2639 O O . ILE A 1 337 ? -10.961 10.112 -7.664 1.00 70.25 337 ILE A O 1
ATOM 2643 N N . ASP A 1 338 ? -10.780 8.452 -9.178 1.00 68.06 338 ASP A N 1
ATOM 2644 C CA . ASP A 1 338 ? -12.085 7.863 -8.903 1.00 68.06 338 ASP A CA 1
ATOM 2645 C C . ASP A 1 338 ? -12.198 7.418 -7.437 1.00 68.06 338 ASP A C 1
ATOM 2647 O O . ASP A 1 338 ? -11.283 6.825 -6.854 1.00 68.06 338 ASP A O 1
ATOM 2651 N N . THR A 1 339 ? -13.360 7.685 -6.845 1.00 60.16 339 THR A N 1
ATOM 2652 C CA . THR A 1 339 ? -13.704 7.245 -5.495 1.00 60.16 339 THR A CA 1
ATOM 2653 C C . THR A 1 339 ? -13.830 5.724 -5.459 1.00 60.16 339 THR A C 1
ATOM 2655 O O . THR A 1 339 ? -14.580 5.127 -6.235 1.00 60.16 339 THR A O 1
ATOM 2658 N N . VAL A 1 340 ? -13.125 5.072 -4.535 1.00 59.53 340 VAL A N 1
ATOM 2659 C CA . VAL A 1 340 ? -13.224 3.616 -4.361 1.00 59.53 340 VAL A CA 1
ATOM 2660 C C . VAL A 1 340 ? -14.455 3.286 -3.518 1.00 59.53 340 VAL A C 1
ATOM 2662 O O . VAL A 1 340 ? -14.631 3.846 -2.442 1.00 59.53 340 VAL A O 1
ATOM 2665 N N . ILE A 1 341 ? -15.294 2.349 -3.964 1.00 54.75 341 ILE A N 1
ATOM 2666 C CA . ILE A 1 341 ? -16.447 1.872 -3.186 1.00 54.75 341 ILE A CA 1
ATOM 2667 C C . ILE A 1 341 ? -16.158 0.458 -2.688 1.00 54.75 341 ILE A C 1
ATOM 2669 O O . ILE A 1 341 ? -15.872 -0.437 -3.480 1.00 54.75 341 ILE A O 1
ATOM 2673 N N . SER A 1 342 ? -16.241 0.259 -1.376 1.00 59.62 342 SER A N 1
ATOM 2674 C CA . SER A 1 342 ? -16.029 -1.028 -0.709 1.00 59.62 342 SER A CA 1
ATOM 2675 C C . SER A 1 342 ? -17.306 -1.453 0.005 1.00 59.62 342 SER A C 1
ATOM 2677 O O . SER A 1 342 ? -17.883 -0.664 0.743 1.00 59.62 342 SER A O 1
ATOM 2679 N N . ALA A 1 343 ? -17.761 -2.688 -0.196 1.00 48.34 343 ALA A N 1
ATOM 2680 C CA . ALA A 1 343 ? -18.887 -3.240 0.557 1.00 48.34 343 ALA A CA 1
ATOM 2681 C C . ALA A 1 343 ? -18.363 -4.016 1.769 1.00 48.34 343 ALA A C 1
ATOM 2683 O O . ALA A 1 343 ? -17.492 -4.871 1.619 1.00 48.34 343 ALA A O 1
ATOM 2684 N N . VAL A 1 344 ? -18.892 -3.724 2.956 1.00 62.72 344 VAL A N 1
ATOM 2685 C CA . VAL A 1 344 ? -18.460 -4.320 4.224 1.00 62.72 344 VAL A CA 1
ATOM 2686 C C . VAL A 1 344 ? -19.679 -4.863 4.962 1.00 62.72 344 VAL A C 1
ATOM 2688 O O . VAL A 1 344 ? -20.648 -4.147 5.193 1.00 62.72 344 VAL A O 1
ATOM 2691 N N . GLN A 1 345 ? -19.626 -6.137 5.337 1.00 64.12 345 GLN A N 1
ATOM 2692 C CA . GLN A 1 345 ? -20.633 -6.780 6.181 1.00 64.12 345 GLN A CA 1
ATOM 2693 C C . GLN A 1 345 ? -20.045 -6.980 7.575 1.00 64.12 345 GLN A C 1
ATOM 2695 O O . GLN A 1 345 ? -18.898 -7.420 7.696 1.00 64.12 345 GLN A O 1
ATOM 2700 N N . LYS A 1 346 ? -20.808 -6.628 8.610 1.00 73.19 346 LYS A N 1
ATOM 2701 C CA . LYS A 1 346 ? -20.411 -6.777 10.014 1.00 73.19 346 LYS A CA 1
ATOM 2702 C C . LYS A 1 346 ? -21.545 -7.348 10.844 1.00 73.19 346 LYS A C 1
ATOM 2704 O O . LYS A 1 346 ? -22.716 -7.089 10.571 1.00 73.19 346 LYS A O 1
ATOM 2709 N N . ASN A 1 347 ? -21.191 -8.085 11.884 1.00 74.81 347 ASN A N 1
ATOM 2710 C CA . ASN A 1 347 ? -22.147 -8.474 12.911 1.00 74.81 347 ASN A CA 1
ATOM 2711 C C . ASN A 1 347 ? -22.245 -7.381 13.987 1.00 74.81 347 ASN A C 1
ATOM 2713 O O . ASN A 1 347 ? -21.268 -6.660 14.223 1.00 74.81 347 ASN A O 1
ATOM 2717 N N . PRO A 1 348 ? -23.391 -7.258 14.682 1.00 74.19 348 PRO A N 1
ATOM 2718 C CA . PRO A 1 348 ? -23.483 -6.404 15.855 1.00 74.19 348 PRO A CA 1
ATOM 2719 C C . PRO A 1 348 ? -22.415 -6.769 16.902 1.00 74.19 348 PRO A C 1
ATOM 2721 O O . PRO A 1 348 ? -22.267 -7.937 17.254 1.00 74.19 348 PRO A O 1
ATOM 2724 N N . GLY A 1 349 ? -21.691 -5.775 17.412 1.00 72.38 349 GLY A N 1
ATOM 2725 C CA . GLY A 1 349 ? -20.599 -5.921 18.376 1.00 72.38 349 GLY A CA 1
ATOM 2726 C C . GLY A 1 349 ? -19.204 -6.083 17.760 1.00 72.38 349 GLY A C 1
ATOM 2727 O O . GLY A 1 349 ? -18.235 -6.157 18.505 1.00 72.38 349 GLY A O 1
ATOM 2728 N N . GLU A 1 350 ? -19.066 -6.128 16.432 1.00 78.38 350 GLU A N 1
ATOM 2729 C CA . GLU A 1 350 ? -17.753 -6.158 15.772 1.00 78.38 350 GLU A CA 1
ATOM 2730 C C . GLU A 1 350 ? -17.156 -4.758 15.573 1.00 78.38 350 GLU A C 1
ATOM 2732 O O . GLU A 1 350 ? -17.851 -3.744 15.591 1.00 78.38 350 GLU A O 1
ATOM 2737 N N . ASP A 1 351 ? -15.853 -4.699 15.308 1.00 84.06 351 ASP A N 1
ATOM 2738 C CA . ASP A 1 351 ? -15.177 -3.455 14.949 1.00 84.06 351 ASP A CA 1
ATOM 2739 C C . ASP A 1 351 ? -15.203 -3.245 13.421 1.00 84.06 351 ASP A C 1
ATOM 2741 O O . ASP A 1 351 ? -14.865 -4.138 12.628 1.00 84.06 351 ASP A O 1
ATOM 2745 N N . LEU A 1 352 ? -15.582 -2.040 12.995 1.00 83.25 352 LEU A N 1
ATOM 2746 C CA . LEU A 1 352 ? -15.474 -1.554 11.621 1.00 83.25 352 LEU A CA 1
ATOM 2747 C C . LEU A 1 352 ? -14.158 -0.792 11.459 1.00 83.25 352 LEU A C 1
ATOM 2749 O O . LEU A 1 352 ? -13.883 0.141 12.205 1.00 83.25 352 LEU A O 1
ATOM 2753 N N . ILE A 1 353 ? -13.355 -1.167 10.465 1.00 83.56 353 ILE A N 1
ATOM 2754 C CA . ILE A 1 353 ? -12.083 -0.505 10.160 1.00 83.56 353 ILE A CA 1
ATOM 2755 C C . ILE A 1 353 ? -12.250 0.270 8.854 1.00 83.56 353 ILE A C 1
ATOM 2757 O O . ILE A 1 353 ? -12.586 -0.304 7.819 1.00 83.56 353 ILE A O 1
ATOM 2761 N N . LEU A 1 354 ? -12.027 1.577 8.927 1.00 82.25 354 LEU A N 1
ATOM 2762 C CA . LEU A 1 354 ? -12.060 2.517 7.820 1.00 82.25 354 LEU A CA 1
ATOM 2763 C C . LEU A 1 354 ? -10.622 2.938 7.512 1.00 82.25 354 LEU A C 1
ATOM 2765 O O . LEU A 1 354 ? -10.000 3.690 8.259 1.00 82.25 354 LEU A O 1
ATOM 2769 N N . ASP A 1 355 ? -10.086 2.433 6.411 1.00 78.69 355 ASP A N 1
ATOM 2770 C CA . ASP A 1 355 ? -8.788 2.840 5.884 1.00 78.69 355 ASP A CA 1
ATOM 2771 C C . ASP A 1 355 ? -8.902 4.227 5.231 1.00 78.69 355 ASP A C 1
ATOM 2773 O O . ASP A 1 355 ? -9.692 4.408 4.297 1.00 78.69 355 ASP A O 1
ATOM 2777 N N . LEU A 1 356 ? -8.144 5.189 5.772 1.00 76.44 356 LEU A N 1
ATOM 2778 C CA . LEU A 1 356 ? -8.135 6.594 5.368 1.00 76.44 356 LEU A CA 1
ATOM 2779 C C . LEU A 1 356 ? -7.171 6.855 4.196 1.00 76.44 356 LEU A C 1
ATOM 2781 O O . LEU A 1 356 ? -7.416 7.783 3.438 1.00 76.44 356 LEU A O 1
ATOM 2785 N N . SER A 1 357 ? -6.102 6.051 4.056 1.00 66.38 357 SER A N 1
ATOM 2786 C CA . SER A 1 357 ? -5.101 6.001 2.963 1.00 66.38 357 SER A CA 1
ATOM 2787 C C . SER A 1 357 ? -4.700 7.308 2.248 1.00 66.38 357 SER A C 1
ATOM 2789 O O . SER A 1 357 ? -4.273 7.278 1.094 1.00 66.38 357 SER A O 1
ATOM 2791 N N . VAL A 1 358 ? -4.771 8.458 2.920 1.00 64.94 358 VAL A N 1
ATOM 2792 C CA . VAL A 1 358 ? -4.286 9.739 2.395 1.00 64.94 358 VAL A CA 1
ATOM 2793 C C . VAL A 1 358 ? -3.595 10.549 3.499 1.00 64.94 358 VAL A C 1
ATOM 2795 O O . VAL A 1 358 ? -4.041 10.503 4.653 1.00 64.94 358 VAL A O 1
ATOM 2798 N N . PRO A 1 359 ? -2.473 11.235 3.209 1.00 55.16 359 PRO A N 1
ATOM 2799 C CA . PRO A 1 359 ? -1.751 12.048 4.189 1.00 55.16 359 PRO A CA 1
ATOM 2800 C C . PRO A 1 359 ? -2.498 13.321 4.611 1.00 55.16 359 PRO A C 1
ATOM 2802 O O . PRO A 1 359 ? -2.167 13.858 5.673 1.00 55.16 359 PRO A O 1
ATOM 2805 N N . GLU A 1 360 ? -3.465 13.784 3.816 1.00 69.19 360 GLU A N 1
ATOM 2806 C CA . GLU A 1 360 ? -4.262 14.993 4.038 1.00 69.19 360 GLU A CA 1
ATOM 2807 C C . GLU A 1 360 ? -5.303 14.829 5.170 1.00 69.19 360 GLU A C 1
ATOM 2809 O O . GLU A 1 360 ? -5.691 13.708 5.520 1.00 69.19 360 GLU A O 1
ATOM 2814 N N . PRO A 1 361 ? -5.785 15.933 5.773 1.00 76.44 361 PRO A N 1
ATOM 2815 C CA . PRO A 1 361 ? -6.905 15.899 6.710 1.00 76.44 361 PRO A CA 1
ATOM 2816 C C . PRO A 1 361 ? -8.198 15.416 6.034 1.00 76.44 361 PRO A C 1
ATOM 2818 O O . PRO A 1 361 ? -8.636 15.968 5.019 1.00 76.44 361 PRO A O 1
ATOM 2821 N N . VAL A 1 362 ? -8.852 14.419 6.630 1.00 86.19 362 VAL A N 1
ATOM 2822 C CA . VAL A 1 362 ? -10.086 13.828 6.098 1.00 86.19 362 VAL A CA 1
ATOM 2823 C C . VAL A 1 362 ? -11.249 13.985 7.060 1.00 86.19 362 VAL A C 1
ATOM 2825 O O . VAL A 1 362 ? -11.100 13.897 8.278 1.00 86.19 362 VAL A O 1
ATOM 2828 N N . GLU A 1 363 ? -12.442 14.147 6.507 1.00 87.62 363 GLU A N 1
ATOM 2829 C CA . GLU A 1 363 ? -13.682 14.016 7.253 1.00 87.62 363 GLU A CA 1
ATOM 2830 C C . GLU A 1 363 ? -14.380 12.708 6.895 1.00 87.62 363 GLU A C 1
ATOM 2832 O O . GLU A 1 363 ? -14.380 12.257 5.750 1.00 87.62 363 GLU A O 1
ATOM 2837 N N . VAL A 1 364 ? -14.976 12.083 7.905 1.00 88.94 364 VAL A N 1
ATOM 2838 C CA . VAL A 1 364 ? -15.802 10.891 7.745 1.00 88.94 364 VAL A CA 1
ATOM 2839 C C . VAL A 1 364 ? -17.255 11.325 7.815 1.00 88.94 364 VAL A C 1
ATOM 2841 O O . VAL A 1 364 ? -17.701 11.893 8.818 1.00 88.94 364 VAL A O 1
ATOM 2844 N N . ILE A 1 365 ? -17.981 11.065 6.736 1.00 81.81 365 ILE A N 1
ATOM 2845 C CA . ILE A 1 365 ? -19.386 11.406 6.551 1.00 81.81 365 ILE A CA 1
ATOM 2846 C C . ILE A 1 365 ? -20.183 10.110 6.554 1.00 81.81 365 ILE A C 1
ATOM 2848 O O . ILE A 1 365 ? -19.967 9.243 5.713 1.00 81.81 365 ILE A O 1
ATOM 2852 N N . TYR A 1 366 ? -21.114 9.979 7.485 1.00 84.44 366 TYR A N 1
ATOM 2853 C CA . TYR A 1 366 ? -22.038 8.862 7.551 1.00 84.44 366 TYR A CA 1
ATOM 2854 C C . TYR A 1 366 ? -23.370 9.248 6.908 1.00 84.44 366 TYR A C 1
ATOM 2856 O O . TYR A 1 366 ? -23.954 10.278 7.231 1.00 84.44 366 TYR A O 1
ATOM 2864 N N . THR A 1 367 ? -23.853 8.423 5.987 1.00 76.81 367 THR A N 1
ATOM 2865 C CA . THR A 1 367 ? -25.165 8.570 5.352 1.00 76.81 367 THR A CA 1
ATOM 2866 C C . THR A 1 367 ? -25.981 7.329 5.671 1.00 76.81 367 THR A C 1
ATOM 2868 O O . THR A 1 367 ? -25.651 6.228 5.225 1.00 76.81 367 THR A O 1
ATOM 2871 N N . SER A 1 368 ? -27.027 7.501 6.473 1.00 70.62 368 SER A N 1
ATOM 2872 C CA . SER A 1 368 ? -27.947 6.415 6.812 1.00 70.62 368 SER A CA 1
ATOM 2873 C C . SER A 1 368 ? -28.743 5.970 5.582 1.00 70.62 368 SER A C 1
ATOM 2875 O O . SER A 1 368 ? -29.005 6.763 4.684 1.00 70.62 368 SER A O 1
ATOM 2877 N N . SER A 1 369 ? -29.193 4.716 5.552 1.00 60.12 369 SER A N 1
ATOM 2878 C CA . SER A 1 369 ? -30.105 4.217 4.512 1.00 60.12 369 SER A CA 1
ATOM 2879 C C . SER A 1 369 ? -31.440 4.969 4.452 1.00 60.12 369 SER A C 1
ATOM 2881 O O . SER A 1 369 ? -32.092 4.968 3.408 1.00 60.12 369 SER A O 1
ATOM 2883 N N . ASP A 1 370 ? -31.826 5.622 5.550 1.00 56.28 370 ASP A N 1
ATOM 2884 C CA . ASP A 1 370 ? -33.111 6.310 5.698 1.00 56.28 370 ASP A CA 1
ATOM 2885 C C . ASP A 1 370 ? -33.020 7.829 5.436 1.00 56.28 370 ASP A C 1
ATOM 2887 O O . ASP A 1 370 ? -34.036 8.524 5.470 1.00 56.28 370 ASP A O 1
ATOM 2891 N N . SER A 1 371 ? -31.819 8.357 5.159 1.00 56.91 371 SER A N 1
ATOM 2892 C CA . SER A 1 371 ? -31.560 9.783 4.913 1.00 56.91 371 SER A CA 1
ATOM 2893 C C . SER A 1 371 ? -30.652 9.979 3.699 1.00 56.91 371 SER A C 1
ATOM 2895 O O . SER A 1 371 ? -29.612 9.341 3.586 1.00 56.91 371 SER A O 1
ATOM 2897 N N . ALA A 1 372 ? -31.008 10.902 2.802 1.00 55.91 372 ALA A N 1
ATOM 2898 C CA . ALA A 1 372 ? -30.130 11.305 1.699 1.00 55.91 372 ALA A CA 1
ATOM 2899 C C . ALA A 1 372 ? -29.067 12.335 2.129 1.00 55.91 372 ALA A C 1
ATOM 2901 O O . ALA A 1 372 ? -28.096 12.553 1.405 1.00 55.91 372 ALA A O 1
ATOM 2902 N N . ASP A 1 373 ? -29.247 12.955 3.297 1.00 63.72 373 ASP A N 1
ATOM 2903 C CA . ASP A 1 373 ? -28.331 13.957 3.825 1.00 63.72 373 ASP A CA 1
ATOM 2904 C C . ASP A 1 373 ? -27.242 13.258 4.646 1.00 63.72 373 ASP A C 1
ATOM 2906 O O . ASP A 1 373 ? -27.517 12.657 5.690 1.00 63.72 373 ASP A O 1
ATOM 2910 N N . GLY A 1 374 ? -26.009 13.311 4.138 1.00 73.56 374 GLY A N 1
ATOM 2911 C CA . GLY A 1 374 ? -24.827 12.780 4.809 1.00 73.56 374 GLY A CA 1
ATOM 2912 C C . GLY A 1 374 ? -24.403 13.666 5.977 1.00 73.56 374 GLY A C 1
ATOM 2913 O O . GLY A 1 374 ? -24.266 14.884 5.848 1.00 73.56 374 GLY A O 1
ATOM 2914 N N . GLU A 1 375 ? -24.159 13.053 7.126 1.00 83.62 375 GLU A N 1
ATOM 2915 C CA . GLU A 1 375 ? -23.758 13.726 8.348 1.00 83.62 375 GLU A CA 1
ATOM 2916 C C . GLU A 1 375 ? -22.266 13.527 8.611 1.00 83.62 375 GLU A C 1
ATOM 2918 O O . GLU A 1 375 ? -21.767 12.407 8.682 1.00 83.62 375 GLU A O 1
ATOM 2923 N N . ARG A 1 376 ? -21.527 14.617 8.824 1.00 87.12 376 ARG A N 1
ATOM 2924 C CA . ARG A 1 376 ? -20.136 14.514 9.274 1.00 87.12 376 ARG A CA 1
ATOM 2925 C C . ARG A 1 376 ? -20.074 13.988 10.706 1.00 87.12 376 ARG A C 1
ATOM 2927 O O . ARG A 1 376 ? -20.575 14.653 11.619 1.00 87.12 376 ARG A O 1
ATOM 2934 N N . ILE A 1 377 ? -19.411 12.850 10.893 1.00 88.62 377 ILE A N 1
ATOM 2935 C CA . ILE A 1 377 ? -19.299 12.158 12.184 1.00 88.62 377 ILE A CA 1
ATOM 2936 C C . ILE A 1 377 ? -17.926 12.313 12.836 1.00 88.62 377 ILE A C 1
ATOM 2938 O O . ILE A 1 377 ? -17.852 12.431 14.060 1.00 88.62 377 ILE A O 1
ATOM 2942 N N . CYS A 1 378 ? -16.853 12.388 12.042 1.00 86.25 378 CYS A N 1
ATOM 2943 C CA . CYS A 1 378 ? -15.491 12.583 12.534 1.00 86.25 378 CYS A CA 1
ATOM 2944 C C . CYS A 1 378 ? -14.678 13.487 11.602 1.00 86.25 378 CYS A C 1
ATOM 2946 O O . CYS A 1 378 ? -14.824 13.429 10.385 1.00 86.25 378 CYS A O 1
ATOM 2948 N N . ASN A 1 379 ? -13.800 14.297 12.187 1.00 88.31 379 ASN A N 1
ATOM 2949 C CA . ASN A 1 379 ? -12.706 14.989 11.519 1.00 88.31 379 ASN A CA 1
ATOM 2950 C C . ASN A 1 379 ? -11.392 14.337 11.965 1.00 88.31 379 ASN A C 1
ATOM 2952 O O . ASN A 1 379 ? -11.167 14.153 13.168 1.00 88.31 379 ASN A O 1
ATOM 2956 N N . VAL A 1 380 ? -10.558 13.944 11.010 1.00 83.75 380 VAL A N 1
ATOM 2957 C CA . VAL A 1 380 ? -9.399 13.087 11.241 1.00 83.75 380 VAL A CA 1
ATOM 2958 C C . VAL A 1 380 ? -8.162 13.702 10.605 1.00 83.75 380 VAL A C 1
ATOM 2960 O O . VAL A 1 380 ? -8.132 14.022 9.422 1.00 83.75 380 VAL A O 1
ATOM 2963 N N . THR A 1 381 ? -7.109 13.832 11.400 1.00 78.69 381 THR A N 1
ATOM 2964 C CA . THR A 1 381 ? -5.759 14.154 10.927 1.00 78.69 381 THR A CA 1
ATOM 2965 C C . THR A 1 381 ? -4.823 13.005 11.288 1.00 78.69 381 THR A C 1
ATOM 2967 O O . THR A 1 381 ? -5.202 12.106 12.035 1.00 78.69 381 THR A O 1
ATOM 2970 N N . GLN A 1 382 ? -3.563 13.044 10.847 1.00 68.56 382 GLN A N 1
ATOM 2971 C CA . GLN A 1 382 ? -2.565 12.032 11.232 1.00 68.56 382 GLN A CA 1
ATOM 2972 C C . GLN A 1 382 ? -2.409 11.858 12.755 1.00 68.56 382 GLN A C 1
ATOM 2974 O O . GLN A 1 382 ? -1.976 10.802 13.212 1.00 68.56 382 GLN A O 1
ATOM 2979 N N . ARG A 1 383 ? -2.731 12.888 13.551 1.00 64.81 383 ARG A N 1
ATOM 2980 C CA . ARG A 1 383 ? -2.469 12.923 15.003 1.00 64.81 383 ARG A CA 1
ATOM 2981 C C . ARG A 1 383 ? -3.705 13.165 15.858 1.00 64.81 383 ARG A C 1
ATOM 2983 O O . ARG A 1 383 ? -3.625 13.041 17.078 1.00 64.81 383 ARG A O 1
ATOM 2990 N N . SER A 1 384 ? -4.829 13.537 15.255 1.00 78.69 384 SER A N 1
ATOM 2991 C CA . SER A 1 384 ? -6.040 13.884 15.989 1.00 78.69 384 SER A CA 1
ATOM 2992 C C . SER A 1 384 ? -7.271 13.224 15.390 1.00 78.69 384 SER A C 1
ATOM 2994 O O . SER A 1 384 ? -7.431 13.125 14.177 1.00 78.69 384 SER A O 1
ATOM 2996 N N . LEU A 1 385 ? -8.156 12.799 16.285 1.00 87.50 385 LEU A N 1
ATOM 2997 C CA . LEU A 1 385 ? -9.479 12.292 15.970 1.00 87.50 385 LEU A CA 1
ATOM 2998 C C . LEU A 1 385 ? -10.490 13.134 16.744 1.00 87.50 385 LEU A C 1
ATOM 3000 O O . LEU A 1 385 ? -10.502 13.119 17.974 1.00 87.50 385 LEU A O 1
ATOM 3004 N N . GLN A 1 386 ? -11.315 13.890 16.027 1.00 86.56 386 GLN A N 1
ATOM 3005 C CA . GLN A 1 386 ? -12.388 14.696 16.600 1.00 86.56 386 GLN A CA 1
ATOM 3006 C C . GLN A 1 386 ? -13.723 14.182 16.078 1.00 86.56 386 GLN A C 1
ATOM 3008 O O . GLN A 1 386 ? -14.110 14.479 14.952 1.00 86.56 386 GLN A O 1
ATOM 3013 N N . CYS A 1 387 ? -14.428 13.411 16.897 1.00 88.06 387 CYS A N 1
ATOM 3014 C CA . CYS A 1 387 ? -15.734 12.868 16.545 1.00 88.06 387 CYS A CA 1
ATOM 3015 C C . CYS A 1 387 ? -16.865 13.569 17.299 1.00 88.06 387 CYS A C 1
ATOM 3017 O O . CYS A 1 387 ? -16.655 14.193 18.344 1.00 88.06 387 CYS A O 1
ATOM 3019 N N . LYS A 1 388 ? -18.082 13.454 16.764 1.00 83.88 388 LYS A N 1
ATOM 3020 C CA . LYS A 1 388 ? -19.306 13.793 17.498 1.00 83.88 388 LYS A CA 1
ATOM 3021 C C . LYS A 1 388 ? -19.441 12.918 18.738 1.00 83.88 388 LYS A C 1
ATOM 3023 O O . LYS A 1 388 ? -18.992 11.776 18.742 1.00 83.88 388 LYS A O 1
ATOM 3028 N N . ALA A 1 389 ? -20.100 13.454 19.767 1.00 77.62 389 ALA A N 1
ATOM 3029 C CA . ALA A 1 389 ? -20.188 12.850 21.099 1.00 77.62 389 ALA A CA 1
ATOM 3030 C C . ALA A 1 389 ? -20.633 11.375 21.090 1.00 77.62 389 ALA A C 1
ATOM 3032 O O . ALA A 1 389 ? -20.135 10.579 21.881 1.00 77.62 389 ALA A O 1
ATOM 3033 N N . GLU A 1 390 ? -21.525 11.005 20.172 1.00 79.00 390 GLU A N 1
ATOM 3034 C CA . GLU A 1 390 ? -22.022 9.634 20.006 1.00 79.00 390 GLU A CA 1
ATOM 3035 C C . GLU A 1 390 ? -20.961 8.642 19.482 1.00 79.00 390 GLU A C 1
ATOM 3037 O O . GLU A 1 390 ? -21.001 7.463 19.826 1.00 79.00 390 GLU A O 1
ATOM 3042 N N . TYR A 1 391 ? -19.960 9.119 18.734 1.00 83.00 391 TYR A N 1
ATOM 3043 C CA . TYR A 1 391 ? -18.864 8.317 18.178 1.00 83.00 391 TYR A CA 1
ATOM 3044 C C . TYR A 1 391 ? -17.570 8.424 18.999 1.00 83.00 391 TYR A C 1
ATOM 3046 O O . TYR A 1 391 ? -16.736 7.522 18.945 1.00 83.00 391 TYR A O 1
ATOM 3054 N N . THR A 1 392 ? -17.392 9.478 19.804 1.00 82.12 392 THR A N 1
ATOM 3055 C CA . THR A 1 392 ? -16.151 9.754 20.559 1.00 82.12 392 THR A CA 1
ATOM 3056 C C . THR A 1 392 ? -15.705 8.605 21.465 1.00 82.12 392 THR A C 1
ATOM 3058 O O . THR A 1 392 ? -14.511 8.413 21.673 1.00 82.12 392 THR A O 1
ATOM 3061 N N . HIS A 1 393 ? -16.643 7.826 22.007 1.00 81.31 393 HIS A N 1
ATOM 3062 C CA . HIS A 1 393 ? -16.339 6.732 22.935 1.00 81.31 393 HIS A CA 1
ATOM 3063 C C . HIS A 1 393 ? -16.030 5.396 22.249 1.00 81.31 393 HIS A C 1
ATOM 3065 O O . HIS A 1 393 ? -15.517 4.487 22.898 1.00 81.31 393 HIS A O 1
ATOM 3071 N N . ARG A 1 394 ? -16.344 5.275 20.956 1.00 85.81 394 ARG A N 1
ATOM 3072 C CA . ARG A 1 394 ? -16.217 4.034 20.178 1.00 85.81 394 ARG A CA 1
ATOM 3073 C C . ARG A 1 394 ? -15.273 4.178 18.985 1.00 85.81 394 ARG A C 1
ATOM 3075 O O . ARG A 1 394 ? -14.874 3.171 18.418 1.00 85.81 394 ARG A O 1
ATOM 3082 N N . ALA A 1 395 ? -14.875 5.392 18.616 1.00 87.00 395 ALA A N 1
ATOM 3083 C CA . ALA A 1 395 ? -13.918 5.638 17.546 1.00 87.00 395 ALA A CA 1
ATOM 3084 C C . ALA A 1 395 ? -12.477 5.703 18.083 1.00 87.00 395 ALA A C 1
ATOM 3086 O O . ALA A 1 395 ? -12.189 6.406 19.052 1.00 87.00 395 ALA A O 1
ATOM 3087 N N . SER A 1 396 ? -11.548 4.999 17.437 1.00 87.44 396 SER A N 1
ATOM 3088 C CA . SER A 1 396 ? -10.116 5.060 17.743 1.00 87.44 396 SER A CA 1
ATOM 3089 C C . SER A 1 396 ? -9.283 5.148 16.473 1.00 87.44 396 SER A C 1
ATOM 3091 O O . SER A 1 396 ? -9.495 4.377 15.543 1.00 87.44 396 SER A O 1
ATOM 3093 N N . LEU A 1 397 ? -8.314 6.061 16.454 1.00 84.69 397 LEU A N 1
ATOM 3094 C CA . LEU A 1 397 ? -7.416 6.264 15.322 1.00 84.69 397 LEU A CA 1
ATOM 3095 C C . LEU A 1 397 ? -6.083 5.553 15.563 1.00 84.69 397 LEU A C 1
ATOM 3097 O O . LEU A 1 397 ? -5.382 5.842 16.534 1.00 84.69 397 LEU A O 1
ATOM 3101 N N . ARG A 1 398 ? -5.708 4.682 14.627 1.00 81.44 398 ARG A N 1
ATOM 3102 C CA . ARG A 1 398 ? -4.352 4.167 14.451 1.00 81.44 398 ARG A CA 1
ATOM 3103 C C . ARG A 1 398 ? -3.966 4.397 12.996 1.00 81.44 398 ARG A C 1
ATOM 3105 O O . ARG A 1 398 ? -4.072 3.501 12.170 1.00 81.44 398 ARG A O 1
ATOM 3112 N N . TYR A 1 399 ? -3.571 5.631 12.694 1.00 67.12 399 TYR A N 1
ATOM 3113 C CA . TYR A 1 399 ? -3.334 6.080 11.324 1.00 67.12 399 TYR A CA 1
ATOM 3114 C C . TYR A 1 399 ? -2.463 5.079 10.523 1.00 67.12 399 TYR A C 1
ATOM 3116 O O . TYR A 1 399 ? -1.425 4.653 11.043 1.00 67.12 399 TYR A O 1
ATOM 3124 N N . PRO A 1 400 ? -2.862 4.702 9.289 1.00 71.31 400 PRO A N 1
ATOM 3125 C CA . PRO A 1 400 ? -3.942 5.280 8.473 1.00 71.31 400 PRO A CA 1
ATOM 3126 C C . PRO A 1 400 ? -5.348 4.702 8.724 1.00 71.31 400 PRO A C 1
ATOM 3128 O O . PRO A 1 400 ? -6.261 4.986 7.958 1.00 71.31 400 PRO A O 1
ATOM 3131 N N . GLU A 1 401 ? -5.560 3.911 9.776 1.00 82.19 401 GLU A N 1
ATOM 3132 C CA . GLU A 1 401 ? -6.836 3.240 10.047 1.00 82.19 401 GLU A CA 1
ATOM 3133 C C . GLU A 1 401 ? -7.654 3.959 11.129 1.00 82.19 401 GLU A C 1
ATOM 3135 O O . GLU A 1 401 ? -7.174 4.225 12.237 1.00 82.19 401 GLU A O 1
ATOM 3140 N N . LEU A 1 402 ? -8.925 4.228 10.834 1.00 85.00 402 LEU A N 1
ATOM 3141 C CA . LEU A 1 402 ? -9.930 4.624 11.816 1.00 85.00 402 LEU A CA 1
ATOM 3142 C C . LEU A 1 402 ? -10.803 3.417 12.165 1.00 85.00 402 LEU A C 1
ATOM 3144 O O . LEU A 1 402 ? -11.514 2.889 11.317 1.00 85.00 402 LEU A O 1
ATOM 3148 N N . THR A 1 403 ? -10.798 3.006 13.426 1.00 89.19 403 THR A N 1
ATOM 3149 C CA . THR A 1 403 ? -11.647 1.918 13.920 1.00 89.19 403 THR A CA 1
ATOM 3150 C C . THR A 1 403 ? -12.878 2.481 14.620 1.00 89.19 403 THR A C 1
ATOM 3152 O O . THR A 1 403 ? -12.736 3.275 15.548 1.00 89.19 403 THR A O 1
ATOM 3155 N N . LEU A 1 404 ? -14.070 2.037 14.226 1.00 88.00 404 LEU A N 1
ATOM 3156 C CA . LEU A 1 404 ? -15.323 2.232 14.951 1.00 88.00 404 LEU A CA 1
ATOM 3157 C C . LEU A 1 404 ? -15.703 0.921 15.649 1.00 88.00 404 LEU A C 1
ATOM 3159 O O . LEU A 1 404 ? -15.972 -0.078 14.988 1.00 88.00 404 LEU A O 1
ATOM 3163 N N . ARG A 1 405 ? -15.695 0.927 16.980 1.00 88.12 405 ARG A N 1
ATOM 3164 C CA . ARG A 1 405 ? -15.874 -0.268 17.809 1.00 88.12 405 ARG A CA 1
ATOM 3165 C C . ARG A 1 405 ? -17.328 -0.605 18.068 1.00 88.12 405 ARG A C 1
ATOM 3167 O O . ARG A 1 405 ? -18.182 0.288 18.093 1.00 88.12 405 ARG A O 1
ATOM 3174 N N . ASP A 1 406 ? -17.577 -1.878 18.345 1.00 82.12 406 ASP A N 1
ATOM 3175 C CA . ASP A 1 406 ? -18.864 -2.386 18.825 1.00 82.12 406 ASP A CA 1
ATOM 3176 C C . ASP A 1 406 ? -20.050 -1.982 17.922 1.00 82.12 406 ASP A C 1
ATOM 3178 O O . ASP A 1 406 ? -21.061 -1.485 18.419 1.00 82.12 406 ASP A O 1
ATOM 3182 N N . VAL A 1 407 ? -19.919 -2.095 16.592 1.00 83.69 407 VAL A N 1
ATOM 3183 C CA . VAL A 1 407 ? -20.937 -1.618 15.632 1.00 83.69 407 VAL A CA 1
ATOM 3184 C C . VAL A 1 407 ? -22.305 -2.244 15.876 1.00 83.69 407 VAL A C 1
ATOM 3186 O O . VAL A 1 407 ? -22.426 -3.392 16.280 1.00 83.69 407 VAL A O 1
ATOM 3189 N N . THR A 1 408 ? -23.368 -1.496 15.626 1.00 82.00 408 THR A N 1
ATOM 3190 C CA . THR A 1 408 ? -24.756 -1.906 15.861 1.00 82.00 408 THR A CA 1
ATOM 3191 C C . THR A 1 408 ? -25.566 -1.801 14.574 1.00 82.00 408 THR A C 1
ATOM 3193 O O . THR A 1 408 ? -25.097 -1.254 13.581 1.00 82.00 408 THR A O 1
ATOM 3196 N N . HIS A 1 409 ? -26.809 -2.290 14.561 1.00 75.62 409 HIS A N 1
ATOM 3197 C CA . HIS A 1 409 ? -27.665 -2.185 13.371 1.00 75.62 409 HIS A CA 1
ATOM 3198 C C . HIS A 1 409 ? -27.822 -0.751 12.850 1.00 75.62 409 HIS A C 1
ATOM 3200 O O . HIS A 1 409 ? -27.876 -0.561 11.635 1.00 75.62 409 HIS A O 1
ATOM 3206 N N . SER A 1 410 ? -27.846 0.245 13.744 1.00 76.75 410 SER A N 1
ATOM 3207 C CA . SER A 1 410 ? -27.953 1.659 13.366 1.00 76.75 410 SER A CA 1
ATOM 3208 C C . SER A 1 410 ? -26.688 2.214 12.716 1.00 76.75 410 SER A C 1
ATOM 3210 O O . SER A 1 410 ? -26.751 3.283 12.131 1.00 76.75 410 SER A O 1
ATOM 3212 N N . ASP A 1 411 ? -25.565 1.496 12.789 1.00 82.00 411 ASP A N 1
ATOM 3213 C CA . ASP A 1 411 ? -24.315 1.843 12.108 1.00 82.00 411 ASP A CA 1
ATOM 3214 C C . ASP A 1 411 ? -24.303 1.322 10.648 1.00 82.00 411 ASP A C 1
ATOM 3216 O O . ASP A 1 411 ? -23.326 1.481 9.922 1.00 82.00 411 ASP A O 1
ATOM 3220 N N . SER A 1 412 ? -25.391 0.702 10.167 1.00 75.81 412 SER A N 1
ATOM 3221 C CA . SER A 1 412 ? -25.541 0.359 8.744 1.00 75.81 412 SER A CA 1
ATOM 3222 C C . SER A 1 412 ? -25.747 1.622 7.910 1.00 75.81 412 SER A C 1
ATOM 3224 O O . SER A 1 412 ? -26.573 2.465 8.250 1.00 75.81 412 SER A O 1
ATOM 3226 N N . GLY A 1 413 ? -25.031 1.762 6.800 1.00 74.06 413 GLY A N 1
ATOM 3227 C CA . GLY A 1 413 ? -25.105 2.940 5.942 1.00 74.06 413 GLY A CA 1
ATOM 3228 C C . GLY A 1 413 ? -23.846 3.130 5.106 1.00 74.06 413 GLY A C 1
ATOM 3229 O O . GLY A 1 413 ? -23.012 2.233 4.982 1.00 74.06 413 GLY A O 1
ATOM 3230 N N . LEU A 1 414 ? -23.710 4.306 4.504 1.00 76.19 414 LEU A N 1
ATOM 3231 C CA . LEU A 1 414 ? -22.540 4.675 3.717 1.00 76.19 414 LEU A CA 1
ATOM 3232 C C . LEU A 1 414 ? -21.599 5.540 4.554 1.00 76.19 414 LEU A C 1
ATOM 3234 O O . LEU A 1 414 ? -21.985 6.619 4.995 1.00 76.19 414 LEU A O 1
ATOM 3238 N N . TYR A 1 415 ? -20.352 5.108 4.713 1.00 81.25 415 TYR A N 1
ATOM 3239 C CA . TYR A 1 415 ? -19.287 5.917 5.300 1.00 81.25 415 TYR A CA 1
ATOM 3240 C C . TYR A 1 415 ? -18.400 6.450 4.184 1.00 81.25 415 TYR A C 1
ATOM 3242 O O . TYR A 1 415 ? -17.653 5.700 3.560 1.00 81.25 415 TYR A O 1
ATOM 3250 N N . THR A 1 416 ? -18.486 7.746 3.927 1.00 79.69 416 THR A N 1
ATOM 3251 C CA . THR A 1 416 ? -17.675 8.442 2.932 1.00 79.69 416 THR A CA 1
ATOM 3252 C C . THR A 1 416 ? -16.494 9.097 3.624 1.00 79.69 416 THR A C 1
ATOM 3254 O O . THR A 1 416 ? -16.667 9.897 4.541 1.00 79.69 416 THR A O 1
ATOM 3257 N N . ILE A 1 417 ? -15.293 8.755 3.183 1.00 84.69 417 ILE A N 1
ATOM 3258 C CA . ILE A 1 417 ? -14.059 9.422 3.567 1.00 84.69 417 ILE A CA 1
ATOM 3259 C C . ILE A 1 417 ? -13.813 10.503 2.535 1.00 84.69 417 ILE A C 1
ATOM 3261 O O . ILE A 1 417 ? -13.547 10.204 1.367 1.00 84.69 417 ILE A O 1
ATOM 3265 N N . ARG A 1 418 ? -13.930 11.750 2.969 1.00 81.62 418 ARG A N 1
ATOM 3266 C CA . ARG A 1 418 ? -13.755 12.919 2.127 1.00 81.62 418 ARG A CA 1
ATOM 3267 C C . ARG A 1 418 ? -12.482 13.643 2.505 1.00 81.62 418 ARG A C 1
ATOM 3269 O O . ARG A 1 418 ? -12.232 13.935 3.671 1.00 81.62 418 ARG A O 1
ATOM 3276 N N . ASP A 1 419 ? -11.711 13.958 1.482 1.00 75.00 419 ASP A N 1
ATOM 3277 C CA . ASP A 1 419 ? -10.601 14.885 1.564 1.00 75.00 419 ASP A CA 1
ATOM 3278 C C . ASP A 1 419 ? -11.143 16.290 1.854 1.00 75.00 419 ASP A C 1
ATOM 3280 O O . ASP A 1 419 ? -11.871 16.851 1.029 1.00 75.00 419 ASP A O 1
ATOM 3284 N N . THR A 1 420 ? -10.824 16.855 3.020 1.00 72.00 420 THR A N 1
ATOM 3285 C CA . THR A 1 420 ? -11.300 18.206 3.373 1.00 72.00 420 THR A CA 1
ATOM 3286 C C . THR A 1 420 ? -10.558 19.301 2.619 1.00 72.00 420 THR A C 1
ATOM 3288 O O . THR A 1 420 ? -11.100 20.388 2.434 1.00 72.00 420 THR A O 1
ATOM 3291 N N . GLU A 1 421 ? -9.346 19.009 2.157 1.00 67.38 421 GLU A N 1
ATOM 3292 C CA . GLU A 1 421 ? -8.489 19.946 1.450 1.00 67.38 421 GLU A CA 1
ATOM 3293 C C . GLU A 1 421 ? -8.924 20.081 -0.013 1.00 67.38 421 GLU A C 1
ATOM 3295 O O . GLU A 1 421 ? -9.046 21.182 -0.550 1.00 67.38 421 GLU A O 1
ATOM 3300 N N . ASN A 1 422 ? -9.233 18.958 -0.660 1.00 63.22 422 ASN A N 1
ATOM 3301 C CA . ASN A 1 422 ? -9.626 18.943 -2.072 1.00 63.22 422 ASN A CA 1
ATOM 3302 C C . ASN A 1 422 ? -11.146 18.903 -2.295 1.00 63.22 422 ASN A C 1
ATOM 3304 O O . ASN A 1 422 ? -11.604 19.079 -3.425 1.00 63.22 422 ASN A O 1
ATOM 3308 N N . ASN A 1 423 ? -11.935 18.706 -1.232 1.00 67.50 423 ASN A N 1
ATOM 3309 C CA . ASN A 1 423 ? -13.384 18.493 -1.287 1.00 67.50 423 ASN A CA 1
ATOM 3310 C C . ASN A 1 423 ? -13.771 17.357 -2.257 1.00 67.50 423 ASN A C 1
ATOM 3312 O O . ASN A 1 423 ? -14.672 17.493 -3.089 1.00 67.50 423 ASN A O 1
ATOM 3316 N N . GLU A 1 424 ? -13.046 16.241 -2.170 1.00 66.06 424 GLU A N 1
ATOM 3317 C CA . GLU A 1 424 ? -13.235 15.060 -3.016 1.00 66.06 424 GLU A CA 1
ATOM 3318 C C . GLU A 1 424 ? -13.421 13.801 -2.166 1.00 66.06 424 GLU A C 1
ATOM 3320 O O . GLU A 1 424 ? -12.723 13.589 -1.173 1.00 66.06 424 GLU A O 1
ATOM 3325 N N . ASP A 1 425 ? -14.355 12.943 -2.574 1.00 71.75 425 ASP A N 1
ATOM 3326 C CA . ASP A 1 425 ? -14.601 11.666 -1.911 1.00 71.75 425 ASP A CA 1
ATOM 3327 C C . ASP A 1 425 ? -13.495 10.676 -2.299 1.00 71.75 425 ASP A C 1
ATOM 3329 O O . ASP A 1 425 ? -13.327 10.325 -3.468 1.00 71.75 425 ASP A O 1
ATOM 3333 N N . ILE A 1 426 ? -12.730 10.222 -1.312 1.00 70.69 426 ILE A N 1
ATOM 3334 C CA . ILE A 1 426 ? -11.603 9.304 -1.501 1.00 70.69 426 ILE A CA 1
ATOM 3335 C C . ILE A 1 426 ? -12.128 7.873 -1.552 1.00 70.69 426 ILE A C 1
ATOM 3337 O O . ILE A 1 426 ? -11.855 7.114 -2.484 1.00 70.69 426 ILE A O 1
ATOM 3341 N N . ARG A 1 427 ? -12.926 7.495 -0.551 1.00 72.75 427 ARG A N 1
ATOM 3342 C CA . ARG A 1 427 ? -13.460 6.141 -0.434 1.00 72.75 427 ARG A CA 1
ATOM 3343 C C . ARG A 1 427 ? -14.840 6.150 0.201 1.00 72.75 427 ARG A C 1
ATOM 3345 O O . ARG A 1 427 ? -15.100 6.921 1.115 1.00 72.75 427 ARG A O 1
ATOM 3352 N N . VAL A 1 428 ? -15.702 5.252 -0.255 1.00 69.19 428 VAL A N 1
ATOM 3353 C CA . VAL A 1 428 ? -17.023 5.005 0.322 1.00 69.19 428 VAL A CA 1
ATOM 3354 C C . VAL A 1 428 ? -17.089 3.563 0.797 1.00 69.19 428 VAL A C 1
ATOM 3356 O O . VAL A 1 428 ? -16.829 2.636 0.032 1.00 69.19 428 VAL A O 1
ATOM 3359 N N . TYR A 1 429 ? -17.469 3.363 2.052 1.00 71.50 429 TYR A N 1
ATOM 3360 C CA . TYR A 1 429 ? -17.760 2.054 2.616 1.00 71.50 429 TYR A CA 1
ATOM 3361 C C . TYR A 1 429 ? -19.269 1.881 2.705 1.00 71.50 429 TYR A C 1
ATOM 3363 O O . TYR A 1 429 ? -19.933 2.583 3.463 1.00 71.50 429 TYR A O 1
ATOM 3371 N N . ALA A 1 430 ? -19.812 0.944 1.937 1.00 66.62 430 ALA A N 1
ATOM 3372 C CA . ALA A 1 430 ? -21.184 0.492 2.077 1.00 66.62 430 ALA A CA 1
ATOM 3373 C C . ALA A 1 430 ? -21.242 -0.571 3.174 1.00 66.62 430 ALA A C 1
ATOM 3375 O O . ALA A 1 430 ? -20.920 -1.736 2.934 1.00 66.62 430 ALA A O 1
ATOM 3376 N N . VAL A 1 431 ? -21.600 -0.145 4.382 1.00 74.69 431 VAL A N 1
ATOM 3377 C CA . VAL A 1 431 ? -21.606 -0.974 5.585 1.00 74.69 431 VAL A CA 1
ATOM 3378 C C . VAL A 1 431 ? -23.010 -1.495 5.837 1.00 74.69 431 VAL A C 1
ATOM 3380 O O . VAL A 1 431 ? -23.968 -0.728 5.921 1.00 74.69 431 VAL A O 1
ATOM 3383 N N . ALA A 1 432 ? -23.132 -2.803 6.003 1.00 69.81 432 ALA A N 1
ATOM 3384 C CA . ALA A 1 432 ? -24.356 -3.434 6.466 1.00 69.81 432 ALA A CA 1
ATOM 3385 C C . ALA A 1 432 ? -24.060 -4.229 7.736 1.00 69.81 432 ALA A C 1
ATOM 3387 O O . ALA A 1 432 ? -23.205 -5.117 7.751 1.00 69.81 432 ALA A O 1
ATOM 3388 N N . VAL A 1 433 ? -24.772 -3.879 8.807 1.00 77.44 433 VAL A N 1
ATOM 3389 C CA . VAL A 1 433 ? -24.700 -4.558 10.095 1.00 77.44 433 VAL A CA 1
ATOM 3390 C C . VAL A 1 433 ? -25.953 -5.406 10.245 1.00 77.44 433 VAL A C 1
ATOM 3392 O O . VAL A 1 433 ? -27.031 -4.898 10.563 1.00 77.44 433 VAL A O 1
ATOM 3395 N N . THR A 1 434 ? -25.840 -6.704 9.978 1.00 74.12 434 THR A N 1
ATOM 3396 C CA . THR A 1 434 ? -26.976 -7.635 10.033 1.00 74.12 434 THR A CA 1
ATOM 3397 C C . THR A 1 434 ? -26.719 -8.733 11.049 1.00 74.12 434 THR A C 1
ATOM 3399 O O . THR A 1 434 ? -25.593 -9.170 11.251 1.00 74.12 434 THR A O 1
ATOM 3402 N N . ALA A 1 435 ? -27.780 -9.131 11.746 1.00 47.84 435 ALA A N 1
ATOM 3403 C CA . ALA A 1 435 ? -27.755 -10.279 12.630 1.00 47.84 435 ALA A CA 1
ATOM 3404 C C . ALA A 1 435 ? -28.069 -11.499 11.761 1.00 47.84 435 ALA A C 1
ATOM 3406 O O . ALA A 1 435 ? -28.850 -11.363 10.811 1.00 47.84 435 ALA A O 1
ATOM 3407 N N . PRO A 1 436 ? -27.516 -12.680 12.060 1.00 43.62 436 PRO A N 1
ATOM 3408 C CA . PRO A 1 436 ? -27.928 -13.892 11.375 1.00 43.62 436 PRO A CA 1
ATOM 3409 C C . PRO A 1 436 ? -29.416 -14.135 11.664 1.00 43.62 436 PRO A C 1
ATOM 3411 O O . PRO A 1 436 ? -29.814 -14.426 12.791 1.00 43.62 436 PRO A O 1
ATOM 3414 N N . VAL A 1 437 ? -30.262 -13.943 10.649 1.00 34.91 437 VAL A N 1
ATOM 3415 C CA . VAL A 1 437 ? -31.670 -14.343 10.701 1.00 34.91 437 VAL A CA 1
ATOM 3416 C C . VAL A 1 437 ? -31.742 -15.784 10.217 1.00 34.91 437 VAL A C 1
ATOM 3418 O O . VAL A 1 437 ? -31.517 -16.062 9.039 1.00 34.91 437 VAL A O 1
ATOM 3421 N N . ALA A 1 438 ? -32.067 -16.683 11.143 1.00 38.19 438 ALA A N 1
ATOM 3422 C CA . ALA A 1 438 ? -32.510 -18.033 10.842 1.00 38.19 438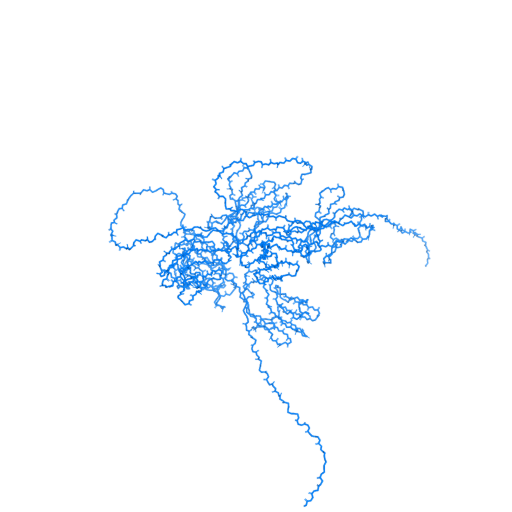 ALA A CA 1
ATOM 3423 C C . ALA A 1 438 ? -33.835 -17.988 10.052 1.00 38.19 438 ALA A C 1
ATOM 3425 O O . ALA A 1 438 ? -34.768 -17.282 10.432 1.00 38.19 438 ALA A O 1
ATOM 3426 N N . ASP A 1 439 ? -33.891 -18.761 8.966 1.00 35.66 439 ASP A N 1
ATOM 3427 C CA . ASP A 1 439 ? -35.067 -19.089 8.150 1.00 35.66 439 ASP A CA 1
ATOM 3428 C C . ASP A 1 439 ? -35.848 -17.938 7.479 1.00 35.66 439 ASP A C 1
ATOM 3430 O O . ASP A 1 439 ? -36.867 -17.459 7.974 1.00 35.66 439 ASP A O 1
ATOM 3434 N N . ALA A 1 440 ? -35.485 -17.626 6.227 1.00 27.11 440 ALA A N 1
ATOM 3435 C CA . ALA A 1 440 ? -36.460 -17.219 5.209 1.00 27.11 440 ALA A CA 1
ATOM 3436 C C . ALA A 1 440 ? -35.989 -17.576 3.786 1.00 27.11 440 ALA A C 1
ATOM 3438 O O . ALA A 1 440 ? -35.046 -17.009 3.235 1.00 27.11 440 ALA A O 1
ATOM 3439 N N . VAL A 1 441 ? -36.701 -18.517 3.169 1.00 32.12 441 VAL A N 1
ATOM 3440 C CA . VAL A 1 441 ? -36.657 -18.838 1.737 1.00 32.12 441 VAL A CA 1
ATOM 3441 C C . VAL A 1 441 ? -37.200 -17.642 0.926 1.00 32.12 441 VAL A C 1
ATOM 3443 O O . VAL A 1 441 ? -38.325 -17.243 1.197 1.00 32.12 441 VAL A O 1
ATOM 3446 N N . LEU A 1 442 ? -36.383 -17.118 -0.018 1.00 33.53 442 LEU A N 1
ATOM 3447 C CA . LEU A 1 442 ? -36.600 -16.332 -1.279 1.00 33.53 442 LEU A CA 1
ATOM 3448 C C . LEU A 1 442 ? -37.966 -15.625 -1.543 1.00 33.53 442 LEU A C 1
ATOM 3450 O O . LEU A 1 442 ? -38.983 -16.146 -1.107 1.00 33.53 442 LEU A O 1
ATOM 3454 N N . PRO A 1 443 ? -38.105 -14.584 -2.420 1.00 39.41 443 PRO A N 1
ATOM 3455 C CA . PRO A 1 443 ? -37.143 -13.914 -3.326 1.00 39.41 443 PRO A CA 1
ATOM 3456 C C . PRO A 1 443 ? -37.239 -12.357 -3.335 1.00 39.41 443 PRO A C 1
ATOM 3458 O O . PRO A 1 443 ? -38.302 -11.799 -3.084 1.00 39.41 443 PRO A O 1
ATOM 3461 N N . VAL A 1 444 ? -36.209 -11.616 -3.775 1.00 27.31 444 VAL A N 1
ATOM 3462 C CA . VAL A 1 444 ? -36.407 -10.214 -4.226 1.00 27.31 444 VAL A CA 1
ATOM 3463 C C . VAL A 1 444 ? -35.581 -9.910 -5.477 1.00 27.31 444 VAL A C 1
ATOM 3465 O O . VAL A 1 444 ? -34.399 -9.585 -5.419 1.00 27.31 444 VAL A O 1
ATOM 3468 N N . GLN A 1 445 ? -36.250 -9.969 -6.631 1.00 35.81 445 GLN A N 1
ATOM 3469 C CA . GLN A 1 445 ? -35.930 -9.110 -7.767 1.00 35.81 445 GLN A CA 1
ATOM 3470 C C . GLN A 1 445 ? -36.340 -7.679 -7.396 1.00 35.81 445 GLN A C 1
ATOM 3472 O O . GLN A 1 445 ? -37.532 -7.378 -7.337 1.00 35.81 445 GLN A O 1
ATOM 3477 N N . ALA A 1 446 ? -35.373 -6.788 -7.178 1.00 28.14 446 ALA A N 1
ATOM 3478 C CA . ALA A 1 446 ? -35.632 -5.354 -7.122 1.00 28.14 446 ALA A CA 1
ATOM 3479 C C . ALA A 1 446 ? -35.322 -4.731 -8.487 1.00 28.14 446 ALA A C 1
ATOM 3481 O O . ALA A 1 446 ? -34.190 -4.623 -8.949 1.00 28.14 446 ALA A O 1
ATOM 3482 N N . LYS A 1 447 ? -36.422 -4.382 -9.136 1.00 30.03 447 LYS A N 1
ATOM 3483 C CA . LYS A 1 447 ? -36.591 -3.699 -10.408 1.00 30.03 447 LYS A CA 1
ATOM 3484 C C . LYS A 1 447 ? -36.063 -2.263 -10.278 1.00 30.03 447 LYS A C 1
ATOM 3486 O O . LYS A 1 447 ? -36.697 -1.453 -9.612 1.00 30.03 447 LYS A O 1
ATOM 3491 N N . LEU A 1 448 ? -34.968 -1.919 -10.956 1.00 25.08 448 LEU A N 1
ATOM 3492 C CA . LEU A 1 448 ? -34.642 -0.520 -11.247 1.00 25.08 448 LEU A CA 1
ATOM 3493 C C . LEU A 1 448 ? -34.472 -0.343 -12.760 1.00 25.08 448 LEU A C 1
ATOM 3495 O O . LEU A 1 448 ? -33.433 -0.607 -13.360 1.00 25.08 448 LEU A O 1
ATOM 3499 N N . HIS A 1 449 ? -35.563 0.070 -13.394 1.00 25.20 449 HIS A N 1
ATOM 3500 C CA . HIS A 1 449 ? -35.578 0.645 -14.730 1.00 25.20 449 HIS A CA 1
ATOM 3501 C C . HIS A 1 449 ? -36.419 1.913 -14.650 1.00 25.20 449 HIS A C 1
ATOM 3503 O O . HIS A 1 449 ? -37.640 1.801 -14.609 1.00 25.20 449 HIS A O 1
ATOM 3509 N N . GLN A 1 450 ? -35.779 3.089 -14.688 1.00 27.06 450 GLN A N 1
ATOM 3510 C CA . GLN A 1 450 ? -36.175 4.140 -15.631 1.00 27.06 450 GLN A CA 1
ATOM 3511 C C . GLN A 1 450 ? -35.075 5.202 -15.839 1.00 27.06 450 GLN A C 1
ATOM 3513 O O . GLN A 1 450 ? -34.898 6.113 -15.046 1.00 27.06 450 GLN A O 1
ATOM 3518 N N . ARG A 1 451 ? -34.368 5.039 -16.966 1.00 26.66 451 ARG A N 1
ATOM 3519 C CA . ARG A 1 451 ? -33.892 6.041 -17.944 1.00 26.66 451 ARG A CA 1
ATOM 3520 C C . ARG A 1 451 ? -33.404 7.418 -17.453 1.00 26.66 451 ARG A C 1
ATOM 3522 O O . ARG A 1 451 ? -34.206 8.324 -17.265 1.00 26.66 451 ARG A O 1
ATOM 3529 N N . VAL A 1 452 ? -32.095 7.632 -17.610 1.00 23.38 452 VAL A N 1
ATOM 3530 C CA . VAL A 1 452 ? -31.561 8.751 -18.408 1.00 23.38 452 VAL A CA 1
ATOM 3531 C C . VAL A 1 452 ? -30.581 8.152 -19.418 1.00 23.38 452 VAL A C 1
ATOM 3533 O O . VAL A 1 452 ? -29.631 7.473 -19.042 1.00 23.38 452 VAL A O 1
ATOM 3536 N N . THR A 1 453 ? -30.867 8.322 -20.706 1.00 29.52 453 THR A N 1
ATOM 3537 C CA . THR A 1 453 ? -30.074 7.777 -21.814 1.00 29.52 453 THR A CA 1
ATOM 3538 C C . THR A 1 453 ? -29.043 8.814 -22.252 1.00 29.52 453 THR A C 1
ATOM 3540 O O . THR A 1 453 ? -29.422 9.844 -22.803 1.00 29.52 453 THR A O 1
ATOM 3543 N N . LEU A 1 454 ? -27.758 8.522 -22.060 1.00 26.69 454 LEU A N 1
ATOM 3544 C CA . LEU A 1 454 ? -26.626 9.086 -22.805 1.00 26.69 454 LEU A CA 1
ATOM 3545 C C . LEU A 1 454 ? -25.657 7.922 -23.112 1.00 26.69 454 LEU A C 1
ATOM 3547 O O . LEU A 1 454 ? -25.666 6.934 -22.376 1.00 26.69 454 LEU A O 1
ATOM 3551 N N . PRO A 1 455 ? -24.925 7.952 -24.240 1.00 27.48 455 PRO A N 1
ATOM 3552 C CA . PRO A 1 455 ? -24.369 6.751 -24.863 1.00 27.48 455 PRO A CA 1
ATOM 3553 C C . PRO A 1 455 ? -23.255 6.134 -24.011 1.00 27.48 455 PRO A C 1
ATOM 3555 O O . PRO A 1 455 ? -22.300 6.811 -23.640 1.00 27.48 455 PRO A O 1
ATOM 3558 N N . ALA A 1 456 ? -23.391 4.842 -23.706 1.00 26.66 456 ALA A N 1
ATOM 3559 C CA . ALA A 1 456 ? -22.387 4.085 -22.972 1.00 26.66 456 ALA A CA 1
ATOM 3560 C C . ALA A 1 456 ? -21.164 3.782 -23.863 1.00 26.66 456 ALA A C 1
ATOM 3562 O O . ALA A 1 456 ? -21.349 3.396 -25.022 1.00 26.66 456 ALA A O 1
ATOM 3563 N N . PRO A 1 457 ? -19.931 3.896 -23.336 1.00 31.33 457 PRO A N 1
ATOM 3564 C CA . PRO A 1 457 ? -18.763 3.260 -23.930 1.00 31.33 457 PRO A CA 1
ATOM 3565 C C . PRO A 1 457 ? -18.902 1.733 -23.827 1.00 31.33 457 PRO A C 1
ATOM 3567 O O . PRO A 1 457 ? -19.545 1.214 -22.913 1.00 31.33 457 PRO A O 1
ATOM 3570 N N . VAL A 1 458 ? -18.334 1.023 -24.800 1.00 29.70 458 VAL A N 1
ATOM 3571 C CA . VAL A 1 458 ? -18.407 -0.438 -24.951 1.00 29.70 458 VAL A CA 1
ATOM 3572 C C . VAL A 1 458 ? -18.017 -1.131 -23.638 1.00 29.70 458 VAL A C 1
ATOM 3574 O O . VAL A 1 458 ? -16.903 -0.974 -23.147 1.00 29.70 458 VAL A O 1
ATOM 3577 N N . ALA A 1 459 ? -18.959 -1.873 -23.053 1.00 31.83 459 ALA A N 1
ATOM 3578 C CA . ALA A 1 459 ? -18.746 -2.627 -21.826 1.00 31.83 459 ALA A CA 1
ATOM 3579 C C . ALA A 1 459 ? -17.885 -3.867 -22.113 1.00 31.83 459 ALA A C 1
ATOM 3581 O O . ALA A 1 459 ? -18.316 -4.765 -22.836 1.00 31.83 459 ALA A O 1
ATOM 3582 N N . VAL A 1 460 ? -16.690 -3.928 -21.524 1.00 39.41 460 VAL A N 1
ATOM 3583 C CA . VAL A 1 460 ? -15.916 -5.171 -21.399 1.00 39.41 460 VAL A CA 1
ATOM 3584 C C . VAL A 1 460 ? -16.673 -6.079 -20.425 1.00 39.41 460 VAL A C 1
ATOM 3586 O O . VAL A 1 460 ? -16.997 -5.663 -19.311 1.00 39.41 460 VAL A O 1
ATOM 3589 N N . ALA A 1 461 ? -17.028 -7.287 -20.857 1.00 38.03 461 ALA A N 1
ATOM 3590 C CA . ALA A 1 461 ? -17.781 -8.235 -20.043 1.00 38.03 461 ALA A CA 1
ATOM 3591 C C . ALA A 1 461 ? -16.939 -8.721 -18.843 1.00 38.03 461 ALA A C 1
ATOM 3593 O O . ALA A 1 461 ? -15.827 -9.209 -19.026 1.00 38.03 461 ALA A O 1
ATOM 3594 N N . ASP A 1 462 ? -17.468 -8.586 -17.621 1.00 48.59 462 ASP A N 1
ATOM 3595 C CA . ASP A 1 462 ? -16.904 -9.190 -16.403 1.00 48.59 462 ASP A CA 1
ATOM 3596 C C . ASP A 1 462 ? -17.318 -10.667 -16.358 1.00 48.59 462 ASP A C 1
ATOM 3598 O O . ASP A 1 462 ? -18.426 -11.015 -15.933 1.00 48.59 462 ASP A O 1
ATOM 3602 N N . CYS A 1 463 ? -16.461 -11.534 -16.891 1.00 57.91 463 CYS A N 1
ATOM 3603 C CA . CYS A 1 463 ? -16.758 -12.946 -17.067 1.00 57.91 463 CYS A CA 1
ATOM 3604 C C . CYS A 1 463 ? -16.190 -13.780 -15.909 1.00 57.91 463 CYS A C 1
ATOM 3606 O O . CYS A 1 463 ? -15.086 -13.553 -15.415 1.00 57.91 463 CYS A O 1
ATOM 3608 N N . ARG A 1 464 ? -16.949 -14.784 -15.459 1.00 74.69 464 ARG A N 1
ATOM 3609 C CA . ARG A 1 464 ? -16.541 -15.698 -14.380 1.00 74.69 464 ARG A CA 1
ATOM 3610 C C . ARG A 1 464 ? -16.387 -17.102 -14.930 1.00 74.69 464 ARG A C 1
ATOM 3612 O O . ARG A 1 464 ? -17.268 -17.576 -15.645 1.00 74.69 464 ARG A O 1
ATOM 3619 N N . VAL A 1 465 ? -15.312 -17.777 -14.544 1.00 78.38 465 VAL A N 1
ATOM 3620 C CA . VAL A 1 465 ? -15.097 -19.191 -14.851 1.00 78.38 465 VAL A CA 1
ATOM 3621 C C . VAL A 1 465 ? -14.878 -19.967 -13.555 1.00 78.38 465 VAL A C 1
ATOM 3623 O O . VAL A 1 465 ? -14.198 -19.500 -12.642 1.00 78.38 465 VAL A O 1
ATOM 3626 N N . GLN A 1 466 ? -15.499 -21.138 -13.465 1.00 78.19 466 GLN A N 1
ATOM 3627 C CA . GLN A 1 466 ? -15.332 -22.076 -12.357 1.00 78.19 466 GLN A CA 1
ATOM 3628 C C . GLN A 1 466 ? -14.575 -23.305 -12.842 1.00 78.19 466 GLN A C 1
ATOM 3630 O O . GLN A 1 466 ? -14.803 -23.785 -13.955 1.00 78.19 466 GLN A O 1
ATOM 3635 N N . ALA A 1 467 ? -13.676 -23.802 -12.003 1.00 79.75 467 ALA A N 1
ATOM 3636 C CA . ALA A 1 467 ? -12.790 -24.902 -12.321 1.00 79.75 467 ALA A CA 1
ATOM 3637 C C . ALA A 1 467 ? -12.623 -25.846 -11.140 1.00 79.75 467 ALA A C 1
ATOM 3639 O O . ALA A 1 467 ? -12.568 -25.416 -9.994 1.00 79.75 467 ALA A O 1
ATOM 3640 N N . LYS A 1 468 ? -12.454 -27.138 -11.413 1.00 76.69 468 LYS A N 1
ATOM 3641 C CA . LYS A 1 468 ? -12.087 -28.097 -10.369 1.00 76.69 468 LYS A CA 1
ATOM 3642 C C . LYS A 1 468 ? -10.581 -28.073 -10.135 1.00 76.69 468 LYS A C 1
ATOM 3644 O O . LYS A 1 468 ? -9.807 -27.868 -11.070 1.00 76.69 468 LYS A O 1
ATOM 3649 N N . LEU A 1 469 ? -10.171 -28.336 -8.896 1.00 76.06 469 LEU A N 1
ATOM 3650 C CA . LEU A 1 469 ? -8.760 -28.440 -8.525 1.00 76.06 469 LEU A CA 1
ATOM 3651 C C . LEU A 1 469 ? -8.018 -29.452 -9.425 1.00 76.06 469 LEU A C 1
ATOM 3653 O O . LEU A 1 469 ? -8.520 -30.546 -9.689 1.00 76.06 469 LEU A O 1
ATOM 3657 N N . HIS A 1 470 ? -6.827 -29.072 -9.886 1.00 78.19 470 HIS A N 1
ATOM 3658 C CA . HIS A 1 470 ? -5.963 -29.772 -10.846 1.00 78.19 470 HIS A CA 1
ATOM 3659 C C . HIS A 1 470 ? -6.549 -29.968 -12.254 1.00 78.19 470 HIS A C 1
ATOM 3661 O O . HIS A 1 470 ? -5.945 -30.651 -13.083 1.00 78.19 470 HIS A O 1
ATOM 3667 N N . GLN A 1 471 ? -7.707 -29.379 -12.564 1.00 81.38 471 GLN A N 1
ATOM 3668 C CA . GLN A 1 471 ? -8.281 -29.450 -13.903 1.00 81.38 471 GLN A CA 1
ATOM 3669 C C . GLN A 1 471 ? -7.652 -28.394 -14.819 1.00 81.38 471 GLN A C 1
ATOM 3671 O O . GLN A 1 471 ? -7.328 -27.289 -14.389 1.00 81.38 471 GLN A O 1
ATOM 3676 N N . ARG A 1 472 ? -7.516 -28.721 -16.107 1.00 83.50 472 ARG A N 1
ATOM 3677 C CA . ARG A 1 472 ? -7.182 -27.740 -17.143 1.00 83.50 472 ARG A CA 1
ATOM 3678 C C . ARG A 1 472 ? -8.356 -26.785 -17.374 1.00 83.50 472 ARG A C 1
ATOM 3680 O O . ARG A 1 472 ? -9.491 -27.238 -17.529 1.00 83.50 472 ARG A O 1
ATOM 3687 N N . VAL A 1 473 ? -8.065 -25.491 -17.464 1.00 87.94 473 VAL A N 1
ATOM 3688 C CA . VAL A 1 473 ? -9.046 -24.417 -17.678 1.00 87.94 473 VAL A CA 1
ATOM 3689 C C . VAL A 1 473 ? -8.572 -23.527 -18.809 1.00 87.94 473 VAL A C 1
ATOM 3691 O O . VAL A 1 473 ? -7.390 -23.208 -18.879 1.00 87.94 473 VAL A O 1
ATOM 3694 N N . THR A 1 474 ? -9.487 -23.094 -19.668 1.00 86.00 474 THR A N 1
ATOM 3695 C CA . THR A 1 474 ? -9.187 -22.107 -20.708 1.00 86.00 474 THR A CA 1
ATOM 3696 C C . THR A 1 474 ? -10.010 -20.852 -20.450 1.00 86.00 474 THR A C 1
ATOM 3698 O O . THR A 1 474 ? -11.226 -20.939 -20.286 1.00 86.00 474 THR A O 1
ATOM 3701 N N . LEU A 1 475 ? -9.340 -19.703 -20.385 1.00 88.50 475 LEU A N 1
ATOM 3702 C CA . LEU A 1 475 ? -9.941 -18.378 -20.285 1.00 88.50 475 LEU A CA 1
ATOM 3703 C C . LEU A 1 475 ? -10.081 -17.820 -21.706 1.00 88.50 475 LEU A C 1
ATOM 3705 O O . LEU A 1 475 ? -9.055 -17.534 -22.332 1.00 88.50 475 LEU A O 1
ATOM 3709 N N . PRO A 1 476 ? -11.306 -17.709 -22.248 1.00 83.56 476 PRO A N 1
ATOM 3710 C CA . PRO A 1 476 ? -11.462 -17.364 -23.648 1.00 83.56 476 PRO A CA 1
ATOM 3711 C C . PRO A 1 476 ? -11.204 -15.878 -23.913 1.00 83.56 476 PRO A C 1
ATOM 3713 O O . PRO A 1 476 ? -11.710 -15.007 -23.205 1.00 83.56 476 PRO A O 1
ATOM 3716 N N . CYS A 1 477 ? -10.440 -15.585 -24.961 1.00 84.50 477 CYS A N 1
ATOM 3717 C CA . CYS A 1 477 ? -10.228 -14.227 -25.456 1.00 84.50 477 CYS A CA 1
ATOM 3718 C C . CYS A 1 477 ? -10.171 -14.249 -26.986 1.00 84.50 477 CYS A C 1
ATOM 3720 O O . CYS A 1 477 ? -9.106 -14.380 -27.582 1.00 84.50 477 CYS A O 1
ATOM 3722 N N . GLU A 1 478 ? -11.336 -14.167 -27.625 1.00 83.12 478 GLU A N 1
ATOM 3723 C CA . GLU A 1 478 ? -11.445 -14.125 -29.085 1.00 83.12 478 GLU A CA 1
ATOM 3724 C C . GLU A 1 478 ? -11.285 -12.678 -29.562 1.00 83.12 478 GLU A C 1
ATOM 3726 O O . GLU A 1 478 ? -12.219 -11.876 -29.485 1.00 83.12 478 GLU A O 1
ATOM 3731 N N . HIS A 1 479 ? -10.082 -12.327 -30.016 1.00 78.75 479 HIS A N 1
ATOM 3732 C CA . HIS A 1 479 ? -9.802 -11.025 -30.604 1.00 78.75 479 HIS A CA 1
ATOM 3733 C C . HIS A 1 479 ? -8.621 -11.096 -31.578 1.00 78.75 479 HIS A C 1
ATOM 3735 O O . HIS A 1 479 ? -7.565 -11.649 -31.274 1.00 78.75 479 HIS A O 1
ATOM 3741 N N . GLU A 1 480 ? -8.755 -10.461 -32.742 1.00 78.56 480 GLU A N 1
ATOM 3742 C CA . GLU A 1 480 ? -7.625 -10.287 -33.654 1.00 78.56 480 GLU A CA 1
ATOM 3743 C C . GLU A 1 480 ? -6.639 -9.274 -33.055 1.00 78.56 480 GLU A C 1
ATOM 3745 O O . GLU A 1 480 ? -6.974 -8.105 -32.855 1.00 78.56 480 GLU A O 1
ATOM 3750 N N . CYS A 1 481 ? -5.421 -9.718 -32.738 1.00 80.12 481 CYS A N 1
ATOM 3751 C CA . CYS A 1 481 ? -4.345 -8.857 -32.256 1.00 80.12 481 CYS A CA 1
ATOM 3752 C C . CYS A 1 481 ? -3.239 -8.774 -33.309 1.00 80.12 481 CYS A C 1
ATOM 3754 O O . CYS A 1 481 ? -2.716 -9.787 -33.767 1.00 80.12 481 CYS A O 1
ATOM 3756 N N . SER A 1 482 ? -2.873 -7.556 -33.708 1.00 76.56 482 SER A N 1
ATOM 3757 C CA . SER A 1 482 ? -1.798 -7.322 -34.679 1.00 76.56 482 SER A CA 1
ATOM 3758 C C . SER A 1 482 ? -0.408 -7.200 -34.040 1.00 76.56 482 SER A C 1
ATOM 3760 O O . SER A 1 482 ? 0.578 -7.138 -34.774 1.00 76.56 482 SER A O 1
ATOM 3762 N N . GLY A 1 483 ? -0.311 -7.166 -32.706 1.00 78.88 483 GLY A N 1
ATOM 3763 C CA . GLY A 1 483 ? 0.935 -6.996 -31.944 1.00 78.88 483 GLY A CA 1
ATOM 3764 C C . GLY A 1 483 ? 0.991 -7.885 -30.706 1.00 78.88 483 GLY A C 1
ATOM 3765 O O . GLY A 1 483 ? 0.407 -8.952 -30.706 1.00 78.88 483 GLY A O 1
ATOM 3766 N N . GLU A 1 484 ? 1.716 -7.496 -29.660 1.00 85.12 484 GLU A N 1
ATOM 3767 C CA . GLU A 1 484 ? 1.876 -8.372 -28.490 1.00 85.12 484 GLU A CA 1
ATOM 3768 C C . GLU A 1 484 ? 0.556 -8.496 -27.706 1.00 85.12 484 GLU A C 1
ATOM 3770 O O . GLU A 1 484 ? -0.001 -7.498 -27.236 1.00 85.12 484 GLU A O 1
ATOM 3775 N N . ALA A 1 485 ? 0.070 -9.731 -27.571 1.00 86.38 485 ALA A N 1
ATOM 3776 C CA . ALA A 1 485 ? -1.006 -10.103 -26.666 1.00 86.38 485 ALA A CA 1
ATOM 3777 C C . ALA A 1 485 ? -0.412 -10.631 -25.359 1.00 86.38 485 ALA A C 1
ATOM 3779 O O . ALA A 1 485 ? 0.510 -11.446 -25.375 1.00 86.38 485 ALA A O 1
ATOM 3780 N N . MET A 1 486 ? -0.950 -10.209 -24.222 1.00 89.50 486 MET A N 1
ATOM 3781 C CA . MET A 1 486 ? -0.482 -10.644 -22.911 1.00 89.50 486 MET A CA 1
ATOM 3782 C C . MET A 1 486 ? -1.638 -10.917 -21.964 1.00 89.50 486 MET A C 1
ATOM 3784 O O . MET A 1 486 ? -2.680 -10.274 -22.023 1.00 89.50 486 MET A O 1
ATOM 3788 N N . TRP A 1 487 ? -1.429 -11.877 -21.071 1.00 88.38 487 TRP A N 1
ATOM 3789 C CA . TRP A 1 487 ? -2.322 -12.124 -19.952 1.00 88.38 487 TRP A CA 1
ATOM 3790 C C . TRP A 1 487 ? -1.684 -11.666 -18.653 1.00 88.38 487 TRP A C 1
ATOM 3792 O O . TRP A 1 487 ? -0.591 -12.124 -18.288 1.00 88.38 487 TRP A O 1
ATOM 3802 N N . THR A 1 488 ? -2.394 -10.789 -17.951 1.00 84.00 488 THR A N 1
ATOM 3803 C CA . THR A 1 488 ? -1.946 -10.189 -16.697 1.00 84.00 488 THR A CA 1
ATOM 3804 C C . THR A 1 488 ? -2.924 -10.465 -15.562 1.00 84.00 488 THR A C 1
ATOM 3806 O O . THR A 1 488 ? -4.098 -10.764 -15.783 1.00 84.00 488 THR A O 1
ATOM 3809 N N . LEU A 1 489 ? -2.446 -10.375 -14.322 1.00 74.81 489 LEU A N 1
ATOM 3810 C CA . LEU A 1 489 ? -3.329 -10.317 -13.158 1.00 74.81 489 LEU A CA 1
ATOM 3811 C C . LEU A 1 489 ? -3.792 -8.888 -12.907 1.00 74.81 489 LEU A C 1
ATOM 3813 O O . LEU A 1 489 ? -2.990 -7.957 -12.888 1.00 74.81 489 LEU A O 1
ATOM 3817 N N . LYS A 1 490 ? -5.079 -8.709 -12.624 1.00 70.06 490 LYS A N 1
ATOM 3818 C CA . LYS A 1 490 ? -5.659 -7.399 -12.307 1.00 70.06 490 LYS A CA 1
ATOM 3819 C C . LYS A 1 490 ? -5.081 -6.797 -11.022 1.00 70.06 490 LYS A C 1
ATOM 3821 O O . LYS A 1 490 ? -4.973 -5.579 -10.923 1.00 70.06 490 LYS A O 1
ATOM 3826 N N . SER A 1 491 ? -4.739 -7.648 -10.056 1.00 55.28 491 SER A N 1
ATOM 3827 C CA . SER A 1 491 ? -4.223 -7.293 -8.729 1.00 55.28 491 SER A CA 1
ATOM 3828 C C . SER A 1 491 ? -2.789 -6.744 -8.777 1.00 55.28 491 SER A C 1
ATOM 3830 O O . SER A 1 491 ? -2.497 -5.720 -8.166 1.00 55.28 491 SER A O 1
ATOM 3832 N N . THR A 1 492 ? -1.902 -7.402 -9.529 1.00 61.97 492 THR A N 1
ATOM 3833 C CA . THR A 1 492 ? -0.450 -7.137 -9.515 1.00 61.97 492 THR A CA 1
ATOM 3834 C C . THR A 1 492 ? 0.124 -6.689 -10.857 1.00 61.97 492 THR A C 1
ATOM 3836 O O . THR A 1 492 ? 1.290 -6.307 -10.917 1.00 61.97 492 THR A O 1
ATOM 3839 N N . ARG A 1 493 ? -0.657 -6.764 -11.945 1.00 65.88 493 ARG A N 1
ATOM 3840 C CA . ARG A 1 493 ? -0.209 -6.600 -13.344 1.00 65.88 493 ARG A CA 1
ATOM 3841 C C . ARG A 1 493 ? 0.971 -7.510 -13.728 1.00 65.88 493 ARG A C 1
ATOM 3843 O O . ARG A 1 493 ? 1.672 -7.244 -14.700 1.00 65.88 493 ARG A O 1
ATOM 3850 N N . SER A 1 494 ? 1.178 -8.612 -13.003 1.00 75.25 494 SER A N 1
ATOM 3851 C CA . SER A 1 494 ? 2.191 -9.615 -13.347 1.00 75.25 494 SER A CA 1
ATOM 3852 C C . SER A 1 494 ? 1.817 -10.303 -14.663 1.00 75.25 494 SER A C 1
ATOM 3854 O O . SER A 1 494 ? 0.654 -10.652 -14.853 1.00 75.25 494 SER A O 1
ATOM 3856 N N . VAL A 1 495 ? 2.781 -10.491 -15.569 1.00 81.88 495 VAL A N 1
ATOM 3857 C CA . VAL A 1 495 ? 2.569 -11.140 -16.877 1.00 81.88 495 VAL A CA 1
ATOM 3858 C C . VAL A 1 495 ? 2.836 -12.639 -16.752 1.00 81.88 495 VAL A C 1
ATOM 3860 O O . VAL A 1 4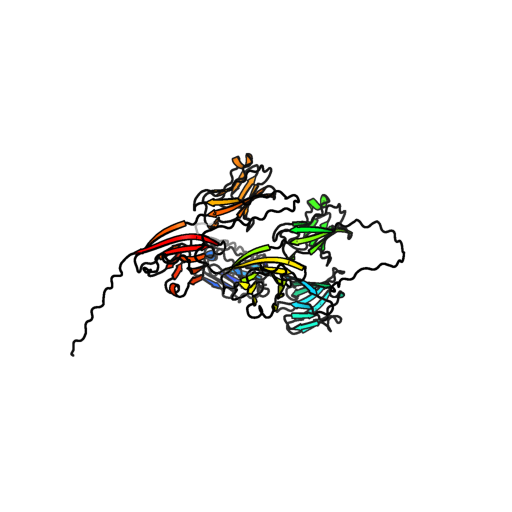95 ? 3.922 -13.031 -16.328 1.00 81.88 495 VAL A O 1
ATOM 3863 N N . PHE A 1 496 ? 1.880 -13.478 -17.160 1.00 80.50 496 PHE A N 1
ATOM 3864 C CA . PHE A 1 496 ? 1.980 -14.944 -17.028 1.00 80.50 496 PHE A CA 1
ATOM 3865 C C . PHE A 1 496 ? 2.179 -15.650 -18.365 1.00 80.50 496 PHE A C 1
ATOM 3867 O O . PHE A 1 496 ? 2.912 -16.638 -18.448 1.00 80.50 496 PHE A O 1
ATOM 3874 N N . ALA A 1 497 ? 1.579 -15.110 -19.419 1.00 84.94 497 ALA A N 1
ATOM 3875 C CA . ALA A 1 497 ? 1.774 -15.560 -20.784 1.00 84.94 497 ALA A CA 1
ATOM 3876 C C . ALA A 1 497 ? 1.736 -14.355 -21.720 1.00 84.94 497 ALA A C 1
ATOM 3878 O O . ALA A 1 497 ? 0.982 -13.407 -21.494 1.00 84.94 497 ALA A O 1
ATOM 3879 N N . ARG A 1 498 ? 2.563 -14.397 -22.760 1.00 89.25 498 ARG A N 1
ATOM 3880 C CA . ARG A 1 498 ? 2.559 -13.413 -23.839 1.00 89.25 498 ARG A CA 1
ATOM 3881 C C . ARG A 1 498 ? 2.719 -14.108 -25.176 1.00 89.25 498 ARG A C 1
ATOM 3883 O O . ARG A 1 498 ? 3.381 -15.145 -25.261 1.00 89.25 498 ARG A O 1
ATOM 3890 N N . CYS A 1 499 ? 2.137 -13.538 -26.213 1.00 86.00 499 CYS A N 1
ATOM 3891 C CA . CYS A 1 499 ? 2.263 -14.042 -27.561 1.00 86.00 499 CYS A CA 1
ATOM 3892 C C . CYS A 1 499 ? 2.348 -12.906 -28.574 1.00 86.00 499 CYS A C 1
ATOM 3894 O O . CYS A 1 499 ? 1.660 -11.896 -28.445 1.00 86.00 499 CYS A O 1
ATOM 3896 N N . ASP A 1 500 ? 3.195 -13.087 -29.580 1.00 87.12 500 ASP A N 1
ATOM 3897 C CA . ASP A 1 500 ? 3.348 -12.179 -30.707 1.00 87.12 500 ASP A CA 1
ATOM 3898 C C . ASP A 1 500 ? 3.294 -12.943 -32.041 1.00 87.12 500 ASP A C 1
ATOM 3900 O O . ASP A 1 500 ? 3.056 -14.152 -32.103 1.00 87.12 500 ASP A O 1
ATOM 3904 N N . GLN A 1 501 ? 3.526 -12.232 -33.148 1.00 82.88 501 GLN A N 1
ATOM 3905 C CA . GLN A 1 501 ? 3.482 -12.817 -34.492 1.00 82.88 501 GLN A CA 1
ATOM 3906 C C . GLN A 1 501 ? 4.513 -13.934 -34.722 1.00 82.88 501 GLN A C 1
ATOM 3908 O O . GLN A 1 501 ? 4.345 -14.741 -35.634 1.00 82.88 501 GLN A O 1
ATOM 3913 N N . THR A 1 502 ? 5.565 -14.014 -33.910 1.00 83.06 502 THR A N 1
ATOM 3914 C CA . THR A 1 502 ? 6.682 -14.948 -34.080 1.00 83.06 502 THR A CA 1
ATOM 3915 C C . THR A 1 502 ? 6.635 -16.130 -33.120 1.00 83.06 502 THR A C 1
ATOM 3917 O O . THR A 1 502 ? 7.030 -17.228 -33.511 1.00 83.06 502 THR A O 1
ATOM 3920 N N . SER A 1 503 ? 6.162 -15.934 -31.886 1.00 85.69 503 SER A N 1
ATOM 3921 C CA . SER A 1 503 ? 6.118 -16.987 -30.870 1.00 85.69 503 SER A CA 1
ATOM 3922 C C . SER A 1 503 ? 5.201 -16.645 -29.691 1.00 85.69 503 SER A C 1
ATOM 3924 O O . SER A 1 503 ? 4.884 -15.483 -29.448 1.00 85.69 503 SER A O 1
ATOM 3926 N N . CYS A 1 504 ? 4.819 -17.663 -28.911 1.00 85.69 504 CYS A N 1
ATOM 3927 C CA . CYS A 1 504 ? 4.270 -17.469 -27.568 1.00 85.69 504 CYS A CA 1
ATOM 3928 C C . CYS A 1 504 ? 5.295 -17.879 -26.504 1.00 85.69 504 CYS A C 1
ATOM 3930 O O . CYS A 1 504 ? 6.012 -18.867 -26.670 1.00 85.69 504 CYS A O 1
ATOM 3932 N N . SER A 1 505 ? 5.321 -17.159 -25.383 1.00 81.81 505 SER A N 1
ATOM 3933 C CA . SER A 1 505 ? 6.121 -17.505 -24.210 1.00 81.81 505 SER A CA 1
ATOM 3934 C C . SER A 1 505 ? 5.278 -17.512 -22.936 1.00 81.81 505 SER A C 1
ATOM 3936 O O . SER A 1 505 ? 4.508 -16.592 -22.650 1.00 81.81 505 SER A O 1
ATOM 3938 N N . SER A 1 506 ? 5.458 -18.569 -22.150 1.00 82.44 506 SER A N 1
ATOM 3939 C CA . SER A 1 506 ? 4.913 -18.700 -20.802 1.00 82.44 506 SER A CA 1
ATOM 3940 C C . SER A 1 506 ? 5.938 -18.166 -19.811 1.00 82.44 506 SER A C 1
ATOM 3942 O O . SER A 1 506 ? 6.984 -18.778 -19.602 1.00 82.44 506 SER A O 1
ATOM 3944 N N . VAL A 1 507 ? 5.657 -17.006 -19.223 1.00 74.81 507 VAL A N 1
ATOM 3945 C CA . VAL A 1 507 ? 6.544 -16.349 -18.247 1.00 74.81 507 VAL A CA 1
ATOM 3946 C C . VAL A 1 507 ? 6.522 -17.102 -16.915 1.00 74.81 507 VAL A C 1
ATOM 3948 O O . VAL A 1 507 ? 7.531 -17.171 -16.218 1.00 74.81 507 VAL A O 1
ATOM 3951 N N . VAL A 1 508 ? 5.384 -17.720 -16.592 1.00 74.56 508 VAL A N 1
ATOM 3952 C CA . VAL A 1 508 ? 5.186 -18.517 -15.382 1.00 74.56 508 VAL A CA 1
ATOM 3953 C C . VAL A 1 508 ? 4.746 -19.926 -15.767 1.00 74.56 508 VAL A C 1
ATOM 3955 O O . VAL A 1 508 ? 3.893 -20.121 -16.635 1.00 74.56 508 VAL A O 1
ATOM 3958 N N . LYS A 1 509 ? 5.332 -20.935 -15.115 1.00 76.31 509 LYS A N 1
ATOM 3959 C CA . LYS A 1 509 ? 4.980 -22.342 -15.337 1.00 76.31 509 LYS A CA 1
ATOM 3960 C C . LYS A 1 509 ? 3.506 -22.576 -14.989 1.00 76.31 509 LYS A C 1
ATOM 3962 O O . LYS A 1 509 ? 3.041 -22.123 -13.951 1.00 76.31 509 LYS A O 1
ATOM 3967 N N . GLY A 1 510 ? 2.800 -23.323 -15.835 1.00 79.00 510 GLY A N 1
ATOM 3968 C CA . GLY A 1 510 ? 1.391 -23.672 -15.627 1.00 79.00 510 GLY A CA 1
ATOM 3969 C C . GLY A 1 510 ? 0.409 -22.902 -16.516 1.00 79.00 510 GLY A C 1
ATOM 3970 O O . GLY A 1 510 ? -0.737 -23.332 -16.637 1.00 79.00 510 GLY A O 1
ATOM 3971 N N . TYR A 1 511 ? 0.874 -21.846 -17.185 1.00 86.69 511 TYR A N 1
ATOM 3972 C CA . TYR A 1 511 ? 0.110 -20.982 -18.084 1.00 86.69 511 TYR A CA 1
ATOM 3973 C C . TYR A 1 511 ? 0.583 -21.167 -19.525 1.00 86.69 511 TYR A C 1
ATOM 3975 O O . TYR A 1 511 ? 1.782 -21.142 -19.774 1.00 86.69 511 TYR A O 1
ATOM 3983 N N . GLU A 1 512 ? -0.322 -21.346 -20.481 1.00 87.56 512 GLU A N 1
ATOM 3984 C CA . GLU A 1 512 ? 0.007 -21.629 -21.882 1.00 87.56 512 GLU A CA 1
ATOM 3985 C C . GLU A 1 512 ? -0.891 -20.833 -22.833 1.00 87.56 512 GLU A C 1
ATOM 3987 O O . GLU A 1 512 ? -2.104 -20.759 -22.650 1.00 87.56 512 GLU A O 1
ATOM 3992 N N . MET A 1 513 ? -0.292 -20.276 -23.884 1.00 87.88 513 MET A N 1
ATOM 3993 C CA . MET A 1 513 ? -0.993 -19.723 -25.045 1.00 87.88 513 MET A CA 1
ATOM 3994 C C . MET A 1 513 ? -0.518 -20.465 -26.292 1.00 87.88 513 MET A C 1
ATOM 3996 O O . MET A 1 513 ? 0.659 -20.815 -26.399 1.00 87.88 513 MET A O 1
ATOM 4000 N N . SER A 1 514 ? -1.422 -20.708 -27.238 1.00 87.31 514 SER A N 1
ATOM 4001 C CA . SER A 1 514 ? -1.088 -21.388 -28.489 1.00 87.31 514 SER A CA 1
ATOM 4002 C C . SER A 1 514 ? -0.800 -20.377 -29.591 1.00 87.31 514 SER A C 1
ATOM 4004 O O . SER A 1 514 ? -1.653 -19.556 -29.924 1.00 87.31 514 SER A O 1
ATOM 4006 N N . HIS A 1 515 ? 0.385 -20.470 -30.198 1.00 87.06 515 HIS A N 1
ATOM 4007 C CA . HIS A 1 515 ? 0.780 -19.588 -31.302 1.00 87.06 515 HIS A CA 1
ATOM 4008 C C . HIS A 1 515 ? -0.112 -19.795 -32.532 1.00 87.06 515 HIS A C 1
ATOM 4010 O O . HIS A 1 515 ? -0.573 -18.831 -33.135 1.00 87.06 515 HIS A O 1
ATOM 4016 N N . ASP A 1 516 ? -0.482 -21.045 -32.821 1.00 86.12 516 ASP A N 1
ATOM 4017 C CA . ASP A 1 516 ? -1.408 -21.381 -33.909 1.00 86.12 516 ASP A CA 1
ATOM 4018 C C . ASP A 1 516 ? -2.823 -20.816 -33.696 1.00 86.12 516 ASP A C 1
ATOM 4020 O O . ASP A 1 516 ? -3.537 -20.572 -34.672 1.00 86.12 516 ASP A O 1
ATOM 4024 N N . GLN A 1 517 ? -3.262 -20.662 -32.439 1.00 84.06 517 GLN A N 1
ATOM 4025 C CA . GLN A 1 517 ? -4.552 -20.043 -32.103 1.00 84.06 517 GLN A CA 1
ATOM 4026 C C . GLN A 1 517 ? -4.454 -18.520 -32.144 1.00 84.06 517 GLN A C 1
ATOM 4028 O O . GLN A 1 517 ? -5.312 -17.876 -32.747 1.00 84.06 517 GLN A O 1
ATOM 4033 N N . TYR A 1 518 ? -3.358 -17.961 -31.631 1.00 85.31 518 TYR A N 1
ATOM 4034 C CA . TYR A 1 518 ? -3.063 -16.535 -31.711 1.00 85.31 518 TYR A CA 1
ATOM 4035 C C . TYR A 1 518 ? -3.102 -16.035 -33.167 1.00 85.31 518 TYR A C 1
ATOM 4037 O O . TYR A 1 518 ? -3.788 -15.060 -33.471 1.00 85.31 518 TYR A O 1
ATOM 4045 N N . LEU A 1 519 ? -2.473 -16.761 -34.103 1.00 80.38 519 LEU A N 1
ATOM 4046 C CA . LEU A 1 519 ? -2.490 -16.428 -35.537 1.00 80.38 519 LEU A CA 1
ATOM 4047 C C . LEU A 1 519 ? -3.891 -16.489 -36.178 1.00 80.38 519 LEU A C 1
ATOM 4049 O O . LEU A 1 519 ? -4.083 -15.977 -37.280 1.00 80.38 519 LEU A O 1
ATOM 4053 N N . LYS A 1 520 ? -4.866 -17.116 -35.510 1.00 85.06 520 LYS A N 1
ATOM 4054 C CA . LYS A 1 520 ? -6.274 -17.199 -35.930 1.00 85.06 520 LYS A CA 1
ATOM 4055 C C . LYS A 1 520 ? -7.179 -16.207 -35.187 1.00 85.06 520 LYS A C 1
ATOM 4057 O O . LYS A 1 520 ? -8.390 -16.272 -35.374 1.00 85.06 520 LYS A O 1
ATOM 4062 N N . GLY A 1 521 ? -6.616 -15.316 -34.363 1.00 80.38 521 GLY A N 1
ATOM 4063 C CA . GLY A 1 521 ? -7.370 -14.350 -33.554 1.00 80.38 521 GLY A CA 1
ATOM 4064 C C . GLY A 1 521 ? -7.934 -14.921 -32.248 1.00 80.38 521 GLY A C 1
ATOM 4065 O O . GLY A 1 521 ? -8.845 -14.340 -31.666 1.00 80.38 521 GLY A O 1
ATOM 4066 N N . ASP A 1 522 ? -7.420 -16.061 -31.786 1.00 84.62 522 ASP A N 1
ATOM 4067 C CA . ASP A 1 522 ? -7.782 -16.665 -30.505 1.00 84.62 522 ASP A CA 1
ATOM 4068 C C . ASP A 1 522 ? -6.619 -16.504 -29.515 1.00 84.62 522 ASP A C 1
ATOM 4070 O O . ASP A 1 522 ? -5.613 -17.213 -29.565 1.00 84.62 522 ASP A O 1
ATOM 4074 N N . LEU A 1 523 ? -6.765 -15.530 -28.617 1.00 86.81 523 LEU A N 1
ATOM 4075 C CA . LEU A 1 523 ? -5.783 -15.144 -27.605 1.00 86.81 523 LEU A CA 1
ATOM 4076 C C . LEU A 1 523 ? -6.016 -15.876 -26.278 1.00 86.81 523 LEU A C 1
ATOM 4078 O O . LEU A 1 523 ? -5.547 -15.418 -25.238 1.00 86.81 523 LEU A O 1
ATOM 4082 N N . SER A 1 524 ? -6.779 -16.968 -26.266 1.00 88.75 524 SER A N 1
ATOM 4083 C CA . SER A 1 524 ? -7.185 -17.634 -25.029 1.00 88.75 524 SER A CA 1
ATOM 4084 C C . SER A 1 524 ? -5.999 -18.137 -24.199 1.00 88.75 524 SER A C 1
ATOM 4086 O O . SER A 1 524 ? -5.041 -18.715 -24.717 1.00 88.75 524 SER A O 1
ATOM 4088 N N . LEU A 1 525 ? -6.092 -17.964 -22.880 1.00 91.31 525 LEU A N 1
ATOM 4089 C CA . LEU A 1 525 ? -5.113 -18.483 -21.926 1.00 91.31 525 LEU A CA 1
ATOM 4090 C C . LEU A 1 525 ? -5.531 -19.864 -21.444 1.00 91.31 525 LEU A C 1
ATOM 4092 O O . LEU A 1 525 ? -6.642 -20.043 -20.956 1.00 91.31 525 LEU A O 1
ATOM 4096 N N . THR A 1 526 ? -4.626 -20.831 -21.505 1.00 89.38 526 THR A N 1
ATOM 4097 C CA . THR A 1 526 ? -4.819 -22.161 -20.927 1.00 89.38 526 THR A CA 1
ATOM 4098 C C . THR A 1 526 ? -4.031 -22.295 -19.631 1.00 89.38 526 THR A C 1
ATOM 4100 O O . THR A 1 526 ? -2.807 -22.232 -19.616 1.00 89.38 526 THR A O 1
ATOM 4103 N N . ILE A 1 527 ? -4.738 -22.534 -18.533 1.00 88.81 527 ILE A N 1
ATOM 4104 C CA . ILE A 1 527 ? -4.174 -22.933 -17.247 1.00 88.81 527 ILE A CA 1
ATOM 4105 C C . ILE A 1 527 ? -4.146 -24.459 -17.229 1.00 88.81 527 ILE A C 1
ATOM 4107 O O . ILE A 1 527 ? -5.181 -25.123 -17.300 1.00 88.81 527 ILE A O 1
ATOM 4111 N N . THR A 1 528 ? -2.947 -25.027 -17.199 1.00 85.50 528 THR A N 1
ATOM 4112 C CA . THR A 1 528 ? -2.717 -26.465 -17.415 1.00 85.50 528 THR A CA 1
ATOM 4113 C C . THR A 1 528 ? -3.209 -27.343 -16.268 1.00 85.50 528 THR A C 1
ATOM 4115 O O . THR A 1 528 ? -3.698 -28.443 -16.530 1.00 85.50 528 THR A O 1
ATOM 4118 N N . ALA A 1 529 ? -3.119 -26.848 -15.035 1.00 83.38 529 ALA A N 1
ATOM 4119 C CA . ALA A 1 529 ? -3.642 -27.471 -13.828 1.00 83.38 529 ALA A CA 1
ATOM 4120 C C . ALA A 1 529 ? -4.043 -26.364 -12.847 1.00 83.38 529 ALA A C 1
ATOM 4122 O O . ALA A 1 529 ? -3.187 -25.637 -12.357 1.00 83.38 529 ALA A O 1
ATOM 4123 N N . ALA A 1 530 ? -5.342 -26.207 -12.604 1.00 81.00 530 ALA A N 1
ATOM 4124 C CA . ALA A 1 530 ? -5.856 -25.138 -11.763 1.00 81.00 530 ALA A CA 1
ATOM 4125 C C . ALA A 1 530 ? -5.579 -25.413 -10.275 1.00 81.00 530 ALA A C 1
ATOM 4127 O O . ALA A 1 530 ? -5.994 -26.444 -9.744 1.00 81.00 530 ALA A O 1
ATOM 4128 N N . GLU A 1 531 ? -4.905 -24.488 -9.600 1.00 77.69 531 GLU A N 1
ATOM 4129 C CA . GLU A 1 531 ? -4.589 -24.554 -8.167 1.00 77.69 531 GLU A CA 1
ATOM 4130 C C . GLU A 1 531 ? -5.234 -23.381 -7.416 1.00 77.69 531 GLU A C 1
ATOM 4132 O O . GLU A 1 531 ? -5.554 -22.354 -8.012 1.00 77.69 531 GLU A O 1
ATOM 4137 N N . PHE A 1 532 ? -5.423 -23.501 -6.097 1.00 70.56 532 PHE A N 1
ATOM 4138 C CA . PHE A 1 532 ? -6.015 -22.421 -5.292 1.00 70.56 532 PHE A CA 1
ATOM 4139 C C . PHE A 1 532 ? -5.178 -21.131 -5.301 1.00 70.56 532 PHE A C 1
ATOM 4141 O O . PHE A 1 532 ? -5.749 -20.050 -5.202 1.00 70.56 532 PHE A O 1
ATOM 4148 N N . SER A 1 533 ? -3.861 -21.229 -5.491 1.00 72.38 533 SER A N 1
ATOM 4149 C CA . SER A 1 533 ? -2.946 -20.090 -5.671 1.00 72.38 533 SER A CA 1
ATOM 4150 C C . SER A 1 533 ? -3.127 -19.358 -7.009 1.00 72.38 533 SER A C 1
ATOM 4152 O O . SER A 1 533 ? -2.613 -18.261 -7.193 1.00 72.38 533 SER A O 1
ATOM 4154 N N . MET A 1 534 ? -3.844 -19.961 -7.963 1.00 77.62 534 MET A N 1
ATOM 4155 C CA . MET A 1 534 ? -4.156 -19.368 -9.267 1.00 77.62 534 MET A CA 1
ATOM 4156 C C . MET A 1 534 ? -5.514 -18.645 -9.252 1.00 77.62 534 MET A C 1
ATOM 4158 O O . MET A 1 534 ? -5.995 -18.189 -10.283 1.00 77.62 534 MET A O 1
ATOM 4162 N N . ARG A 1 535 ? -6.185 -18.547 -8.099 1.00 78.56 535 ARG A N 1
ATOM 4163 C CA . ARG A 1 535 ? -7.432 -17.783 -7.976 1.00 78.56 535 ARG A CA 1
ATOM 4164 C C . ARG A 1 535 ? -7.129 -16.298 -8.064 1.00 78.56 535 ARG A C 1
ATOM 4166 O O . ARG A 1 535 ? -6.540 -15.735 -7.153 1.00 78.56 535 ARG A O 1
ATOM 4173 N N . ASP A 1 536 ? -7.562 -15.668 -9.146 1.00 79.38 536 ASP A N 1
ATOM 4174 C CA . ASP A 1 536 ? -7.499 -14.219 -9.298 1.00 79.38 536 ASP A CA 1
ATOM 4175 C C . ASP A 1 536 ? -8.368 -13.783 -10.497 1.00 79.38 536 ASP A C 1
ATOM 4177 O O . ASP A 1 536 ? -9.113 -14.560 -11.111 1.00 79.38 536 ASP A O 1
ATOM 4181 N N . THR A 1 537 ? -8.292 -12.501 -10.828 1.00 81.50 537 THR A N 1
ATOM 4182 C CA . THR A 1 537 ? -8.864 -11.874 -12.004 1.00 81.50 537 THR A CA 1
ATOM 4183 C C . THR A 1 537 ? -7.777 -11.686 -13.058 1.00 81.50 537 THR A C 1
ATOM 4185 O O . THR A 1 537 ? -6.875 -10.866 -12.906 1.00 81.50 537 THR A O 1
ATOM 4188 N N . TYR A 1 538 ? -7.901 -12.432 -14.144 1.00 84.31 538 TYR A N 1
ATOM 4189 C CA . TYR A 1 538 ? -7.026 -12.418 -15.303 1.00 84.31 538 TYR A CA 1
ATOM 4190 C C . TYR A 1 538 ? -7.533 -11.427 -16.348 1.00 84.31 538 TYR A C 1
ATOM 4192 O O . TYR A 1 538 ? -8.732 -11.364 -16.620 1.00 84.31 538 TYR A O 1
ATOM 4200 N N . VAL A 1 539 ? -6.626 -10.673 -16.954 1.00 87.12 539 VAL A N 1
ATOM 4201 C CA . VAL A 1 539 ? -6.927 -9.688 -17.994 1.00 87.12 539 VAL A CA 1
ATOM 4202 C C . VAL A 1 539 ? -6.190 -10.080 -19.266 1.00 87.12 539 VAL A C 1
ATOM 4204 O O . VAL A 1 539 ? -4.980 -10.290 -19.242 1.00 87.12 539 VAL A O 1
ATOM 4207 N N . CYS A 1 540 ? -6.934 -10.201 -20.362 1.00 84.44 540 CYS A N 1
ATOM 4208 C CA . CYS A 1 540 ? -6.399 -10.354 -21.708 1.00 84.44 540 CYS A CA 1
ATOM 4209 C C . CYS A 1 540 ? -6.151 -8.963 -22.288 1.00 84.44 540 CYS A C 1
ATOM 4211 O O . CYS A 1 540 ? -7.096 -8.189 -22.465 1.00 84.44 540 CYS A O 1
ATOM 4213 N N . GLU A 1 541 ? -4.897 -8.658 -22.592 1.00 84.25 541 GLU A N 1
ATOM 4214 C CA . GLU A 1 541 ? -4.461 -7.369 -23.110 1.00 84.25 541 GLU A CA 1
ATOM 4215 C C . GLU A 1 541 ? -3.844 -7.530 -24.501 1.00 84.25 541 GLU A C 1
ATOM 4217 O O . GLU A 1 541 ? -3.150 -8.506 -24.784 1.00 84.25 541 GLU A O 1
ATOM 4222 N N . CYS A 1 542 ? -4.055 -6.547 -25.371 1.00 81.12 542 CYS A N 1
ATOM 4223 C CA . CYS A 1 542 ? -3.326 -6.422 -26.634 1.00 81.12 542 CYS A CA 1
ATOM 4224 C C . CYS A 1 542 ? -3.110 -4.932 -26.959 1.00 81.12 542 CYS A C 1
ATOM 4226 O O . CYS A 1 542 ? -4.042 -4.128 -26.915 1.00 81.12 542 CYS A O 1
ATOM 4228 N N . HIS A 1 543 ? -1.868 -4.525 -27.246 1.00 74.06 543 HIS A N 1
ATOM 4229 C CA . HIS A 1 543 ? -1.504 -3.101 -27.419 1.00 74.06 543 HIS A CA 1
ATOM 4230 C C . HIS A 1 543 ? -2.000 -2.189 -26.277 1.00 74.06 543 HIS A C 1
ATOM 4232 O O . HIS A 1 543 ? -2.489 -1.088 -26.520 1.00 74.06 543 HIS A O 1
ATOM 4238 N N . SER A 1 544 ? -1.915 -2.668 -25.032 1.00 62.84 544 SER A N 1
ATOM 4239 C CA . SER A 1 544 ? -2.349 -1.937 -23.827 1.00 62.84 544 SER A CA 1
ATOM 4240 C C . SER A 1 544 ? -3.859 -1.663 -23.715 1.00 62.84 544 SER A C 1
ATOM 4242 O O . SER A 1 544 ? -4.267 -0.862 -22.875 1.00 62.84 544 SER A O 1
ATOM 4244 N N . ASN A 1 545 ? -4.689 -2.340 -24.516 1.00 72.19 545 ASN A N 1
ATOM 4245 C CA . ASN A 1 545 ? -6.141 -2.365 -24.345 1.00 72.19 545 ASN A CA 1
ATOM 4246 C C . ASN A 1 545 ? -6.582 -3.675 -23.682 1.00 72.19 545 ASN A C 1
ATOM 4248 O O . ASN A 1 545 ? -6.150 -4.749 -24.101 1.00 72.19 545 ASN A O 1
ATOM 4252 N N . ASP A 1 546 ? -7.476 -3.576 -22.696 1.00 74.75 546 ASP A N 1
ATOM 4253 C CA . ASP A 1 546 ? -8.090 -4.719 -22.015 1.00 74.75 546 ASP A CA 1
ATOM 4254 C C . ASP A 1 546 ? -9.267 -5.248 -22.866 1.00 74.75 546 ASP A C 1
ATOM 4256 O O . ASP A 1 546 ? -10.271 -4.554 -23.040 1.00 74.75 546 ASP A O 1
ATOM 4260 N N . TYR A 1 547 ? -9.174 -6.475 -23.388 1.00 72.75 547 TYR A N 1
ATOM 4261 C CA . TYR A 1 547 ? -10.216 -7.071 -24.246 1.00 72.75 547 TYR A CA 1
ATOM 4262 C C . TYR A 1 547 ? -11.132 -8.041 -23.508 1.00 72.75 547 TYR A C 1
ATOM 4264 O O . TYR A 1 547 ? -12.310 -8.160 -23.845 1.00 72.75 547 TYR A O 1
ATOM 4272 N N . ALA A 1 548 ? -10.613 -8.732 -22.494 1.00 76.81 548 ALA A N 1
ATOM 4273 C CA . ALA A 1 548 ? -11.401 -9.647 -21.681 1.00 76.81 548 ALA A CA 1
ATOM 4274 C C . ALA A 1 548 ? -10.906 -9.652 -20.236 1.00 76.81 548 ALA A C 1
ATOM 4276 O O . ALA A 1 548 ? -9.702 -9.643 -19.987 1.00 76.81 548 ALA A O 1
ATOM 4277 N N . VAL A 1 549 ? -11.841 -9.704 -19.288 1.00 80.25 549 VAL A N 1
ATOM 4278 C CA . VAL A 1 549 ? -11.551 -9.828 -17.857 1.00 80.25 549 VAL A CA 1
ATOM 4279 C C . VAL A 1 549 ? -12.234 -11.090 -17.340 1.00 80.25 549 VAL A C 1
ATOM 4281 O O . VAL A 1 549 ? -13.451 -11.233 -17.451 1.00 80.25 549 VAL A O 1
ATOM 4284 N N . TRP A 1 550 ? -11.443 -12.005 -16.782 1.00 81.94 550 TRP A N 1
ATOM 4285 C CA . TRP A 1 550 ? -11.885 -13.312 -16.309 1.00 81.94 550 TRP A CA 1
ATOM 4286 C C . TRP A 1 550 ? -11.537 -13.519 -14.850 1.00 81.94 550 TRP A C 1
ATOM 4288 O O . TRP A 1 550 ? -10.367 -13.586 -14.490 1.00 81.94 550 TRP A O 1
ATOM 4298 N N . ARG A 1 551 ? -12.545 -13.706 -14.002 1.00 82.69 551 ARG A N 1
ATOM 4299 C CA . ARG A 1 551 ? -12.323 -14.171 -12.630 1.00 82.69 551 ARG A CA 1
ATOM 4300 C C . ARG A 1 551 ? -12.328 -15.697 -12.589 1.00 82.69 551 ARG A C 1
ATOM 4302 O O . ARG A 1 551 ? -13.366 -16.304 -12.869 1.00 82.69 551 ARG A O 1
ATOM 4309 N N . LEU A 1 552 ? -11.194 -16.294 -12.220 1.00 81.25 552 LEU A N 1
ATOM 4310 C CA . LEU A 1 552 ? -11.071 -17.733 -11.995 1.00 81.25 552 LEU A CA 1
ATOM 4311 C C . LEU A 1 552 ? -11.469 -18.076 -10.562 1.00 81.25 552 LEU A C 1
ATOM 4313 O O . LEU A 1 552 ? -10.905 -17.546 -9.609 1.00 81.25 552 LEU A O 1
ATOM 4317 N N . ARG A 1 553 ? -12.411 -19.006 -10.423 1.00 80.06 553 ARG A N 1
ATOM 4318 C CA . ARG A 1 553 ? -12.775 -19.631 -9.150 1.00 80.06 553 ARG A CA 1
ATOM 4319 C C . ARG A 1 553 ? -12.460 -21.112 -9.182 1.00 80.06 553 ARG A C 1
ATOM 4321 O O . ARG A 1 553 ? -12.737 -21.774 -10.183 1.00 80.06 553 ARG A O 1
ATOM 4328 N N . ILE A 1 554 ? -11.933 -21.623 -8.076 1.00 78.31 554 ILE A N 1
ATOM 4329 C CA . ILE A 1 554 ? -11.707 -23.055 -7.893 1.00 78.31 554 ILE A CA 1
ATOM 4330 C C . ILE A 1 554 ? -12.813 -23.614 -7.004 1.00 78.31 554 ILE A C 1
ATOM 4332 O O . ILE A 1 554 ? -13.101 -23.051 -5.950 1.00 78.31 554 ILE A O 1
ATOM 4336 N N . ASP A 1 555 ? -13.439 -24.701 -7.441 1.00 77.50 555 ASP A N 1
ATOM 4337 C CA . ASP A 1 555 ? -14.484 -25.387 -6.691 1.00 77.50 555 ASP A CA 1
ATOM 4338 C C . ASP A 1 555 ? -13.942 -25.871 -5.342 1.00 77.50 555 ASP A C 1
ATOM 4340 O O . ASP A 1 555 ? -12.883 -26.504 -5.259 1.00 77.50 555 ASP A O 1
ATOM 4344 N N . THR A 1 556 ? -14.714 -25.618 -4.288 1.00 74.56 556 THR A N 1
ATOM 4345 C CA . THR A 1 556 ? -14.424 -26.088 -2.935 1.00 74.56 556 THR A CA 1
ATOM 4346 C C . THR A 1 556 ? -14.330 -27.612 -2.907 1.00 74.56 556 THR A C 1
ATOM 4348 O O . THR A 1 556 ? -15.221 -28.324 -3.381 1.00 74.56 556 THR A O 1
ATOM 4351 N N . VAL A 1 557 ? -13.260 -28.141 -2.315 1.00 72.81 557 VAL A N 1
ATOM 4352 C CA . VAL A 1 557 ? -13.068 -29.593 -2.195 1.00 72.81 557 VAL A CA 1
ATOM 4353 C C . VAL A 1 557 ? -13.813 -30.109 -0.968 1.00 72.81 557 VAL A C 1
ATOM 4355 O O . VAL A 1 557 ? -13.597 -29.614 0.131 1.00 72.81 557 VAL A O 1
ATOM 4358 N N . ILE A 1 558 ? -14.644 -31.141 -1.119 1.00 73.00 558 ILE A N 1
ATOM 4359 C CA . ILE A 1 558 ? -15.325 -31.791 0.011 1.00 73.00 558 ILE A CA 1
ATOM 4360 C C . ILE A 1 558 ? -14.667 -33.144 0.280 1.00 73.00 558 ILE A C 1
ATOM 4362 O O . ILE A 1 558 ? -14.587 -33.988 -0.611 1.00 73.00 558 ILE A O 1
ATOM 4366 N N . SER A 1 559 ? -14.198 -33.356 1.508 1.00 78.06 559 SER A N 1
ATOM 4367 C CA . SER A 1 559 ? -13.552 -34.594 1.956 1.00 78.06 559 SER A CA 1
ATOM 4368 C C . SER A 1 559 ? -14.333 -35.214 3.108 1.00 78.06 559 SER A C 1
ATOM 4370 O O . SER A 1 559 ? -14.622 -34.537 4.087 1.00 78.06 559 SER A O 1
ATOM 4372 N N . ALA A 1 560 ? -14.661 -36.502 3.023 1.00 72.00 560 ALA A N 1
ATOM 4373 C CA . ALA A 1 560 ? -15.281 -37.228 4.130 1.00 72.00 560 ALA A CA 1
ATOM 4374 C C . ALA A 1 560 ? -14.205 -37.926 4.973 1.00 72.00 560 ALA A C 1
ATOM 4376 O O . ALA A 1 560 ? -13.355 -38.630 4.428 1.00 72.00 560 ALA A O 1
ATOM 4377 N N . VAL A 1 561 ? -14.246 -37.743 6.294 1.00 80.88 561 VAL A N 1
ATOM 4378 C CA . VAL A 1 561 ? -13.264 -38.292 7.239 1.00 80.88 561 VAL A CA 1
ATOM 4379 C C . VAL A 1 561 ? -13.988 -39.011 8.371 1.00 80.88 561 VAL A C 1
ATOM 4381 O O . VAL A 1 561 ? -14.903 -38.463 8.978 1.00 80.88 561 VAL A O 1
ATOM 4384 N N . GLN A 1 562 ? -13.561 -40.235 8.678 1.00 79.81 562 GLN A N 1
ATOM 4385 C CA . GLN A 1 562 ? -14.043 -40.992 9.835 1.00 79.81 562 GLN A CA 1
ATOM 4386 C C . GLN A 1 562 ? -12.932 -41.134 10.873 1.00 79.81 562 GLN A C 1
ATOM 4388 O O . GLN A 1 562 ? -11.784 -41.400 10.510 1.00 79.81 562 GLN A O 1
ATOM 4393 N N . LYS A 1 563 ? -13.273 -40.939 12.149 1.00 84.88 563 LYS A N 1
ATOM 4394 C CA . LYS A 1 563 ? -12.335 -41.012 13.279 1.00 84.88 563 LYS A CA 1
ATOM 4395 C C . LYS A 1 563 ? -12.932 -41.765 14.461 1.00 84.88 563 LYS A C 1
ATOM 4397 O O . LYS A 1 563 ? -14.146 -41.749 14.662 1.00 84.88 563 LYS A O 1
ATOM 4402 N N . ASN A 1 564 ? -12.081 -42.393 15.265 1.00 83.50 564 ASN A N 1
ATOM 4403 C CA . ASN A 1 564 ? -12.474 -42.922 16.571 1.00 83.50 564 ASN A CA 1
ATOM 4404 C C . ASN A 1 564 ? -12.282 -41.856 17.665 1.00 83.50 564 ASN A C 1
ATOM 4406 O O . ASN A 1 564 ? -11.392 -41.009 17.543 1.00 83.50 564 ASN A O 1
ATOM 4410 N N . PRO A 1 565 ? -13.059 -41.897 18.765 1.00 87.12 565 PRO A N 1
ATOM 4411 C CA . PRO A 1 565 ? -12.815 -41.013 19.898 1.00 87.12 565 PRO A CA 1
ATOM 4412 C C . PRO A 1 565 ? -11.392 -41.171 20.458 1.00 87.12 565 PRO A C 1
ATOM 4414 O O . PRO A 1 565 ? -10.972 -42.286 20.769 1.00 87.12 565 PRO A O 1
ATOM 4417 N N . GLY A 1 566 ? -10.680 -40.059 20.637 1.00 82.56 566 GLY A N 1
ATOM 4418 C CA . GLY A 1 566 ? -9.285 -40.015 21.086 1.00 82.56 566 GLY A CA 1
ATOM 4419 C C . GLY A 1 566 ? -8.243 -40.016 19.963 1.00 82.56 566 GLY A C 1
ATOM 4420 O O . GLY A 1 566 ? -7.057 -39.958 20.259 1.00 82.56 566 GLY A O 1
ATOM 4421 N N . GLU A 1 567 ? -8.646 -40.082 18.692 1.00 88.06 567 GLU A N 1
ATOM 4422 C CA . GLU A 1 567 ? -7.726 -39.894 17.562 1.00 88.06 567 GLU A CA 1
ATOM 4423 C C . GLU A 1 567 ? -7.524 -38.411 17.225 1.00 88.06 567 GLU A C 1
ATOM 4425 O O . GLU A 1 567 ? -8.312 -37.549 17.608 1.00 88.06 567 GLU A O 1
ATOM 4430 N N . ASP A 1 568 ? -6.491 -38.114 16.441 1.00 89.69 568 ASP A N 1
ATOM 4431 C CA . ASP A 1 568 ? -6.241 -36.765 15.940 1.00 89.69 568 ASP A CA 1
ATOM 4432 C C . ASP A 1 568 ? -6.902 -36.564 14.563 1.00 89.69 568 ASP A C 1
ATOM 4434 O O . ASP A 1 568 ? -6.797 -37.407 13.657 1.00 89.69 568 ASP A O 1
ATOM 4438 N N . LEU A 1 569 ? -7.576 -35.426 14.387 1.00 88.50 569 LEU A N 1
ATOM 4439 C CA . LEU A 1 569 ? -8.092 -34.942 13.106 1.00 88.50 569 LEU A CA 1
ATOM 4440 C C . LEU A 1 569 ? -7.083 -33.971 12.492 1.00 88.50 569 LEU A C 1
ATOM 4442 O O . LEU A 1 569 ? -6.676 -33.010 13.135 1.00 88.50 569 LEU A O 1
ATOM 4446 N N . ILE A 1 570 ? -6.702 -34.209 11.239 1.00 87.81 570 ILE A N 1
ATOM 4447 C CA . ILE A 1 570 ? -5.754 -33.368 10.504 1.00 87.81 570 ILE A CA 1
ATOM 4448 C C . ILE A 1 570 ? -6.521 -32.648 9.396 1.00 87.81 570 ILE A C 1
ATOM 4450 O O . ILE A 1 570 ? -7.140 -33.292 8.548 1.00 87.81 570 ILE A O 1
ATOM 4454 N N . LEU A 1 571 ? -6.478 -31.320 9.427 1.00 87.38 571 LEU A N 1
ATOM 4455 C CA . LEU A 1 571 ? -7.053 -30.421 8.439 1.00 87.38 571 LEU A CA 1
ATOM 4456 C C . LEU A 1 571 ? -5.904 -29.811 7.629 1.00 87.38 571 LEU A C 1
ATOM 4458 O O . LEU A 1 571 ? -5.142 -28.986 8.128 1.00 87.38 571 LEU A O 1
ATOM 4462 N N . ASP A 1 572 ? -5.766 -30.245 6.383 1.00 82.69 572 ASP A N 1
ATOM 4463 C CA . ASP A 1 572 ? -4.834 -29.660 5.417 1.00 82.69 572 ASP A CA 1
ATOM 4464 C C . ASP A 1 572 ? -5.406 -28.333 4.897 1.00 82.69 572 ASP A C 1
ATOM 4466 O O . ASP A 1 572 ? -6.523 -28.316 4.363 1.00 82.69 572 ASP A O 1
ATOM 4470 N N . LEU A 1 573 ? -4.654 -27.249 5.126 1.00 80.12 573 LEU A N 1
ATOM 4471 C CA . LEU A 1 573 ? -5.012 -25.866 4.798 1.00 80.12 573 LEU A CA 1
ATOM 4472 C C . LEU A 1 573 ? -4.668 -25.501 3.345 1.00 80.12 573 LEU A C 1
ATOM 4474 O O . LEU A 1 573 ? -5.303 -24.615 2.786 1.00 80.12 573 LEU A O 1
ATOM 4478 N N . THR A 1 574 ? -3.703 -26.204 2.737 1.00 67.94 574 THR A N 1
ATOM 4479 C CA . THR A 1 574 ? -3.296 -26.173 1.312 1.00 67.94 574 THR A CA 1
ATOM 4480 C C . THR A 1 574 ? -3.016 -24.797 0.668 1.00 67.94 574 THR A C 1
ATOM 4482 O O . THR A 1 574 ? -2.707 -24.757 -0.522 1.00 67.94 574 THR A O 1
ATOM 4485 N N . VAL A 1 575 ? -3.067 -23.675 1.396 1.00 67.62 575 VAL A N 1
ATOM 4486 C CA . VAL A 1 575 ? -2.876 -22.326 0.832 1.00 67.62 575 VAL A CA 1
ATOM 4487 C C . VAL A 1 575 ? -2.000 -21.431 1.732 1.00 67.62 575 VAL A C 1
ATOM 4489 O O . VAL A 1 575 ? -2.145 -21.513 2.953 1.00 67.62 575 VAL A O 1
ATOM 4492 N N . PRO A 1 576 ? -1.074 -20.623 1.163 1.00 59.75 576 PRO A N 1
ATOM 4493 C CA . PRO A 1 576 ? -0.190 -19.701 1.896 1.00 59.75 576 PRO A CA 1
ATOM 4494 C C . PRO A 1 576 ? -0.895 -18.499 2.528 1.00 59.75 576 PRO A C 1
ATOM 4496 O O . PRO A 1 576 ? -0.331 -17.877 3.431 1.00 59.75 576 PRO A O 1
ATOM 4499 N N . GLU A 1 577 ? -2.098 -18.169 2.069 1.00 74.88 577 GLU A N 1
ATOM 4500 C CA . GLU A 1 577 ? -2.885 -17.046 2.557 1.00 74.88 577 GLU A CA 1
ATOM 4501 C C . GLU A 1 577 ? -3.448 -17.311 3.969 1.00 74.88 577 GLU A C 1
ATOM 4503 O O . GLU A 1 577 ? -3.614 -18.462 4.388 1.00 74.88 577 GLU A O 1
ATOM 4508 N N . PRO A 1 578 ? -3.759 -16.259 4.748 1.00 80.81 578 PRO A N 1
ATOM 4509 C CA . PRO A 1 578 ? -4.429 -16.414 6.033 1.00 80.81 578 PRO A CA 1
ATOM 4510 C C . PRO A 1 578 ? -5.808 -17.074 5.872 1.00 80.81 578 PRO A C 1
ATOM 4512 O O . PRO A 1 578 ? -6.664 -16.590 5.125 1.00 80.81 578 PRO A O 1
ATOM 4515 N N . VAL A 1 579 ? -6.053 -18.152 6.618 1.00 87.25 579 VAL A N 1
ATOM 4516 C CA . VAL A 1 579 ? -7.309 -18.913 6.567 1.00 87.25 579 VAL A CA 1
ATOM 4517 C C . VAL A 1 579 ? -8.032 -18.905 7.904 1.00 87.25 579 VAL A C 1
ATOM 4519 O O . VAL A 1 579 ? -7.428 -18.833 8.973 1.00 87.25 579 VAL A O 1
ATOM 4522 N N . GLU A 1 580 ? -9.347 -19.038 7.859 1.00 91.12 580 GLU A N 1
ATOM 4523 C CA . GLU A 1 580 ? -10.161 -19.339 9.027 1.00 91.12 580 GLU A CA 1
ATOM 4524 C C . GLU A 1 580 ? -10.788 -20.726 8.909 1.00 91.12 580 GLU A C 1
ATOM 4526 O O . GLU A 1 580 ? -11.136 -21.193 7.826 1.00 91.12 580 GLU A O 1
ATOM 4531 N N . VAL A 1 581 ? -10.903 -21.403 10.048 1.00 88.62 581 VAL A N 1
ATOM 4532 C CA . VAL A 1 581 ? -11.550 -22.705 10.175 1.00 88.62 581 VAL A CA 1
ATOM 4533 C C . VAL A 1 581 ? -12.887 -22.495 10.860 1.00 88.62 581 VAL A C 1
ATOM 4535 O O . VAL A 1 581 ? -12.956 -22.013 11.995 1.00 88.62 581 VAL A O 1
ATOM 4538 N N . ILE A 1 582 ? -13.944 -22.857 10.149 1.00 87.56 582 ILE A N 1
ATOM 4539 C CA . ILE A 1 582 ? -15.337 -22.724 10.554 1.00 87.56 582 ILE A CA 1
ATOM 4540 C C . ILE A 1 582 ? -15.878 -24.127 10.810 1.00 87.56 582 ILE A C 1
ATOM 4542 O O . ILE A 1 582 ? -15.854 -24.971 9.918 1.00 87.56 582 ILE A O 1
ATOM 4546 N N . TYR A 1 583 ? -16.352 -24.384 12.021 1.00 87.62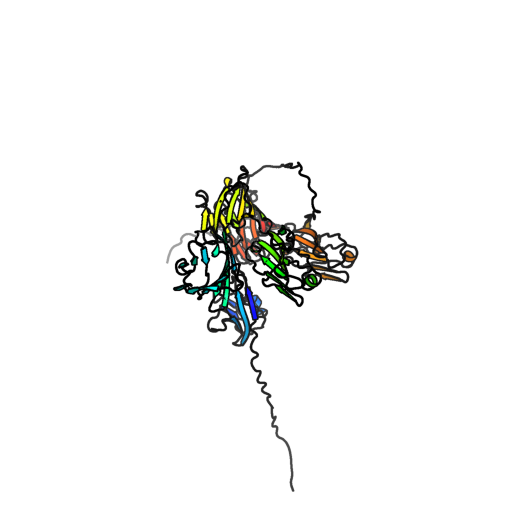 583 TYR A N 1
ATOM 4547 C CA . TYR A 1 583 ? -17.008 -25.626 12.398 1.00 87.62 583 TYR A CA 1
ATOM 4548 C C . TYR A 1 583 ? -18.524 -25.457 12.364 1.00 87.62 583 TYR A C 1
ATOM 4550 O O . TYR A 1 583 ? -19.075 -24.583 13.026 1.00 87.62 583 TYR A O 1
ATOM 4558 N N . THR A 1 584 ? -19.208 -26.319 11.625 1.00 83.12 584 THR A N 1
ATOM 4559 C CA . THR A 1 584 ? -20.666 -26.402 11.598 1.00 83.12 584 THR A CA 1
ATOM 4560 C C . THR A 1 584 ? -21.072 -27.745 12.187 1.00 83.12 584 THR A C 1
ATOM 4562 O O . THR A 1 584 ? -20.804 -28.799 11.603 1.00 83.12 584 THR A O 1
ATOM 4565 N N . SER A 1 585 ? -21.699 -27.707 13.361 1.00 76.00 585 SER A N 1
ATOM 4566 C CA . SER A 1 585 ? -22.256 -28.902 13.999 1.00 76.00 585 SER A CA 1
ATOM 4567 C C . SER A 1 585 ? -23.405 -29.475 13.167 1.00 76.00 585 SER A C 1
ATOM 4569 O O . SER A 1 585 ? -24.079 -28.766 12.428 1.00 76.00 585 SER A O 1
ATOM 4571 N N . SER A 1 586 ? -23.680 -30.767 13.319 1.00 65.69 586 SER A N 1
ATOM 4572 C CA . SER A 1 586 ? -24.853 -31.400 12.699 1.00 65.69 586 SER A CA 1
ATOM 4573 C C . SER A 1 586 ? -26.189 -30.874 13.250 1.00 65.69 586 SER A C 1
ATOM 4575 O O . SER A 1 586 ? -27.200 -30.948 12.553 1.00 65.69 586 SER A O 1
ATOM 4577 N N . ASP A 1 587 ? -26.177 -30.290 14.452 1.00 60.47 587 ASP A N 1
ATOM 4578 C CA . ASP A 1 587 ? -27.360 -29.754 15.138 1.00 60.47 587 ASP A CA 1
ATOM 4579 C C . ASP A 1 587 ? -27.558 -28.234 14.945 1.00 60.47 587 ASP A C 1
ATOM 4581 O O . ASP A 1 587 ? -28.552 -27.679 15.413 1.00 60.47 587 ASP A O 1
ATOM 4585 N N . SER A 1 588 ? -26.624 -27.544 14.276 1.00 58.28 588 SER A N 1
ATOM 4586 C CA . SER A 1 588 ? -26.652 -26.089 14.059 1.00 58.28 588 SER A CA 1
ATOM 4587 C C . SER A 1 588 ? -26.237 -25.746 12.633 1.00 58.28 588 SER A C 1
ATOM 4589 O O . SER A 1 588 ? -25.158 -26.130 12.195 1.00 58.28 588 SER A O 1
ATOM 4591 N N . ALA A 1 589 ? -27.062 -24.978 11.917 1.00 57.72 589 ALA A N 1
ATOM 4592 C CA . ALA A 1 589 ? -26.706 -24.470 10.589 1.00 57.72 589 ALA A CA 1
ATOM 4593 C C . ALA A 1 589 ? -25.698 -23.307 10.646 1.00 57.72 589 ALA A C 1
ATOM 4595 O O . ALA A 1 589 ? -25.034 -23.023 9.648 1.00 57.72 589 ALA A O 1
ATOM 4596 N N . ASP A 1 590 ? -25.556 -22.662 11.808 1.00 64.69 590 ASP A N 1
ATOM 4597 C CA . ASP A 1 590 ? -24.607 -21.574 12.005 1.00 64.69 590 ASP A CA 1
ATOM 4598 C C . ASP A 1 590 ? -23.198 -22.148 12.158 1.00 64.69 590 ASP A C 1
ATOM 4600 O O . ASP A 1 590 ? -22.881 -22.845 13.126 1.00 64.69 590 ASP A O 1
ATOM 4604 N N . GLY A 1 591 ? -22.361 -21.875 11.156 1.00 72.81 591 GLY A N 1
ATOM 4605 C CA . GLY A 1 591 ? -20.940 -22.185 11.185 1.00 72.81 591 GLY A CA 1
ATOM 4606 C C . GLY A 1 591 ? -20.216 -21.266 12.158 1.00 72.81 591 GLY A C 1
ATOM 4607 O O . GLY A 1 591 ? -20.206 -20.046 12.007 1.00 72.81 591 GLY A O 1
ATOM 4608 N N . GLU A 1 592 ? -19.580 -21.856 13.154 1.00 85.19 592 GLU A N 1
ATOM 4609 C CA . GLU A 1 592 ? -18.817 -21.147 14.158 1.00 85.19 592 GLU A CA 1
ATOM 4610 C C . GLU A 1 592 ? -17.350 -21.075 13.745 1.00 85.19 592 GLU A C 1
ATOM 4612 O O . GLU A 1 592 ? -16.695 -22.092 13.537 1.00 85.19 592 GLU A O 1
ATOM 4617 N N . ARG A 1 593 ? -16.780 -19.870 13.674 1.00 90.06 593 ARG A N 1
ATOM 4618 C CA . ARG A 1 593 ? -15.331 -19.741 13.504 1.00 90.06 593 ARG A CA 1
ATOM 4619 C C . ARG A 1 593 ? -14.615 -20.242 14.756 1.00 90.06 593 ARG A C 1
ATOM 4621 O O . ARG A 1 593 ? -14.716 -19.613 15.813 1.00 90.06 593 ARG A O 1
ATOM 4628 N N . ILE A 1 594 ? -13.870 -21.334 14.616 1.00 90.31 594 ILE A N 1
ATOM 4629 C CA . ILE A 1 594 ? -13.161 -21.993 15.719 1.00 90.31 594 ILE A CA 1
ATOM 4630 C C . ILE A 1 594 ? -11.688 -21.608 15.787 1.00 90.31 594 ILE A C 1
ATOM 4632 O O . ILE A 1 594 ? -11.148 -21.509 16.888 1.00 90.31 594 ILE A O 1
ATOM 4636 N N . CYS A 1 595 ? -11.053 -21.342 14.641 1.00 89.19 595 CYS A N 1
ATOM 4637 C CA . CYS A 1 595 ? -9.654 -20.933 14.566 1.00 89.19 595 CYS A CA 1
ATOM 4638 C C . CYS A 1 595 ? -9.411 -19.950 13.417 1.00 89.19 595 CYS A C 1
ATOM 4640 O O . CYS A 1 595 ? -9.955 -20.116 12.331 1.00 89.19 595 CYS A O 1
ATOM 4642 N N . THR A 1 596 ? -8.529 -18.981 13.637 1.00 88.88 596 THR A N 1
ATOM 4643 C CA . THR A 1 596 ? -7.865 -18.192 12.597 1.00 88.88 596 THR A CA 1
ATOM 4644 C C . THR A 1 596 ? -6.417 -18.655 12.516 1.00 88.88 596 THR A C 1
ATOM 4646 O O . THR A 1 596 ? -5.735 -18.772 13.540 1.00 88.88 596 THR A O 1
ATOM 4649 N N . VAL A 1 597 ? -5.955 -18.950 11.308 1.00 83.88 597 VAL A N 1
ATOM 4650 C CA . VAL A 1 597 ? -4.651 -19.546 11.044 1.00 83.88 597 VAL A CA 1
ATOM 4651 C C . VAL A 1 597 ? -3.890 -18.680 10.049 1.00 83.88 597 VAL A C 1
ATOM 4653 O O . VAL A 1 597 ? -4.366 -18.388 8.958 1.00 83.88 597 VAL A O 1
ATOM 4656 N N . THR A 1 598 ? -2.679 -18.289 10.421 1.00 83.31 598 THR A N 1
ATOM 4657 C CA . THR A 1 598 ? -1.687 -17.730 9.497 1.00 83.31 598 THR A CA 1
ATOM 4658 C C . THR A 1 598 ? -0.484 -18.666 9.442 1.00 83.31 598 THR A C 1
ATOM 4660 O O . THR A 1 598 ? -0.389 -19.607 10.231 1.00 83.31 598 THR A O 1
ATOM 4663 N N . GLN A 1 599 ? 0.486 -18.388 8.570 1.00 75.06 599 GLN A N 1
ATOM 4664 C CA . GLN A 1 599 ? 1.721 -19.174 8.483 1.00 75.06 599 GLN A CA 1
ATOM 4665 C C . GLN A 1 599 ? 2.448 -19.334 9.837 1.00 75.06 599 GLN A C 1
ATOM 4667 O O . GLN A 1 599 ? 3.103 -20.350 10.073 1.00 75.06 599 GLN A O 1
ATOM 4672 N N . HIS A 1 600 ? 2.325 -18.352 10.738 1.00 73.88 600 HIS A N 1
ATOM 4673 C CA . HIS A 1 600 ? 3.064 -18.313 12.006 1.00 73.88 600 HIS A CA 1
ATOM 4674 C C . HIS A 1 600 ? 2.181 -18.218 13.251 1.00 73.88 600 HIS A C 1
ATOM 4676 O O . HIS A 1 600 ? 2.701 -18.217 14.367 1.00 73.88 600 HIS A O 1
ATOM 4682 N N . SER A 1 601 ? 0.862 -18.118 13.095 1.00 82.56 601 SER A N 1
ATOM 4683 C CA . SER A 1 601 ? -0.046 -17.953 14.226 1.00 82.56 601 SER A CA 1
ATOM 4684 C C . SER A 1 601 ? -1.263 -18.857 14.117 1.00 82.56 601 SER A C 1
ATOM 4686 O O . SER A 1 601 ? -1.845 -19.040 13.051 1.00 82.56 601 SER A O 1
ATOM 4688 N N . LEU A 1 602 ? -1.654 -19.406 15.263 1.00 88.12 602 LEU A N 1
ATOM 4689 C CA . LEU A 1 602 ? -2.898 -20.132 15.450 1.00 88.12 602 LEU A CA 1
ATOM 4690 C C . LEU A 1 602 ? -3.663 -19.451 16.580 1.00 88.12 602 LEU A C 1
ATOM 4692 O O . LEU A 1 602 ? -3.208 -19.443 17.724 1.00 88.12 602 LEU A O 1
ATOM 4696 N N . GLN A 1 603 ? -4.813 -18.873 16.259 1.00 89.38 603 GLN A N 1
ATOM 4697 C CA . GLN A 1 603 ? -5.709 -18.258 17.230 1.00 89.38 603 GLN A CA 1
ATOM 4698 C C . GLN A 1 603 ? -7.026 -19.016 17.226 1.00 89.38 603 GLN A C 1
ATOM 4700 O O . GLN A 1 603 ? -7.846 -18.828 16.336 1.00 89.38 603 GLN A O 1
ATOM 4705 N N . CYS A 1 604 ? -7.223 -19.880 18.215 1.00 88.94 604 CYS A N 1
ATOM 4706 C CA . CYS A 1 604 ? -8.457 -20.642 18.362 1.00 88.94 604 CYS A CA 1
ATOM 4707 C C . CYS A 1 604 ? -9.285 -20.150 19.545 1.00 88.94 604 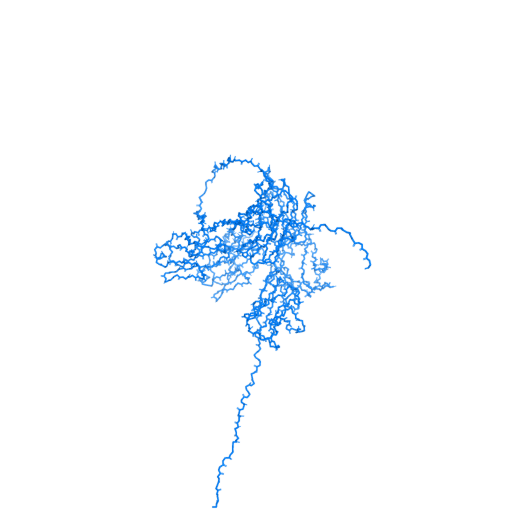CYS A C 1
ATOM 4709 O O . CYS A 1 604 ? -8.734 -19.637 20.524 1.00 88.94 604 CYS A O 1
ATOM 4711 N N . LYS A 1 605 ? -10.599 -20.377 19.483 1.00 86.88 605 LYS A N 1
ATOM 4712 C CA . LYS A 1 605 ? -11.491 -20.239 20.639 1.00 86.88 605 LYS A CA 1
ATOM 4713 C C . LYS A 1 605 ? -11.003 -21.099 21.799 1.00 86.88 605 LYS A C 1
ATOM 4715 O O . LYS A 1 605 ? -10.392 -22.145 21.579 1.00 86.88 605 LYS A O 1
ATOM 4720 N N . ALA A 1 606 ? -11.299 -20.651 23.020 1.00 80.75 606 ALA A N 1
ATOM 4721 C CA . ALA A 1 606 ? -10.774 -21.227 24.258 1.00 80.75 606 ALA A CA 1
ATOM 4722 C C . ALA A 1 606 ? -10.910 -22.758 24.308 1.00 80.75 606 ALA A C 1
ATOM 4724 O O . ALA A 1 606 ? -9.953 -23.445 24.641 1.00 80.75 606 ALA A O 1
ATOM 4725 N N . GLU A 1 607 ? -12.060 -23.287 23.893 1.00 80.94 607 GLU A N 1
ATOM 4726 C CA . GLU A 1 607 ? -12.364 -24.724 23.882 1.00 80.94 607 GLU A CA 1
ATOM 4727 C C . GLU A 1 607 ? -11.468 -25.561 22.944 1.00 80.94 607 GLU A C 1
ATOM 4729 O O . GLU A 1 607 ? -11.221 -26.739 23.208 1.00 80.94 607 GLU A O 1
ATOM 4734 N N . TYR A 1 608 ? -10.918 -24.947 21.892 1.00 84.44 608 TYR A N 1
ATOM 4735 C CA . TYR A 1 608 ? -10.012 -25.581 20.933 1.00 84.44 608 TYR A CA 1
ATOM 4736 C C . TYR A 1 608 ? -8.540 -25.259 21.215 1.00 84.44 608 TYR A C 1
ATOM 4738 O O . TYR A 1 608 ? -7.665 -26.011 20.789 1.00 84.44 608 TYR A O 1
ATOM 4746 N N . THR A 1 609 ? -8.228 -24.193 21.965 1.00 83.19 609 THR A N 1
ATOM 4747 C CA . THR A 1 609 ? -6.847 -23.727 22.202 1.00 83.19 609 THR A CA 1
ATOM 4748 C C . THR A 1 609 ? -5.938 -24.805 22.804 1.00 83.19 609 THR A C 1
ATOM 4750 O O . THR A 1 609 ? -4.740 -24.819 22.545 1.00 83.19 609 THR A O 1
ATOM 4753 N N . HIS A 1 610 ? -6.486 -25.722 23.606 1.00 83.69 610 HIS A N 1
ATOM 4754 C CA . HIS A 1 610 ? -5.707 -26.756 24.304 1.00 83.69 610 HIS A CA 1
ATOM 4755 C C . HIS A 1 610 ? -5.457 -28.011 23.457 1.00 83.69 610 HIS A C 1
ATOM 4757 O O . HIS A 1 610 ? -4.610 -28.831 23.805 1.00 83.69 610 HIS A O 1
ATOM 4763 N N . ARG A 1 611 ? -6.234 -28.189 22.383 1.00 88.31 611 ARG A N 1
ATOM 4764 C CA . ARG A 1 611 ? -6.258 -29.405 21.557 1.00 88.31 611 ARG A CA 1
ATOM 4765 C C . ARG A 1 611 ? -5.875 -29.132 20.104 1.00 88.31 611 ARG A C 1
ATOM 4767 O O . ARG A 1 611 ? -5.549 -30.072 19.391 1.00 88.31 611 ARG A O 1
ATOM 4774 N N . ALA A 1 612 ? -5.878 -27.877 19.664 1.00 89.62 612 ALA A N 1
ATOM 4775 C CA . ALA A 1 612 ? -5.448 -27.477 18.334 1.00 89.62 612 ALA A CA 1
ATOM 4776 C C . ALA A 1 612 ? -3.938 -27.191 18.305 1.00 89.62 612 ALA A C 1
ATOM 4778 O O . ALA A 1 612 ? -3.412 -26.442 19.128 1.00 89.62 612 ALA A O 1
ATOM 4779 N N . SER A 1 613 ? -3.231 -27.761 17.332 1.00 89.75 613 SER A N 1
ATOM 4780 C CA . SER A 1 613 ? -1.819 -27.474 17.078 1.00 89.75 613 SER A CA 1
ATOM 4781 C C . SER A 1 613 ? -1.568 -27.268 15.592 1.00 89.75 613 SER A C 1
ATOM 4783 O O . SER A 1 613 ? -1.972 -28.097 14.777 1.00 89.75 613 SER A O 1
ATOM 4785 N N . LEU A 1 614 ? -0.875 -26.183 15.252 1.00 87.62 614 LEU A N 1
ATOM 4786 C CA . LEU A 1 614 ? -0.502 -25.855 13.882 1.00 87.62 614 LEU A CA 1
ATOM 4787 C C . LEU A 1 614 ? 0.901 -26.382 13.578 1.00 87.62 614 LEU A C 1
ATOM 4789 O O . LEU A 1 614 ? 1.875 -25.980 14.214 1.00 87.62 614 LEU A O 1
ATOM 4793 N N . ARG A 1 615 ? 0.999 -27.236 12.562 1.00 85.06 615 ARG A N 1
ATOM 4794 C CA . ARG A 1 615 ? 2.243 -27.577 11.875 1.00 85.06 615 ARG A CA 1
ATOM 4795 C C . ARG A 1 615 ? 2.032 -27.273 10.399 1.00 85.06 615 ARG A C 1
ATOM 4797 O O . ARG A 1 615 ? 1.744 -28.164 9.611 1.00 85.06 615 ARG A O 1
ATOM 4804 N N . TYR A 1 616 ? 2.110 -25.990 10.066 1.00 75.94 616 TYR A N 1
ATOM 4805 C CA . TYR A 1 616 ? 1.760 -25.471 8.748 1.00 75.94 616 TYR A CA 1
ATOM 4806 C C . TYR A 1 616 ? 2.360 -26.326 7.602 1.00 75.94 616 TYR A C 1
ATOM 4808 O O . TYR A 1 616 ? 3.559 -26.622 7.654 1.00 75.94 616 TYR A O 1
ATOM 4816 N N . PRO A 1 617 ? 1.563 -26.736 6.589 1.00 79.44 617 PRO A N 1
ATOM 4817 C CA . PRO A 1 617 ? 0.179 -26.330 6.292 1.00 79.44 617 PRO A CA 1
ATOM 4818 C C . PRO A 1 617 ? -0.916 -27.180 6.972 1.00 79.44 617 PRO A C 1
ATOM 4820 O O . PRO A 1 617 ? -2.072 -27.126 6.567 1.00 79.44 617 PRO A O 1
ATOM 4823 N N . GLU A 1 618 ? -0.590 -27.977 7.990 1.00 86.94 618 GLU A N 1
ATOM 4824 C CA . GLU A 1 618 ? -1.540 -28.868 8.664 1.00 86.94 618 GLU A CA 1
ATOM 4825 C C . GLU A 1 618 ? -2.003 -28.291 10.010 1.00 86.94 618 GLU A C 1
ATOM 4827 O O . GLU A 1 618 ? -1.198 -28.011 10.907 1.00 86.94 618 GLU A O 1
ATOM 4832 N N . LEU A 1 619 ? -3.318 -28.167 10.190 1.00 88.94 619 LEU A N 1
ATOM 4833 C CA . LEU A 1 619 ? -3.935 -27.930 11.492 1.00 88.94 619 LEU A CA 1
ATOM 4834 C C . LEU A 1 619 ? -4.391 -29.264 12.084 1.00 88.94 619 LEU A C 1
ATOM 4836 O O . LEU A 1 619 ? -5.240 -29.948 11.521 1.00 88.94 619 LEU A O 1
ATOM 4840 N N . THR A 1 620 ? -3.848 -29.631 13.241 1.00 91.25 620 THR A N 1
ATOM 4841 C CA . THR A 1 620 ? -4.236 -30.854 13.954 1.00 91.25 620 THR A CA 1
ATOM 4842 C C . THR A 1 620 ? -5.149 -30.520 15.126 1.00 91.25 620 THR A C 1
ATOM 4844 O O . THR A 1 620 ? -4.769 -29.719 15.978 1.00 91.25 620 THR A O 1
ATOM 4847 N N . LEU A 1 621 ? -6.313 -31.163 15.199 1.00 91.12 621 LEU A N 1
ATOM 4848 C CA . LEU A 1 621 ? -7.197 -31.173 16.361 1.00 91.12 621 LEU A CA 1
ATOM 4849 C C . LEU A 1 621 ? -7.054 -32.512 17.092 1.00 91.12 621 LEU A C 1
ATOM 4851 O O . LEU A 1 621 ? -7.415 -33.560 16.555 1.00 91.12 621 LEU A O 1
ATOM 4855 N N . ARG A 1 622 ? -6.505 -32.472 18.306 1.00 90.69 622 ARG A N 1
ATOM 4856 C CA . ARG A 1 622 ? -6.166 -33.660 19.093 1.00 90.69 622 ARG A CA 1
ATOM 4857 C C . ARG A 1 622 ? -7.344 -34.229 19.861 1.00 90.69 622 ARG A C 1
ATOM 4859 O O . ARG A 1 622 ? -8.250 -33.493 20.269 1.00 90.69 622 ARG A O 1
ATOM 4866 N N . ASP A 1 623 ? -7.272 -35.527 20.127 1.00 86.69 623 ASP A N 1
ATOM 4867 C CA . ASP A 1 623 ? -8.184 -36.244 21.021 1.00 86.69 623 ASP A CA 1
ATOM 4868 C C . ASP A 1 623 ? -9.671 -36.055 20.661 1.00 86.69 623 ASP A C 1
ATOM 4870 O O . ASP A 1 623 ? -10.480 -35.731 21.532 1.00 86.69 623 ASP A O 1
ATOM 4874 N N . VAL A 1 624 ? -10.047 -36.186 19.381 1.00 88.06 624 VAL A N 1
ATOM 4875 C CA . VAL A 1 624 ? -11.418 -35.897 18.913 1.00 88.06 624 VAL A CA 1
ATOM 4876 C C . VAL A 1 624 ? -12.480 -36.703 19.655 1.00 88.06 624 VAL A C 1
ATOM 4878 O O . VAL A 1 624 ? -12.269 -37.836 20.079 1.00 88.06 624 VAL A O 1
ATOM 4881 N N . THR A 1 625 ? -13.652 -36.111 19.825 1.00 86.56 625 THR A N 1
ATOM 4882 C CA . THR A 1 625 ? -14.784 -36.650 20.581 1.00 86.56 625 THR A CA 1
ATOM 4883 C C . THR A 1 625 ? -16.030 -36.702 19.704 1.00 86.56 625 THR A C 1
ATOM 4885 O O . THR A 1 625 ? -16.046 -36.164 18.602 1.00 86.56 625 THR A O 1
ATOM 4888 N N . HIS A 1 626 ? -17.110 -37.332 20.171 1.00 81.38 626 HIS A N 1
ATOM 4889 C CA . HIS A 1 626 ? -18.347 -37.388 19.383 1.00 81.38 626 HIS A CA 1
ATOM 4890 C C . HIS A 1 626 ? -18.916 -36.008 19.035 1.00 81.38 626 HIS A C 1
ATOM 4892 O O . HIS A 1 626 ? -19.477 -35.862 17.952 1.00 81.38 626 HIS A O 1
ATOM 4898 N N . SER A 1 627 ? -18.730 -35.006 19.903 1.00 83.12 627 SER A N 1
ATOM 4899 C CA . SER A 1 627 ? -19.178 -33.629 19.661 1.00 83.12 627 SER A CA 1
ATOM 4900 C C . SER A 1 627 ? -18.360 -32.889 18.603 1.00 83.12 627 SER A C 1
ATOM 4902 O O . SER A 1 627 ? -18.795 -31.833 18.164 1.00 83.12 627 SER A O 1
ATOM 4904 N N . ASP A 1 628 ? -17.219 -33.444 18.182 1.00 86.75 628 ASP A N 1
ATOM 4905 C CA . ASP A 1 628 ? -16.394 -32.931 17.081 1.00 86.75 628 ASP A CA 1
ATOM 4906 C C . ASP A 1 628 ? -16.885 -33.463 15.706 1.00 86.75 628 ASP A C 1
ATOM 4908 O O . ASP A 1 628 ? -16.223 -33.300 14.683 1.00 86.75 628 ASP A O 1
ATOM 4912 N N . SER A 1 629 ? -18.040 -34.147 15.659 1.00 83.56 629 SER A N 1
ATOM 4913 C CA . SER A 1 629 ? -18.657 -34.596 14.402 1.00 83.56 629 SER A CA 1
ATOM 4914 C C . SER A 1 629 ? -19.444 -33.462 13.743 1.00 83.56 629 SER A C 1
ATOM 4916 O O . SER A 1 629 ? -20.478 -33.028 14.251 1.00 83.56 629 SER A O 1
ATOM 4918 N N . GLY A 1 630 ? -19.005 -33.039 12.563 1.00 85.19 630 GLY A N 1
ATOM 4919 C CA . GLY A 1 630 ? -19.606 -31.929 11.833 1.00 85.19 630 GLY A CA 1
ATOM 4920 C C . GLY A 1 630 ? -18.827 -31.586 10.569 1.00 85.19 630 GLY A C 1
ATOM 4921 O O . GLY A 1 630 ? -18.011 -32.375 10.085 1.00 85.19 630 GLY A O 1
ATOM 4922 N N . LEU A 1 631 ? -19.095 -30.408 10.016 1.00 83.81 631 LEU A N 1
ATOM 4923 C CA . LEU A 1 631 ? -18.386 -29.880 8.856 1.00 83.81 631 LEU A CA 1
ATOM 4924 C C . LEU A 1 631 ? -17.310 -28.894 9.310 1.00 83.81 631 LEU A C 1
ATOM 4926 O O . LEU A 1 631 ? -17.615 -27.925 9.993 1.00 83.81 631 LEU A O 1
ATOM 4930 N N . TYR A 1 632 ? -16.067 -29.105 8.890 1.00 85.88 632 TYR A N 1
ATOM 4931 C CA . TYR A 1 632 ? -14.982 -28.141 9.073 1.00 85.88 632 TYR A CA 1
ATOM 4932 C C . TYR A 1 632 ? -14.676 -27.478 7.733 1.00 85.88 632 TYR A C 1
ATOM 4934 O O . TYR A 1 632 ? -14.116 -28.114 6.841 1.00 85.88 632 TYR A O 1
ATOM 4942 N N . THR A 1 633 ? -15.048 -26.213 7.588 1.00 85.75 633 THR A N 1
ATOM 4943 C CA . THR A 1 633 ? -14.810 -25.400 6.393 1.00 85.75 633 THR A CA 1
ATOM 4944 C C . THR A 1 633 ? -13.565 -24.551 6.593 1.00 85.75 633 THR A C 1
ATOM 4946 O O . THR A 1 633 ? -13.476 -23.785 7.547 1.00 85.75 633 THR A O 1
ATOM 4949 N N . ILE A 1 634 ? -12.603 -24.684 5.690 1.00 87.19 634 ILE A N 1
ATOM 4950 C CA . ILE A 1 634 ? -11.415 -23.839 5.612 1.00 87.19 634 ILE A CA 1
ATOM 4951 C C . ILE A 1 634 ? -11.711 -22.752 4.591 1.00 87.19 634 ILE A C 1
ATOM 4953 O O . ILE A 1 634 ? -11.928 -23.051 3.413 1.00 87.19 634 ILE A O 1
ATOM 4957 N N . ARG A 1 635 ? -11.720 -21.504 5.048 1.00 85.56 635 ARG A N 1
ATOM 4958 C CA . ARG A 1 635 ? -12.022 -20.330 4.237 1.00 85.56 635 ARG A CA 1
ATOM 4959 C C . ARG A 1 635 ? -10.813 -19.419 4.149 1.00 85.56 635 ARG A C 1
ATOM 4961 O O . ARG A 1 635 ? -10.183 -19.106 5.153 1.00 85.56 635 ARG A O 1
ATOM 4968 N N . ASP A 1 636 ? -10.530 -18.981 2.935 1.00 77.81 636 ASP A N 1
ATOM 4969 C CA . ASP A 1 636 ? -9.571 -17.926 2.643 1.00 77.81 636 ASP A CA 1
ATOM 4970 C C . ASP A 1 636 ? -10.107 -16.581 3.152 1.00 77.81 636 ASP A C 1
ATOM 4972 O O . ASP A 1 636 ? -11.186 -16.157 2.731 1.00 77.81 636 ASP A O 1
ATOM 4976 N N . THR A 1 637 ? -9.380 -15.912 4.048 1.00 76.19 637 THR A N 1
ATOM 4977 C CA . THR A 1 637 ? -9.831 -14.628 4.616 1.00 76.19 637 THR A CA 1
ATOM 4978 C C . THR A 1 637 ? -9.556 -13.429 3.709 1.00 76.19 637 THR A C 1
ATOM 4980 O O . THR A 1 637 ? -10.234 -12.412 3.838 1.00 76.19 637 THR A O 1
ATOM 4983 N N . GLU A 1 638 ? -8.609 -13.541 2.778 1.00 71.88 638 GLU A N 1
ATOM 4984 C CA . GLU A 1 638 ? -8.262 -12.477 1.834 1.00 71.88 638 GLU A CA 1
ATOM 4985 C C . GLU A 1 638 ? -9.257 -12.452 0.669 1.00 71.88 638 GLU A C 1
ATOM 4987 O O . GLU A 1 638 ? -9.785 -11.399 0.305 1.00 71.88 638 GLU A O 1
ATOM 4992 N N . ASN A 1 639 ? -9.584 -13.633 0.140 1.00 66.62 639 ASN A N 1
ATOM 4993 C CA . ASN A 1 639 ? -10.480 -13.775 -1.010 1.00 66.62 639 ASN A CA 1
ATOM 4994 C C . ASN A 1 639 ? -11.946 -14.045 -0.632 1.00 66.62 639 ASN A C 1
ATOM 4996 O O . ASN A 1 639 ? -12.827 -13.950 -1.489 1.00 66.62 639 ASN A O 1
ATOM 5000 N N . ASN A 1 640 ? -12.224 -14.359 0.639 1.00 74.25 640 ASN A N 1
ATOM 5001 C CA . ASN A 1 640 ? -13.540 -14.769 1.138 1.00 74.25 640 ASN A CA 1
ATOM 5002 C C . ASN A 1 640 ? -14.135 -15.953 0.344 1.00 74.25 640 ASN A C 1
ATOM 5004 O O . ASN A 1 640 ? -15.299 -15.933 -0.067 1.00 74.25 640 ASN A O 1
ATOM 5008 N N . GLU A 1 641 ? -13.317 -16.978 0.093 1.00 72.94 641 GLU A N 1
ATOM 5009 C CA . GLU A 1 641 ? -13.702 -18.182 -0.655 1.00 72.94 641 GLU A CA 1
ATOM 5010 C C . GLU A 1 641 ? -13.415 -19.460 0.147 1.00 72.94 641 GLU A C 1
ATOM 5012 O O . GLU A 1 641 ? -12.356 -19.604 0.763 1.00 72.94 641 GLU A O 1
ATOM 5017 N N . ASP A 1 642 ? -14.355 -20.411 0.116 1.00 79.75 642 ASP A N 1
ATOM 5018 C CA . ASP A 1 642 ? -14.218 -21.709 0.782 1.00 79.75 642 ASP A CA 1
ATOM 5019 C C . ASP A 1 642 ? -13.263 -22.609 -0.016 1.00 79.75 642 ASP A C 1
ATOM 5021 O O . ASP A 1 642 ? -13.532 -22.971 -1.164 1.00 79.75 642 ASP A O 1
ATOM 5025 N N . ILE A 1 643 ? -12.150 -22.997 0.602 1.00 79.94 643 ILE A N 1
ATOM 5026 C CA . ILE A 1 643 ? -11.088 -23.791 -0.026 1.00 79.94 643 ILE A CA 1
ATOM 5027 C C . ILE A 1 643 ? -11.425 -25.279 0.079 1.00 79.94 643 ILE A C 1
ATOM 5029 O O . ILE A 1 643 ? -11.428 -26.021 -0.909 1.00 79.94 643 ILE A O 1
ATOM 5033 N N . ARG A 1 644 ? -11.735 -25.737 1.295 1.00 81.25 644 ARG A N 1
ATOM 5034 C CA . ARG A 1 644 ? -12.010 -27.149 1.566 1.00 81.25 644 ARG A CA 1
ATOM 5035 C C . ARG A 1 644 ? -13.001 -27.315 2.707 1.00 81.25 644 ARG A C 1
ATOM 5037 O O . ARG A 1 644 ? -12.948 -26.587 3.690 1.00 81.25 644 ARG A O 1
ATOM 5044 N N . VAL A 1 645 ? -13.860 -28.318 2.592 1.00 81.88 645 VAL A N 1
ATOM 5045 C CA . VAL A 1 645 ? -14.796 -28.748 3.631 1.00 81.88 645 VAL A CA 1
ATOM 5046 C C . VAL A 1 645 ? -14.478 -30.188 4.017 1.00 81.88 645 VAL A C 1
ATOM 5048 O O . VAL A 1 645 ? -14.426 -31.070 3.159 1.00 81.88 645 VAL A O 1
ATOM 5051 N N . TYR A 1 646 ? -14.297 -30.445 5.307 1.00 81.12 646 TYR A N 1
ATOM 5052 C CA . TYR A 1 646 ? -14.177 -31.790 5.857 1.00 81.12 646 TYR A CA 1
ATOM 5053 C C . TYR A 1 646 ? -15.485 -32.190 6.525 1.00 81.12 646 TYR A C 1
ATOM 5055 O O . TYR A 1 646 ? -15.867 -31.606 7.533 1.00 81.12 646 TYR A O 1
ATOM 5063 N N . ALA A 1 647 ? -16.153 -33.203 5.986 1.00 80.06 647 ALA A N 1
ATOM 5064 C CA . ALA A 1 647 ? -17.273 -33.862 6.635 1.00 80.06 647 ALA A CA 1
ATOM 5065 C C . ALA A 1 647 ? -16.740 -34.934 7.588 1.00 80.06 647 ALA A C 1
ATOM 5067 O O . ALA A 1 647 ? -16.346 -36.020 7.156 1.00 80.06 647 ALA A O 1
ATOM 5068 N N . VAL A 1 648 ? -16.684 -34.606 8.877 1.00 85.38 648 VAL A N 1
ATOM 5069 C CA . VAL A 1 648 ? -16.075 -35.441 9.913 1.00 85.38 648 VAL A CA 1
ATOM 5070 C C . VAL A 1 648 ? -17.152 -36.213 10.665 1.00 85.38 648 VAL A C 1
ATOM 5072 O O . VAL A 1 648 ? -18.088 -35.630 11.206 1.00 85.38 648 VAL A O 1
ATOM 5075 N N . ALA A 1 649 ? -16.992 -37.533 10.739 1.00 81.38 649 ALA A N 1
ATOM 5076 C CA . ALA A 1 649 ? -17.825 -38.410 11.553 1.00 81.38 649 ALA A CA 1
ATOM 5077 C C . ALA A 1 649 ? -16.963 -39.144 12.588 1.00 81.38 649 ALA A C 1
ATOM 5079 O O . ALA A 1 649 ? -16.097 -39.945 12.228 1.00 81.38 649 ALA A O 1
ATOM 5080 N N . VAL A 1 650 ? -17.208 -38.887 13.876 1.00 84.81 650 VAL A N 1
ATOM 5081 C CA . VAL A 1 650 ? -16.505 -39.559 14.974 1.00 84.81 650 VAL A CA 1
ATOM 5082 C C . VAL A 1 650 ? -17.365 -40.703 15.516 1.00 84.81 650 VAL A C 1
ATOM 5084 O O . VAL A 1 650 ? -18.362 -40.482 16.207 1.00 84.81 650 VAL A O 1
ATOM 5087 N N . THR A 1 651 ? -16.987 -41.947 15.217 1.00 79.56 651 THR A N 1
ATOM 5088 C CA . THR A 1 651 ? -17.765 -43.156 15.544 1.00 79.56 651 THR A CA 1
ATOM 5089 C C . THR A 1 651 ? -16.911 -44.175 16.301 1.00 79.56 651 THR A C 1
ATOM 5091 O O . THR A 1 651 ? -15.880 -44.592 15.793 1.00 79.56 651 THR A O 1
ATOM 5094 N N . GLY A 1 652 ? -17.335 -44.602 17.498 1.00 62.97 652 GLY A N 1
ATOM 5095 C CA . GLY A 1 652 ? -16.641 -45.601 18.333 1.00 62.97 652 GLY A CA 1
ATOM 5096 C C . GLY A 1 652 ? -16.980 -45.461 19.826 1.00 62.97 652 GLY A C 1
ATOM 5097 O O . GLY A 1 652 ? -17.401 -44.396 20.246 1.00 62.97 652 GLY A O 1
ATOM 5098 N N . CYS A 1 653 ? -16.821 -46.503 20.650 1.00 51.88 653 CYS A N 1
ATOM 5099 C CA . CYS A 1 653 ? -17.050 -46.423 22.106 1.00 51.88 653 CYS A CA 1
ATOM 5100 C C . CYS A 1 653 ? -15.723 -46.307 22.866 1.00 51.88 653 CYS A C 1
ATOM 5102 O O . CYS A 1 653 ? -14.820 -47.119 22.670 1.00 51.88 653 CYS A O 1
ATOM 5104 N N . LYS A 1 654 ? -15.622 -45.347 23.794 1.00 45.25 654 LYS A N 1
ATOM 5105 C CA . LYS A 1 654 ? -14.483 -45.233 24.716 1.00 45.25 654 LYS A CA 1
ATOM 5106 C C . LYS A 1 654 ? -14.530 -46.398 25.714 1.00 45.25 654 LYS A C 1
ATOM 5108 O O . LYS A 1 654 ? -15.354 -46.397 26.627 1.00 45.25 654 LYS A O 1
ATOM 5113 N N . CYS A 1 655 ? -13.670 -47.403 25.548 1.00 38.19 655 CYS A N 1
ATOM 5114 C CA . CYS A 1 655 ? -13.494 -48.463 26.543 1.00 38.19 655 CYS A CA 1
ATOM 5115 C C . CYS A 1 655 ? -12.888 -47.858 27.816 1.00 38.19 655 CYS A C 1
ATOM 5117 O O . CYS A 1 655 ? -11.684 -47.628 27.897 1.00 38.19 655 CYS A O 1
ATOM 5119 N N . ILE A 1 656 ? -13.729 -47.579 28.811 1.00 41.38 656 ILE A N 1
ATOM 5120 C CA . ILE A 1 656 ? -13.288 -47.218 30.158 1.00 41.38 656 ILE A CA 1
ATOM 5121 C C . ILE A 1 656 ? -12.711 -48.487 30.794 1.00 41.38 656 ILE A C 1
ATOM 5123 O O . ILE A 1 656 ? -13.452 -49.361 31.239 1.00 41.38 656 ILE A O 1
ATOM 5127 N N . SER A 1 657 ? -11.386 -48.613 30.838 1.00 44.03 657 SER A N 1
ATOM 5128 C CA . SER A 1 657 ? -10.733 -49.543 31.758 1.00 44.03 657 SER A CA 1
ATOM 5129 C C . SER A 1 657 ? -10.792 -48.937 33.163 1.00 44.03 657 SER A C 1
ATOM 5131 O O . SER A 1 657 ? -9.984 -48.072 33.505 1.00 44.03 657 SER A O 1
ATOM 5133 N N . SER A 1 658 ? -11.788 -49.336 33.955 1.00 35.97 658 SER A N 1
ATOM 5134 C CA . SER A 1 658 ? -11.925 -48.926 35.356 1.00 35.97 658 SER A CA 1
ATOM 5135 C C . SER A 1 658 ? -10.694 -49.340 36.182 1.00 35.97 658 SER A C 1
ATOM 5137 O O . SER A 1 658 ? -10.228 -50.472 36.029 1.00 35.97 658 SER A O 1
ATOM 5139 N N . PRO A 1 659 ? -10.188 -48.496 37.100 1.00 41.59 659 PRO A N 1
ATOM 5140 C CA . PRO A 1 659 ? -9.198 -48.922 38.076 1.00 41.59 659 PRO A CA 1
ATOM 5141 C C . PRO A 1 659 ? -9.875 -49.800 39.133 1.00 41.59 659 PRO A C 1
ATOM 5143 O O . PRO A 1 659 ? -10.901 -49.433 39.707 1.00 41.59 659 PRO A O 1
ATOM 5146 N N . VAL A 1 660 ? -9.295 -50.973 39.383 1.00 38.69 660 VAL A N 1
ATOM 5147 C CA . VAL A 1 660 ? -9.691 -51.870 40.472 1.00 38.69 660 VAL A CA 1
ATOM 5148 C C . VAL A 1 660 ? -9.462 -51.155 41.803 1.00 38.69 660 VAL A C 1
ATOM 5150 O O . VAL A 1 660 ? -8.334 -50.812 42.151 1.00 38.69 660 VAL A O 1
ATOM 5153 N N . ALA A 1 661 ? -10.546 -50.944 42.547 1.00 42.59 661 ALA A N 1
ATOM 5154 C CA . ALA A 1 661 ? -10.502 -50.594 43.955 1.00 42.59 661 ALA A CA 1
ATOM 5155 C C . ALA A 1 661 ? -9.955 -51.791 44.751 1.00 42.59 661 ALA A C 1
ATOM 5157 O O . ALA A 1 661 ? -10.560 -52.862 44.758 1.00 42.59 661 ALA A O 1
ATOM 5158 N N . GLY A 1 662 ? -8.817 -51.604 45.415 1.00 34.06 662 GLY A N 1
ATOM 5159 C CA . GLY A 1 662 ? -8.281 -52.520 46.416 1.00 34.06 662 GLY A CA 1
ATOM 5160 C C . GLY A 1 662 ? -7.978 -51.726 47.677 1.00 34.06 662 GLY A C 1
ATOM 5161 O O . GLY A 1 662 ? -6.926 -51.102 47.767 1.00 34.06 662 GLY A O 1
ATOM 5162 N N . GLY A 1 663 ? -8.942 -51.695 48.596 1.00 37.16 663 GLY A N 1
ATOM 5163 C CA . GLY A 1 663 ? -8.750 -51.189 49.948 1.00 37.16 663 GLY A CA 1
ATOM 5164 C C . GLY A 1 663 ? -8.020 -52.203 50.828 1.00 37.16 663 GLY A C 1
ATOM 5165 O O . GLY A 1 663 ? -8.194 -53.406 50.658 1.00 37.16 663 GLY A O 1
ATOM 5166 N N . ASP A 1 664 ? -7.229 -51.640 51.739 1.00 40.19 664 ASP A N 1
ATOM 5167 C CA . ASP A 1 664 ? -6.847 -52.074 53.085 1.00 40.19 664 ASP A CA 1
ATOM 5168 C C . ASP A 1 664 ? -6.441 -53.533 53.359 1.00 40.19 664 ASP A C 1
ATOM 5170 O O . ASP A 1 664 ? -7.205 -54.484 53.214 1.00 40.19 664 ASP A O 1
ATOM 5174 N N . GLY A 1 665 ? -5.236 -53.667 53.923 1.00 32.50 665 GLY A N 1
ATOM 5175 C CA . GLY A 1 665 ? -4.722 -54.899 54.516 1.00 32.50 665 GLY A CA 1
ATOM 5176 C C . GLY A 1 665 ? -3.349 -54.718 55.167 1.00 32.50 665 GLY A C 1
ATOM 5177 O O . GLY A 1 665 ? -2.348 -55.126 54.601 1.00 32.50 665 GLY A O 1
ATOM 5178 N N . GLU A 1 666 ? -3.337 -54.038 56.315 1.00 34.59 666 GLU A N 1
ATOM 5179 C CA . GLU A 1 666 ? -2.678 -54.446 57.569 1.00 34.59 666 GLU A CA 1
ATOM 5180 C C . GLU A 1 666 ? -1.261 -55.099 57.597 1.00 34.59 666 GLU A C 1
ATOM 5182 O O . GLU A 1 666 ? -1.014 -56.158 57.032 1.00 34.59 666 GLU A O 1
ATOM 5187 N N . VAL A 1 667 ? -0.44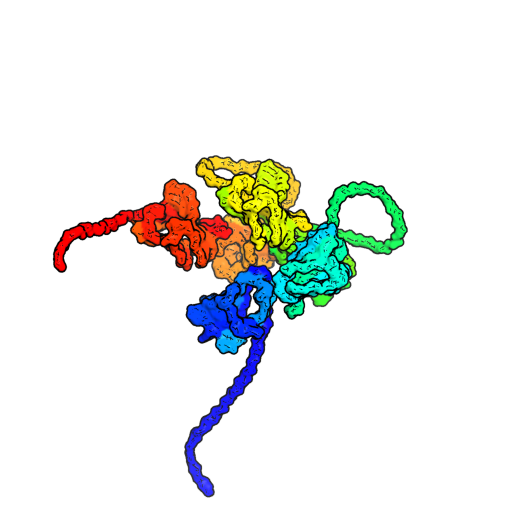2 -54.538 58.505 1.00 38.47 667 VAL A N 1
ATOM 5188 C CA . VAL A 1 667 ? 0.588 -55.160 59.376 1.00 38.47 667 VAL A CA 1
ATOM 5189 C C . VAL A 1 667 ? 2.026 -55.403 58.857 1.00 38.47 667 VAL A C 1
ATOM 5191 O O . VAL A 1 667 ? 2.274 -56.238 57.993 1.00 38.47 667 VAL A O 1
ATOM 5194 N N . LEU A 1 668 ? 2.937 -54.782 59.637 1.00 37.03 668 LEU A N 1
ATOM 5195 C CA . LEU A 1 668 ? 4.388 -54.963 59.876 1.00 37.03 668 LEU A CA 1
ATOM 5196 C C . LEU A 1 668 ? 5.396 -54.334 58.906 1.00 37.03 668 LEU A C 1
ATOM 5198 O O . LEU A 1 668 ? 5.602 -54.857 57.793 1.00 37.03 668 LEU A O 1
#

Foldseek 3Di:
DDDDDDDDDDPPPPPPPPPPDDDDADAAEDEDAAFAKDKAWFQAQFQAKKFKAFPVDRVDTQKIEGQPGIDRPNPQWDADNVCNVVRIRMIMRHGDHPVPFGWMFTDHPRDTRHIYGYDYDAAEAEDEDEQFAKDKDFLRDQAWKWKWWDALVHPDTHGAWTDHPPDIDGDPVQPVQWDDPPRIIMGGRDDQRSQTKIWIAGPVVRHTHYIYRYGHDHDDDDDDDDDDDDDDDDDPDPDADPADAAEDEDAFFAKDKAWFQAQAQAKKFKAFPRRRDTQKIDGQPGIDGPHPQKDADNVCNVVRIRMIIRNGDHPVNFGWMFIDHPNRTRYIYGYHYDAAEAEAEAEQFAKDKDQLPDQAWKWKWWDFPVHPDTHTAWTDHCPDIDGDPVQVVQWDDDPSIIIGGRDDQRSQTKIWIARPVVRHTRYIYRYGHDHDDPDDDDDDDDDDDDDDDDDDDDDADQAEDEAEFFDKDKAWFQAQAQAKKFKAFPVPRDTQKIDGQPGIDGPHPQKDADNVCNVVRIRMIMRNGDDPVPFGWMFIDGPRDTRHIYGYHYDAAEAEEEAEQFAKDKDQLRDQAWKWKWWDFPVHPDTHGAWTDHPPDIDGDPVQPVQWDDPPPIIMGGRDDQRSQTKIWIAGPVVRHTHYIYRYGHDDDDPPPDDDDDDDDDDD